Protein AF-A0A817PMD8-F1 (afdb_monomer_lite)

Radius of gyration: 29.11 Å; chains: 1; bounding box: 72×45×83 Å

Structure (mmCIF, N/CA/C/O backbone):
data_AF-A0A817PMD8-F1
#
_entry.id   AF-A0A817PMD8-F1
#
loop_
_atom_site.group_PDB
_atom_site.id
_atom_site.type_symbol
_atom_site.label_atom_id
_atom_site.label_alt_id
_atom_site.label_comp_id
_atom_site.label_asym_id
_atom_site.label_entity_id
_atom_site.label_seq_id
_atom_site.pdbx_PDB_ins_code
_atom_site.Cartn_x
_atom_site.Cartn_y
_atom_site.Cartn_z
_atom_site.occupancy
_atom_site.B_iso_or_equiv
_atom_site.auth_seq_id
_atom_site.auth_comp_id
_atom_site.auth_asym_id
_atom_site.auth_atom_id
_atom_site.pdbx_PDB_model_num
ATOM 1 N N . MET A 1 1 ? 30.542 0.086 17.393 1.00 29.47 1 MET A N 1
ATOM 2 C CA . MET A 1 1 ? 30.872 0.394 18.798 1.00 29.47 1 MET A CA 1
ATOM 3 C C . MET A 1 1 ? 30.046 1.612 19.183 1.00 29.47 1 MET A C 1
ATOM 5 O O . MET A 1 1 ? 30.492 2.726 18.974 1.00 29.47 1 MET A O 1
ATOM 9 N N . TRP A 1 2 ? 28.802 1.392 19.607 1.00 20.67 2 TRP A N 1
ATOM 10 C CA . TRP A 1 2 ? 27.901 2.445 20.078 1.00 20.67 2 TRP A CA 1
ATOM 11 C C . TRP A 1 2 ? 27.170 1.889 21.299 1.00 20.67 2 TRP A C 1
ATOM 13 O O . TRP A 1 2 ? 26.285 1.048 21.177 1.00 20.67 2 TRP A O 1
ATOM 23 N N . GLU A 1 3 ? 27.634 2.296 22.481 1.00 21.66 3 GLU A N 1
ATOM 24 C CA . GLU A 1 3 ? 26.881 2.185 23.727 1.00 21.66 3 GLU A CA 1
ATOM 25 C C . GLU A 1 3 ? 25.679 3.127 23.623 1.00 21.66 3 GLU A C 1
ATOM 27 O O . GLU A 1 3 ? 25.812 4.344 23.761 1.00 21.66 3 GLU A O 1
ATOM 32 N N . ALA A 1 4 ? 24.495 2.570 23.380 1.00 23.53 4 ALA A N 1
ATOM 33 C CA . ALA A 1 4 ? 23.259 3.263 23.694 1.00 23.53 4 ALA A CA 1
ATOM 34 C C . ALA A 1 4 ? 23.179 3.368 25.223 1.00 23.53 4 ALA A C 1
ATOM 36 O O . ALA A 1 4 ? 22.955 2.376 25.920 1.00 23.53 4 ALA A O 1
ATOM 37 N N . LYS A 1 5 ? 23.412 4.569 25.763 1.00 23.62 5 LYS A N 1
ATOM 38 C CA . LYS A 1 5 ? 23.116 4.891 27.162 1.00 23.62 5 LYS A CA 1
ATOM 39 C C . LYS A 1 5 ? 21.604 4.816 27.372 1.00 23.62 5 LYS A C 1
ATOM 41 O O . LYS A 1 5 ? 20.904 5.816 27.281 1.00 23.62 5 LYS A O 1
ATOM 46 N N . ILE A 1 6 ? 21.115 3.621 27.679 1.00 28.67 6 ILE A N 1
ATOM 47 C CA . ILE A 1 6 ? 19.789 3.401 28.249 1.00 28.67 6 ILE A CA 1
ATOM 48 C C . ILE A 1 6 ? 19.867 3.869 29.705 1.00 28.67 6 ILE A C 1
ATOM 50 O O . ILE A 1 6 ? 20.310 3.128 30.582 1.00 28.67 6 ILE A O 1
ATOM 54 N N . SER A 1 7 ? 19.474 5.111 29.994 1.00 27.59 7 SER A N 1
ATOM 55 C CA . SER A 1 7 ? 19.201 5.510 31.378 1.00 27.59 7 SER A CA 1
ATOM 56 C C . SER A 1 7 ? 17.808 5.011 31.772 1.00 27.59 7 SER A C 1
ATOM 58 O O . SER A 1 7 ? 16.858 5.784 31.854 1.00 27.59 7 SER A O 1
ATOM 60 N N . ALA A 1 8 ? 17.680 3.702 31.992 1.00 36.72 8 ALA A N 1
ATOM 61 C CA . ALA A 1 8 ? 16.491 3.106 32.588 1.00 36.72 8 ALA A CA 1
ATOM 62 C C . ALA A 1 8 ? 16.535 3.328 34.106 1.00 36.72 8 ALA A C 1
ATOM 64 O O . ALA A 1 8 ? 17.276 2.653 34.822 1.00 36.72 8 ALA A O 1
ATOM 65 N N . GLN A 1 9 ? 15.742 4.265 34.621 1.00 33.41 9 GLN A N 1
ATOM 66 C CA . GLN A 1 9 ? 15.397 4.259 36.042 1.00 33.41 9 GLN A CA 1
ATOM 67 C C . GLN A 1 9 ? 14.255 3.259 36.253 1.00 33.41 9 GLN A C 1
ATOM 69 O O . GLN A 1 9 ? 13.082 3.610 36.194 1.00 33.41 9 GLN A O 1
ATOM 74 N N . GLY A 1 10 ? 14.610 1.989 36.458 1.00 38.94 10 GLY A N 1
ATOM 75 C CA . GLY A 1 10 ? 13.656 0.942 36.814 1.00 38.94 10 GLY A CA 1
ATOM 76 C C . GLY A 1 10 ? 13.192 1.089 38.265 1.00 38.94 10 GLY A C 1
ATOM 77 O O . GLY A 1 10 ? 14.008 1.092 39.186 1.00 38.94 10 GLY A O 1
ATOM 78 N N . ILE A 1 11 ? 11.880 1.193 38.475 1.00 39.84 11 ILE A N 1
ATOM 79 C CA . ILE A 1 11 ? 11.250 1.084 39.797 1.00 39.84 11 ILE A CA 1
ATOM 80 C C . ILE A 1 11 ? 10.791 -0.370 39.975 1.00 39.84 11 ILE A C 1
ATOM 82 O O . ILE A 1 11 ? 10.127 -0.925 39.102 1.00 39.84 11 ILE A O 1
ATOM 86 N N . PHE A 1 12 ? 11.174 -1.000 41.089 1.00 39.53 12 PHE A N 1
ATOM 87 C CA . PHE A 1 12 ? 10.997 -2.437 41.326 1.00 39.53 12 PHE A CA 1
ATOM 88 C C . PHE A 1 12 ? 9.698 -2.757 42.083 1.00 39.53 12 PHE A C 1
ATOM 90 O O . PHE A 1 12 ? 9.446 -2.192 43.146 1.00 39.53 12 PHE A O 1
ATOM 97 N N . GLY A 1 13 ? 8.926 -3.734 41.588 1.00 43.44 13 GLY A N 1
ATOM 98 C CA . GLY A 1 13 ? 7.779 -4.328 42.288 1.00 43.44 13 GLY A CA 1
ATOM 99 C C . GLY A 1 13 ? 7.802 -5.864 42.243 1.00 43.44 13 GLY A C 1
ATOM 100 O O . GLY A 1 13 ? 7.805 -6.460 41.165 1.00 43.44 13 GLY A O 1
ATOM 101 N N . LEU A 1 14 ? 7.810 -6.515 43.412 1.00 36.69 14 LEU A N 1
ATOM 102 C CA . LEU A 1 14 ? 7.846 -7.979 43.584 1.00 36.69 14 LEU A CA 1
ATOM 103 C C . LEU A 1 14 ? 6.442 -8.592 43.482 1.00 36.69 14 LEU A C 1
ATOM 105 O O . LEU A 1 14 ? 5.558 -8.171 44.217 1.00 36.69 14 LEU A O 1
ATOM 109 N N . GLU A 1 15 ? 6.245 -9.617 42.643 1.00 42.81 15 GLU A N 1
ATOM 110 C CA . GLU A 1 15 ? 5.010 -10.421 42.667 1.00 42.81 15 GLU A CA 1
ATOM 111 C C . GLU A 1 15 ? 5.221 -11.837 42.097 1.00 42.81 15 GLU A C 1
ATOM 113 O O . GLU A 1 15 ? 6.079 -12.051 41.242 1.00 42.81 15 GLU A O 1
ATOM 118 N N . LEU A 1 16 ? 4.465 -12.817 42.612 1.00 40.19 16 LEU A N 1
ATOM 119 C CA . LEU A 1 16 ? 4.695 -14.262 42.430 1.00 40.19 16 LEU A CA 1
ATOM 120 C C . LEU A 1 16 ? 3.964 -14.897 41.230 1.00 40.19 16 LEU A C 1
ATOM 122 O O . LEU A 1 16 ? 4.161 -16.086 40.977 1.00 40.19 16 LEU A O 1
ATOM 126 N N . ARG A 1 17 ? 3.154 -14.146 40.471 1.00 52.25 17 ARG A N 1
ATOM 127 C CA . ARG A 1 17 ? 2.582 -14.590 39.187 1.00 52.25 17 ARG A CA 1
ATOM 128 C C . ARG A 1 17 ? 2.446 -13.415 38.213 1.00 52.25 17 ARG A C 1
ATOM 130 O O . ARG A 1 17 ? 2.142 -12.315 38.666 1.00 52.25 17 ARG A O 1
ATOM 137 N N . PRO A 1 18 ? 2.646 -13.634 36.901 1.00 60.31 18 PRO A N 1
ATOM 138 C CA . PRO A 1 18 ? 2.343 -12.635 35.890 1.00 60.31 18 PRO A CA 1
ATOM 139 C C . PRO A 1 18 ? 0.827 -12.493 35.744 1.00 60.31 18 PRO A C 1
ATOM 141 O O . PRO A 1 18 ? 0.194 -13.240 35.005 1.00 60.31 18 PRO A O 1
ATOM 144 N N . ASP A 1 19 ? 0.247 -11.555 36.484 1.00 71.06 19 ASP A N 1
ATOM 145 C CA . ASP A 1 19 ? -1.084 -11.019 36.212 1.00 71.06 19 ASP A CA 1
ATOM 146 C C . ASP A 1 19 ? -0.909 -9.630 35.565 1.00 71.06 19 ASP A C 1
ATOM 148 O O . ASP A 1 19 ? -0.010 -8.868 35.932 1.00 71.06 19 ASP A O 1
ATOM 152 N N . ALA A 1 20 ? -1.686 -9.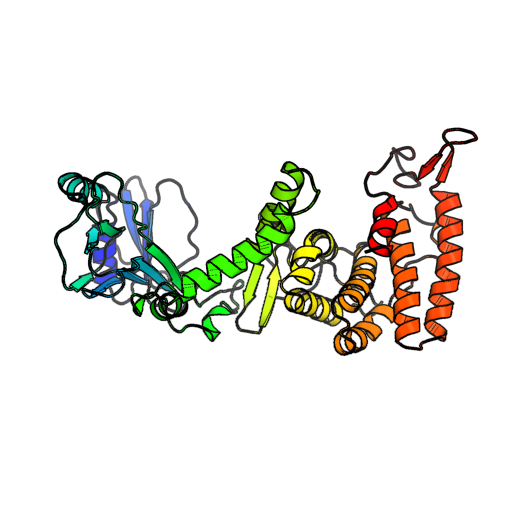340 34.518 1.00 71.94 20 ALA A N 1
ATOM 153 C CA . ALA A 1 20 ? -1.598 -8.072 33.792 1.00 71.94 20 ALA A CA 1
ATOM 154 C C . ALA A 1 20 ? -2.246 -6.907 34.566 1.00 71.94 20 ALA A C 1
ATOM 156 O O . ALA A 1 20 ? -1.794 -5.768 34.467 1.00 71.94 20 ALA A O 1
ATOM 157 N N . GLY A 1 21 ? -3.274 -7.189 35.367 1.00 80.19 21 GLY A N 1
ATOM 158 C CA . GLY A 1 21 ? -4.047 -6.202 36.112 1.00 80.19 21 GLY A CA 1
ATOM 159 C C . GLY A 1 21 ? -3.273 -5.520 37.234 1.00 80.19 21 GLY A C 1
ATOM 160 O O . GLY A 1 21 ? -3.348 -4.297 37.364 1.00 80.19 21 GLY A O 1
ATOM 161 N N . SER A 1 22 ? -2.472 -6.262 38.003 1.00 78.31 22 SER A N 1
ATOM 162 C CA . SER A 1 22 ? -1.605 -5.676 39.027 1.00 78.31 22 SER A CA 1
ATOM 163 C C . SER A 1 22 ? -0.620 -4.685 38.400 1.00 78.31 22 SER A C 1
ATOM 165 O O . SER A 1 22 ? -0.367 -3.618 38.958 1.00 78.31 22 SER A O 1
ATOM 167 N N . ARG A 1 23 ? -0.109 -4.975 37.195 1.00 80.44 23 ARG A N 1
ATOM 168 C CA . ARG A 1 23 ? 0.900 -4.147 36.508 1.00 80.44 23 ARG A CA 1
ATOM 169 C C . ARG A 1 23 ? 0.323 -2.925 35.835 1.00 80.44 23 ARG A C 1
ATOM 171 O O . ARG A 1 23 ? 0.919 -1.857 35.954 1.00 80.44 23 ARG A O 1
ATOM 178 N N . ILE A 1 24 ? -0.850 -3.058 35.232 1.00 86.94 24 ILE A N 1
ATOM 179 C CA . ILE A 1 24 ? -1.637 -1.908 34.793 1.00 86.94 24 ILE A CA 1
ATOM 180 C C . ILE A 1 24 ? -1.843 -0.960 35.980 1.00 86.94 24 ILE A C 1
ATOM 182 O O . ILE A 1 24 ? -1.467 0.205 35.892 1.00 86.94 24 ILE A O 1
ATOM 186 N N . SER A 1 25 ? -2.263 -1.480 37.141 1.00 86.75 25 SER A N 1
ATOM 187 C CA . SER A 1 25 ? -2.413 -0.667 38.354 1.00 86.75 25 SER A CA 1
ATOM 188 C C . SER A 1 25 ? -1.102 -0.008 38.811 1.00 86.75 25 SER A C 1
ATOM 190 O O . SER A 1 25 ? -1.118 1.157 39.202 1.00 86.75 25 SER A O 1
ATOM 192 N N . TYR A 1 26 ? 0.036 -0.714 38.797 1.00 87.50 26 TYR A N 1
ATOM 193 C CA . TYR A 1 26 ? 1.330 -0.117 39.166 1.00 87.50 26 TYR A CA 1
ATOM 194 C C . TYR A 1 26 ? 1.771 0.976 38.188 1.00 87.50 26 TYR A C 1
ATOM 196 O O . TYR A 1 26 ? 2.302 2.002 38.614 1.00 87.50 26 TYR A O 1
ATOM 204 N N . CYS A 1 27 ? 1.560 0.762 36.889 1.00 90.00 27 CYS A N 1
ATOM 205 C CA . CYS A 1 27 ? 1.871 1.750 35.867 1.00 90.00 27 CYS A CA 1
ATOM 206 C C . CYS A 1 27 ? 0.965 2.981 36.009 1.00 90.00 27 CYS A C 1
ATOM 208 O O . CYS A 1 27 ? 1.458 4.102 35.998 1.00 90.00 27 CYS A O 1
ATOM 210 N N . ASP A 1 28 ? -0.330 2.797 36.263 1.00 89.25 28 ASP A N 1
ATOM 211 C CA . ASP A 1 28 ? -1.281 3.898 36.447 1.00 89.25 28 ASP A CA 1
ATOM 212 C C . ASP A 1 28 ? -0.998 4.759 37.678 1.00 89.25 28 ASP A C 1
ATOM 214 O O . ASP A 1 28 ? -1.208 5.973 37.649 1.00 89.25 28 ASP A O 1
ATOM 218 N N . GLN A 1 29 ? -0.499 4.147 38.755 1.00 89.44 29 GLN A N 1
ATOM 219 C CA . GLN A 1 29 ? -0.082 4.853 39.970 1.00 89.44 29 GLN A CA 1
ATOM 220 C C . GLN A 1 29 ? 1.186 5.688 39.763 1.00 89.44 29 GLN A C 1
ATOM 222 O O . GLN A 1 29 ? 1.466 6.593 40.552 1.00 89.44 29 GLN A O 1
ATOM 227 N N . ASN A 1 30 ? 1.961 5.400 38.717 1.00 89.62 30 ASN A N 1
ATOM 228 C CA . ASN A 1 30 ? 3.173 6.125 38.391 1.00 89.62 30 ASN A CA 1
ATOM 229 C C . ASN A 1 30 ? 2.952 7.004 37.157 1.00 89.62 30 ASN A C 1
ATOM 231 O O . ASN A 1 30 ? 2.986 6.539 36.023 1.00 89.62 30 ASN A O 1
ATOM 235 N N . ASN A 1 31 ? 2.823 8.313 37.369 1.00 88.31 31 ASN A N 1
ATOM 236 C CA . ASN A 1 31 ? 2.600 9.263 36.278 1.00 88.31 31 ASN A CA 1
ATOM 237 C C . ASN A 1 31 ? 3.691 9.256 35.199 1.00 88.31 31 ASN A C 1
ATOM 239 O O . ASN A 1 31 ? 3.398 9.660 34.078 1.00 88.31 31 ASN A O 1
ATOM 243 N N . LEU A 1 32 ? 4.904 8.801 35.525 1.00 90.75 32 LEU A N 1
ATOM 244 C CA . LEU A 1 32 ? 6.000 8.674 34.568 1.00 90.75 32 LEU A CA 1
ATOM 245 C C . LEU A 1 32 ? 5.946 7.376 33.766 1.00 90.75 32 LEU A C 1
ATOM 247 O O . LEU A 1 32 ? 6.674 7.276 32.793 1.00 90.75 32 LEU A O 1
ATOM 251 N N . CYS A 1 33 ? 5.145 6.385 34.157 1.00 91.75 33 CYS A N 1
ATOM 252 C CA . CYS A 1 33 ? 5.067 5.121 33.436 1.00 91.75 33 CYS A CA 1
ATOM 253 C C . CYS A 1 33 ? 4.357 5.301 32.086 1.00 91.75 33 CYS A C 1
ATOM 255 O O . CYS A 1 33 ? 3.272 5.886 32.018 1.00 91.75 33 CYS A O 1
ATOM 257 N N . ALA A 1 34 ? 4.965 4.757 31.034 1.00 91.62 34 ALA A N 1
ATOM 258 C CA . ALA A 1 34 ? 4.430 4.692 29.678 1.00 91.62 34 ALA A CA 1
ATOM 259 C C . ALA A 1 34 ? 4.289 3.244 29.180 1.00 91.62 34 ALA A C 1
ATOM 261 O O . ALA A 1 34 ? 3.382 2.950 28.405 1.00 91.62 34 ALA A O 1
ATOM 262 N N . SER A 1 35 ? 5.135 2.319 29.644 1.00 91.69 35 SER A N 1
ATOM 263 C CA . SER A 1 35 ? 5.016 0.889 29.339 1.00 91.69 35 SER A CA 1
ATOM 264 C C . SER A 1 35 ? 5.567 0.007 30.460 1.00 91.69 35 SER A C 1
ATOM 266 O O . SER A 1 35 ? 6.196 0.484 31.409 1.00 91.69 35 SER A O 1
ATOM 268 N N . TRP A 1 36 ? 5.302 -1.294 30.379 1.00 88.94 36 TRP A N 1
ATOM 269 C CA . TRP A 1 36 ? 5.746 -2.282 31.358 1.00 88.94 36 TRP A CA 1
ATOM 270 C C . TRP A 1 36 ? 6.075 -3.629 30.701 1.00 88.94 36 TRP A C 1
ATOM 272 O O . TRP A 1 36 ? 5.529 -3.970 29.653 1.00 88.94 36 TRP A O 1
ATOM 282 N N . ASN A 1 37 ? 6.971 -4.409 31.313 1.00 86.56 37 ASN A N 1
ATOM 283 C CA . ASN A 1 37 ? 7.356 -5.750 30.851 1.00 86.56 37 ASN A CA 1
ATOM 284 C C . ASN A 1 37 ? 7.635 -6.697 32.031 1.00 86.56 37 ASN A C 1
ATOM 286 O O . ASN A 1 37 ? 8.202 -6.293 33.050 1.00 86.56 37 ASN A O 1
ATOM 290 N N . TRP A 1 38 ? 7.274 -7.970 31.879 1.00 80.69 38 TRP A N 1
ATOM 291 C CA . TRP A 1 38 ? 7.667 -9.064 32.760 1.00 80.69 38 TRP A CA 1
ATOM 292 C C . TRP A 1 38 ? 8.955 -9.739 32.311 1.00 80.69 38 TRP A C 1
ATOM 294 O O . TRP A 1 38 ? 8.991 -10.395 31.279 1.00 80.69 38 TRP A O 1
ATOM 304 N N . HIS A 1 39 ? 9.985 -9.677 33.150 1.00 76.38 39 HIS A N 1
ATOM 305 C CA . HIS A 1 39 ? 11.238 -10.399 32.954 1.00 76.38 39 HIS A CA 1
ATOM 306 C C . HIS A 1 39 ? 11.353 -11.557 33.940 1.00 76.38 39 HIS A C 1
ATOM 308 O O . HIS A 1 39 ? 11.082 -11.395 35.128 1.00 76.38 39 HIS A O 1
ATOM 314 N N . ILE A 1 40 ? 11.822 -12.716 33.481 1.00 73.81 40 ILE A N 1
ATOM 315 C CA . ILE A 1 40 ? 12.229 -13.797 34.382 1.00 73.81 40 ILE A CA 1
ATOM 316 C C . ILE A 1 40 ? 13.706 -13.591 34.722 1.00 73.81 40 ILE A C 1
ATOM 318 O O . ILE A 1 40 ? 14.586 -13.822 33.899 1.00 73.81 40 ILE A O 1
ATOM 322 N N . VAL A 1 41 ? 13.986 -13.158 35.950 1.00 69.62 41 VAL A N 1
ATOM 323 C CA . VAL A 1 41 ? 15.345 -12.975 36.477 1.00 69.62 41 VAL A CA 1
ATOM 324 C C . VAL A 1 41 ? 15.539 -13.953 37.631 1.00 69.62 41 VAL A C 1
ATOM 326 O O . VAL A 1 41 ? 14.828 -13.888 38.630 1.00 69.62 41 VAL A O 1
ATOM 329 N N . ASN A 1 42 ? 16.494 -14.881 37.511 1.00 76.19 42 ASN A N 1
ATOM 330 C CA . ASN A 1 42 ? 16.799 -15.888 38.541 1.00 76.19 42 ASN A CA 1
ATOM 331 C C . ASN A 1 42 ? 15.574 -16.721 38.986 1.00 76.19 42 ASN A C 1
ATOM 333 O O . ASN A 1 42 ? 15.321 -16.862 40.183 1.00 76.19 42 ASN A O 1
ATOM 337 N N . ASN A 1 43 ? 14.785 -17.242 38.034 1.00 75.44 43 ASN A N 1
ATOM 338 C CA . ASN A 1 43 ? 13.510 -17.942 38.286 1.00 75.44 43 ASN A CA 1
ATOM 339 C C . ASN A 1 43 ? 12.461 -17.112 39.052 1.00 75.44 43 ASN A C 1
ATOM 341 O O . ASN A 1 43 ? 11.523 -17.668 39.623 1.00 75.44 43 ASN A O 1
ATOM 345 N N . ARG A 1 44 ? 12.595 -15.782 39.070 1.00 73.06 44 ARG A N 1
ATOM 346 C CA . ARG A 1 44 ? 11.601 -14.867 39.632 1.00 73.06 44 ARG A CA 1
ATOM 347 C C . ARG A 1 44 ? 11.102 -13.931 38.552 1.00 73.06 44 ARG A C 1
ATOM 349 O O . ARG A 1 44 ? 11.887 -13.301 37.847 1.00 73.06 44 ARG A O 1
ATOM 356 N N . SER A 1 45 ? 9.790 -13.819 38.451 1.00 73.44 45 SER A N 1
ATOM 357 C CA . SER A 1 45 ? 9.162 -12.830 37.593 1.00 73.44 45 SER A CA 1
ATOM 358 C C . SER A 1 45 ? 9.364 -11.446 38.228 1.00 73.44 45 SER A C 1
ATOM 360 O O . SER A 1 45 ? 9.026 -11.225 39.389 1.00 73.44 45 SER A O 1
ATOM 362 N N . THR A 1 46 ? 9.947 -10.517 37.478 1.00 78.12 46 THR A N 1
ATOM 363 C CA . THR A 1 46 ? 10.156 -9.115 37.855 1.00 78.12 46 THR A CA 1
ATOM 364 C C . THR A 1 46 ? 9.417 -8.237 36.861 1.00 78.12 46 THR A C 1
ATOM 366 O O . THR A 1 46 ? 9.575 -8.418 35.657 1.00 78.12 46 THR A O 1
ATOM 369 N N . CYS A 1 47 ? 8.628 -7.285 37.352 1.00 79.25 47 CYS A N 1
ATOM 370 C CA . CYS A 1 47 ? 8.034 -6.268 36.495 1.00 79.25 47 CYS A CA 1
ATOM 371 C C . CYS A 1 47 ? 8.960 -5.065 36.402 1.00 79.25 47 CYS A C 1
ATOM 373 O O . CYS A 1 47 ? 9.415 -4.543 37.421 1.00 79.25 47 CYS A O 1
ATOM 375 N N . LEU A 1 48 ? 9.196 -4.628 35.175 1.00 85.31 48 LEU A N 1
ATOM 376 C CA . LEU A 1 48 ? 9.930 -3.420 34.856 1.00 85.31 48 LEU A CA 1
ATOM 377 C C . LEU A 1 48 ? 8.939 -2.402 34.301 1.00 85.31 48 LEU A C 1
ATOM 379 O O . LEU A 1 48 ? 8.175 -2.722 33.393 1.00 85.31 48 LEU A O 1
ATOM 383 N N . LEU A 1 49 ? 8.930 -1.208 34.890 1.00 89.06 49 LEU A N 1
ATOM 384 C CA . LEU A 1 49 ? 8.190 -0.053 34.394 1.00 89.06 49 LEU A CA 1
ATOM 385 C C . LEU A 1 49 ? 9.150 0.839 33.611 1.00 89.06 49 LEU A C 1
ATOM 387 O O . LEU A 1 49 ? 10.277 1.071 34.055 1.00 89.06 49 LEU A O 1
ATOM 391 N N . TYR A 1 50 ? 8.681 1.360 32.488 1.00 89.12 50 TYR A N 1
ATOM 392 C CA . TYR A 1 50 ? 9.445 2.216 31.594 1.00 89.12 50 TYR A CA 1
ATOM 393 C C . TYR A 1 50 ? 8.743 3.557 31.446 1.00 89.12 50 TYR A C 1
ATOM 395 O O . TYR A 1 50 ? 7.511 3.621 31.417 1.00 89.12 50 TYR A O 1
ATOM 403 N N . SER A 1 51 ? 9.530 4.627 31.356 1.00 89.94 51 SER A N 1
ATOM 404 C CA . SER A 1 51 ? 9.014 5.975 31.103 1.00 89.94 51 SER A CA 1
ATOM 405 C C . SER A 1 51 ? 8.766 6.278 29.629 1.00 89.94 51 SER A C 1
ATOM 407 O O . SER A 1 51 ? 8.238 7.331 29.290 1.00 89.94 51 SER A O 1
ATOM 409 N N . ASP A 1 52 ? 9.158 5.358 28.759 1.00 87.50 52 ASP A N 1
ATOM 410 C CA . ASP A 1 52 ? 8.964 5.378 27.321 1.00 87.50 52 ASP A CA 1
ATOM 411 C C . ASP A 1 52 ? 8.253 4.097 26.857 1.00 87.50 52 ASP A C 1
ATOM 413 O O . ASP A 1 52 ? 7.913 3.210 27.649 1.00 87.50 52 ASP A O 1
ATOM 417 N N . ILE A 1 53 ? 7.982 4.020 25.555 1.00 85.00 53 ILE A N 1
ATOM 418 C CA . ILE A 1 53 ? 7.508 2.799 24.908 1.00 85.00 53 ILE A CA 1
ATOM 419 C C . ILE A 1 53 ? 8.630 2.325 23.996 1.00 85.00 53 ILE A C 1
ATOM 421 O O . ILE A 1 53 ? 8.822 2.861 22.906 1.00 85.00 53 ILE A O 1
ATOM 425 N N . GLY A 1 54 ? 9.407 1.356 24.477 1.00 72.06 54 GLY A N 1
ATOM 426 C CA . GLY A 1 54 ? 10.473 0.748 23.690 1.00 72.06 54 GLY A CA 1
ATOM 427 C C . GLY A 1 54 ? 9.936 -0.110 22.541 1.00 72.06 54 GLY A C 1
ATOM 428 O O . GLY A 1 54 ? 8.753 -0.456 22.485 1.00 72.06 54 GLY A O 1
ATOM 429 N N . ASN A 1 55 ? 10.835 -0.515 21.643 1.00 66.12 55 ASN A N 1
ATOM 430 C CA . ASN A 1 55 ? 10.521 -1.515 20.626 1.00 66.12 55 ASN A CA 1
ATOM 431 C C . ASN A 1 55 ? 10.116 -2.824 21.316 1.00 66.12 55 ASN A C 1
ATOM 433 O O . ASN A 1 55 ? 10.920 -3.444 22.016 1.00 66.12 55 ASN A O 1
ATOM 437 N N . ASN A 1 56 ? 8.864 -3.247 21.129 1.00 64.06 56 ASN A N 1
ATOM 438 C CA . ASN A 1 56 ? 8.393 -4.524 21.648 1.00 64.06 56 ASN A CA 1
ATOM 439 C C . ASN A 1 56 ? 9.076 -5.658 20.877 1.00 64.06 56 ASN A C 1
ATOM 441 O O . ASN A 1 56 ? 8.734 -5.939 19.731 1.00 64.06 56 ASN A O 1
ATOM 445 N N . VAL A 1 57 ? 10.036 -6.321 21.516 1.00 66.88 57 VAL A N 1
ATOM 446 C CA . VAL A 1 57 ? 10.616 -7.566 21.012 1.00 66.88 57 VAL A CA 1
ATOM 447 C C . VAL A 1 57 ? 9.846 -8.716 21.639 1.00 66.88 57 VAL A C 1
ATOM 449 O O . VAL A 1 57 ? 9.796 -8.837 22.865 1.00 66.88 57 VAL A O 1
ATOM 452 N N . TYR A 1 58 ? 9.238 -9.563 20.807 1.00 73.12 58 TYR A N 1
ATOM 453 C CA . TYR A 1 58 ? 8.628 -10.789 21.307 1.00 73.12 58 TYR A CA 1
ATOM 454 C C . TYR A 1 58 ? 9.703 -11.657 21.962 1.00 73.12 58 TYR A C 1
ATOM 456 O O . TYR A 1 58 ? 10.705 -12.012 21.340 1.00 73.12 58 TYR A O 1
ATOM 464 N N . LEU A 1 59 ? 9.466 -12.028 23.215 1.00 73.56 59 LEU A N 1
ATOM 465 C CA . LEU A 1 59 ? 10.303 -12.957 23.951 1.00 73.56 59 LEU A CA 1
ATOM 466 C C . LEU A 1 59 ? 9.394 -13.980 24.624 1.00 73.56 59 LEU A C 1
ATOM 468 O O . LEU A 1 59 ? 8.475 -13.629 25.361 1.00 73.56 59 LEU A O 1
ATOM 472 N N . SER A 1 60 ? 9.621 -15.260 24.333 1.00 75.56 60 SER A N 1
ATOM 473 C CA . SER A 1 60 ? 8.770 -16.339 24.838 1.00 75.56 60 SER A CA 1
ATOM 474 C C . SER A 1 60 ? 8.678 -16.300 26.365 1.00 75.56 60 SER A C 1
ATOM 476 O O . SER A 1 60 ? 9.697 -16.300 27.051 1.00 75.56 60 SER A O 1
ATOM 478 N N . GLY A 1 61 ? 7.454 -16.300 26.897 1.00 72.00 61 GLY A N 1
ATOM 479 C CA . GLY A 1 61 ? 7.195 -16.231 28.340 1.00 72.00 61 GLY A CA 1
ATOM 480 C C . GLY A 1 61 ? 7.247 -14.822 28.941 1.00 72.00 61 GLY A C 1
ATOM 481 O O . GLY A 1 61 ? 7.075 -14.686 30.150 1.00 72.00 61 GLY A O 1
ATOM 482 N N . HIS A 1 62 ? 7.457 -13.788 28.124 1.00 75.00 62 HIS A N 1
ATOM 483 C CA . HIS A 1 62 ? 7.354 -12.393 28.537 1.00 75.00 62 HIS A CA 1
ATOM 484 C C . HIS A 1 62 ? 5.978 -11.835 28.177 1.00 75.00 62 HIS A C 1
ATOM 486 O O . HIS A 1 62 ? 5.397 -12.169 27.146 1.00 75.00 62 HIS A O 1
ATOM 492 N N . VAL A 1 63 ? 5.471 -10.963 29.043 1.00 78.44 63 VAL A N 1
ATOM 493 C CA . VAL A 1 63 ? 4.242 -10.199 28.817 1.00 78.44 63 VAL A CA 1
ATOM 494 C C . VAL A 1 63 ? 4.597 -8.732 28.980 1.00 78.44 63 VAL A C 1
ATOM 496 O O . VAL A 1 63 ? 5.195 -8.355 29.990 1.00 78.44 63 VAL A O 1
ATOM 499 N N . SER A 1 64 ? 4.240 -7.917 27.998 1.00 85.56 64 SER A N 1
ATOM 500 C CA . SER A 1 64 ? 4.416 -6.470 28.033 1.00 85.56 64 SER A CA 1
ATOM 501 C C . SER A 1 64 ? 3.102 -5.756 27.758 1.00 85.56 64 SER A C 1
ATOM 503 O O . SER A 1 64 ? 2.154 -6.340 27.230 1.00 85.56 64 SER A O 1
ATOM 505 N N . GLY A 1 65 ? 3.052 -4.481 28.125 1.00 87.75 65 GLY A N 1
ATOM 506 C CA . GLY A 1 65 ? 1.915 -3.621 27.853 1.00 87.75 65 GLY A CA 1
ATOM 507 C C . GLY A 1 65 ? 2.311 -2.155 27.814 1.00 87.75 65 GLY A C 1
ATOM 508 O O . GLY A 1 65 ? 3.381 -1.755 28.273 1.00 87.75 65 GLY A O 1
ATOM 509 N N . VAL A 1 66 ? 1.423 -1.357 27.238 1.00 90.88 66 VAL A N 1
ATOM 510 C CA . VAL A 1 66 ? 1.521 0.102 27.185 1.00 90.88 66 VAL A CA 1
ATOM 511 C C . VAL A 1 66 ? 0.508 0.659 28.176 1.00 90.88 66 VAL A C 1
ATOM 513 O O . VAL A 1 66 ? -0.539 0.050 28.392 1.00 90.88 66 VAL A O 1
ATOM 516 N N . ARG A 1 67 ? 0.818 1.793 28.806 1.00 92.56 67 ARG A N 1
ATOM 517 C CA . ARG A 1 67 ? -0.148 2.500 29.645 1.00 92.56 67 ARG A CA 1
ATOM 518 C C . ARG A 1 67 ? -1.374 2.852 28.818 1.00 92.56 67 ARG A C 1
ATOM 520 O O . ARG A 1 67 ? -1.250 3.393 27.720 1.00 92.56 67 ARG A O 1
ATOM 527 N N . GLU A 1 68 ? -2.546 2.560 29.355 1.00 93.12 68 GLU A N 1
ATOM 528 C CA . GLU A 1 68 ? -3.773 2.665 28.588 1.00 93.12 68 GLU A CA 1
ATOM 529 C C . GLU A 1 68 ? -4.976 2.991 29.468 1.00 93.12 68 GLU A C 1
ATOM 531 O O . GLU A 1 68 ? -5.001 2.661 30.650 1.00 93.12 68 GLU A O 1
ATOM 536 N N . GLN A 1 69 ? -5.970 3.659 28.890 1.00 95.31 69 GLN A N 1
ATOM 537 C CA . GLN A 1 69 ? -7.201 4.040 29.565 1.00 95.31 69 GLN A CA 1
ATOM 538 C C . GLN A 1 69 ? -8.399 3.758 28.664 1.00 95.31 69 GLN A C 1
ATOM 540 O O . GLN A 1 69 ? -8.518 4.287 27.561 1.00 95.31 69 GLN A O 1
ATOM 545 N N . TRP A 1 70 ? -9.326 2.959 29.171 1.00 97.06 70 TRP A N 1
ATOM 546 C CA . TRP A 1 70 ? -10.620 2.740 28.555 1.00 97.06 70 TRP A CA 1
ATOM 547 C C . TRP A 1 70 ? -11.593 3.843 28.938 1.00 97.06 70 TRP A C 1
ATOM 549 O O . TRP A 1 70 ? -11.676 4.246 30.104 1.00 97.06 70 TRP A O 1
ATOM 559 N N . THR A 1 71 ? -12.370 4.294 27.959 1.00 96.88 71 THR A N 1
ATOM 560 C CA . THR A 1 71 ? -13.494 5.204 28.163 1.00 96.88 71 THR A CA 1
ATOM 561 C C . THR A 1 71 ? -14.709 4.750 27.366 1.00 96.88 71 THR A C 1
ATOM 563 O O . THR A 1 71 ? -14.591 4.267 26.242 1.00 96.88 71 THR A O 1
ATOM 566 N N . TYR A 1 72 ? -15.889 4.903 27.952 1.00 94.81 72 TYR A N 1
ATOM 567 C CA . TYR A 1 72 ? -17.165 4.759 27.266 1.00 94.81 72 TYR A CA 1
ATOM 568 C C . TYR A 1 72 ? -18.200 5.665 27.928 1.00 94.81 72 TYR A C 1
ATOM 570 O O . TYR A 1 72 ? -18.219 5.823 29.147 1.00 94.81 72 TYR A O 1
ATOM 578 N N . ASN A 1 73 ? -19.074 6.244 27.113 1.00 87.31 73 ASN A N 1
ATOM 579 C CA . ASN A 1 73 ? -20.215 7.040 27.546 1.00 87.31 73 ASN A CA 1
ATOM 580 C C . ASN A 1 73 ? -21.444 6.492 26.821 1.00 87.31 73 ASN A C 1
ATOM 582 O O . ASN A 1 73 ? -21.376 6.364 25.611 1.00 87.31 73 ASN A O 1
ATOM 586 N N . LYS A 1 74 ? -22.523 6.179 27.546 1.00 77.50 74 LYS A N 1
ATOM 587 C CA . LYS A 1 74 ? -23.789 5.492 27.196 1.00 77.50 74 LYS A CA 1
ATOM 588 C C . LYS A 1 74 ? -24.181 5.278 25.721 1.00 77.50 74 LYS A C 1
ATOM 590 O O . LYS A 1 74 ? -24.823 4.280 25.418 1.00 77.50 74 LYS A O 1
ATOM 595 N N . THR A 1 75 ? -23.931 6.229 24.828 1.00 74.44 75 THR A N 1
ATOM 596 C CA . THR A 1 75 ? -24.312 6.165 23.401 1.00 74.44 75 THR A CA 1
ATOM 597 C C . THR A 1 75 ? -23.129 6.252 22.436 1.00 74.44 75 THR A C 1
ATOM 599 O O . THR A 1 75 ? -23.314 6.194 21.225 1.00 74.44 75 THR A O 1
ATOM 602 N N . GLY A 1 76 ? -21.926 6.457 22.958 1.00 86.94 76 GLY A N 1
ATOM 603 C CA . GLY A 1 76 ? -20.681 6.579 22.224 1.00 86.94 76 GLY A CA 1
ATOM 604 C C . GLY A 1 76 ? -19.887 5.271 22.169 1.00 86.94 76 GLY A C 1
ATOM 605 O O . GLY A 1 76 ? -20.337 4.224 22.635 1.00 86.94 76 GLY A O 1
ATOM 606 N N . PRO A 1 77 ? -18.688 5.328 21.584 1.00 94.12 77 PRO A N 1
ATOM 607 C CA . PRO A 1 77 ? -17.823 4.167 21.452 1.00 94.12 77 PRO A CA 1
ATOM 608 C C . PRO A 1 77 ? -17.196 3.704 22.772 1.00 94.12 77 PRO A C 1
ATOM 610 O O . PRO A 1 77 ? -17.034 4.494 23.704 1.00 94.12 77 PRO A O 1
ATOM 613 N N . LEU A 1 78 ? -16.739 2.446 22.803 1.00 96.75 78 LEU A N 1
ATOM 614 C CA . LEU A 1 78 ? -15.693 2.018 23.732 1.00 96.75 78 LEU A CA 1
ATOM 615 C C . LEU A 1 78 ? -14.331 2.363 23.119 1.00 96.75 78 LEU A C 1
ATOM 617 O O . LEU A 1 78 ? -13.966 1.812 22.080 1.00 96.75 78 LEU A O 1
ATOM 621 N N . VAL A 1 79 ? -13.596 3.271 23.757 1.00 97.75 79 VAL A N 1
ATOM 622 C CA . VAL A 1 79 ? -12.293 3.767 23.298 1.00 97.75 79 VAL A CA 1
ATOM 623 C C . VAL A 1 79 ? -11.205 3.280 24.241 1.00 97.75 79 VAL A C 1
ATOM 625 O O . VAL A 1 79 ? -11.331 3.450 25.452 1.00 97.75 79 VAL A O 1
ATOM 628 N N . LEU A 1 80 ? -10.129 2.734 23.682 1.00 97.69 80 LEU A N 1
ATOM 629 C CA . LEU A 1 80 ? -8.860 2.530 24.374 1.00 97.69 80 LEU A CA 1
ATOM 630 C C . LEU A 1 80 ? -7.904 3.649 23.974 1.00 97.69 80 LEU A C 1
ATOM 632 O O . LEU A 1 80 ? -7.579 3.762 22.796 1.00 97.69 80 LEU A O 1
ATOM 636 N N . ASP A 1 81 ? -7.447 4.442 24.936 1.00 97.00 81 ASP A N 1
ATOM 637 C CA . ASP A 1 81 ? -6.473 5.515 24.742 1.00 97.00 81 ASP A CA 1
ATOM 638 C C . ASP A 1 81 ? -5.105 5.123 25.303 1.00 97.00 81 ASP A C 1
ATOM 640 O O . ASP A 1 81 ? -5.008 4.694 26.451 1.00 97.00 81 ASP A O 1
ATOM 644 N N . ARG A 1 82 ? -4.048 5.263 24.499 1.00 94.62 82 ARG A N 1
ATOM 645 C CA . ARG A 1 82 ? -2.649 5.047 24.893 1.00 94.62 82 ARG A CA 1
ATOM 646 C C . ARG A 1 82 ? -1.894 6.371 24.804 1.00 94.62 82 ARG A C 1
ATOM 648 O O . ARG A 1 82 ? -1.353 6.674 23.735 1.00 94.62 82 ARG A O 1
ATOM 655 N N . PRO A 1 83 ? -1.833 7.159 25.890 1.00 91.31 83 PRO A N 1
ATOM 656 C CA . PRO A 1 83 ? -1.378 8.544 25.847 1.00 91.31 83 PRO A CA 1
ATOM 657 C C . PRO A 1 83 ? 0.119 8.662 25.550 1.00 91.31 83 PRO A C 1
ATOM 659 O O . PRO A 1 83 ? 0.934 7.956 26.142 1.00 91.31 83 PRO A O 1
ATOM 662 N N . GLY A 1 84 ? 0.479 9.596 24.672 1.00 89.88 84 GLY A N 1
ATOM 663 C CA . GLY A 1 84 ? 1.857 9.896 24.280 1.00 89.88 84 GLY A CA 1
ATOM 664 C C . GLY A 1 84 ? 1.979 10.139 22.776 1.00 89.88 84 GLY A C 1
ATOM 665 O O . GLY A 1 84 ? 0.974 10.150 22.071 1.00 89.88 84 GLY A O 1
ATOM 666 N N . ASN A 1 85 ? 3.215 10.311 22.301 1.00 89.50 85 ASN A N 1
ATOM 667 C CA . ASN A 1 85 ? 3.508 10.702 20.916 1.00 89.50 85 ASN A CA 1
ATOM 668 C C . ASN A 1 85 ? 4.448 9.716 20.189 1.00 89.50 85 ASN A C 1
ATOM 670 O O . ASN A 1 85 ? 5.058 10.064 19.187 1.00 89.50 85 ASN A O 1
ATOM 674 N N . MET A 1 86 ? 4.618 8.500 20.709 1.00 90.00 86 MET A N 1
ATOM 675 C CA . MET A 1 86 ? 5.419 7.452 20.065 1.00 90.00 86 MET A CA 1
ATOM 676 C C . MET A 1 86 ? 4.550 6.614 19.113 1.00 90.00 86 MET A C 1
ATOM 678 O O . MET A 1 86 ? 3.330 6.616 19.256 1.00 90.00 86 MET A O 1
ATOM 682 N N . PRO A 1 87 ? 5.124 5.815 18.193 1.00 90.62 87 PRO A N 1
ATOM 683 C CA . PRO A 1 87 ? 4.330 5.013 17.251 1.00 90.62 87 PRO A CA 1
ATOM 684 C C . PRO A 1 87 ? 3.347 4.016 17.886 1.00 90.62 87 PRO A C 1
ATOM 686 O O . PRO A 1 87 ? 2.335 3.660 17.293 1.00 90.62 87 PRO A O 1
ATOM 689 N N . ALA A 1 88 ? 3.627 3.567 19.112 1.00 90.88 88 ALA A N 1
ATOM 690 C CA . ALA A 1 88 ? 2.741 2.694 19.884 1.00 90.88 88 ALA A CA 1
ATOM 691 C C . ALA A 1 88 ? 1.675 3.457 20.701 1.00 90.88 88 ALA A C 1
ATOM 693 O O . ALA A 1 88 ? 0.832 2.825 21.347 1.00 90.88 88 ALA A O 1
ATOM 694 N N . ASN A 1 89 ? 1.714 4.792 20.689 1.00 92.62 89 ASN A N 1
ATOM 695 C CA . ASN A 1 89 ? 0.681 5.657 21.238 1.00 92.62 89 ASN A CA 1
ATOM 696 C C . ASN A 1 89 ? -0.396 5.944 20.202 1.00 92.62 89 ASN A C 1
ATOM 698 O O . ASN A 1 89 ? -0.129 6.124 19.015 1.00 92.62 89 ASN A O 1
ATOM 702 N N . GLY A 1 90 ? -1.629 6.012 20.675 1.00 95.62 90 GLY A N 1
ATOM 703 C CA . GLY A 1 90 ? -2.781 6.137 19.809 1.00 95.62 90 GLY A CA 1
ATOM 704 C C . GLY A 1 90 ? -4.015 5.561 20.463 1.00 95.62 90 GLY A C 1
ATOM 705 O O . GLY A 1 90 ? -4.074 5.368 21.678 1.00 95.62 90 GLY A O 1
ATOM 706 N N . GLN A 1 91 ? -5.016 5.300 19.642 1.00 97.81 91 GLN A N 1
ATOM 707 C CA . GLN A 1 91 ? -6.330 4.918 20.114 1.00 97.81 91 GLN A CA 1
ATOM 708 C C . GLN A 1 91 ? -6.892 3.755 19.311 1.00 97.81 91 GLN A C 1
ATOM 710 O O . GLN A 1 91 ? -6.711 3.684 18.096 1.00 97.81 91 GLN A O 1
ATOM 715 N N . TYR A 1 92 ? -7.628 2.881 19.988 1.00 97.62 92 TYR A N 1
ATOM 716 C CA . TYR A 1 92 ? -8.514 1.905 19.360 1.00 97.62 92 TYR A CA 1
ATOM 717 C C . TYR A 1 92 ? -9.957 2.212 19.719 1.00 97.62 92 TYR A C 1
ATOM 719 O O . TYR A 1 92 ? -10.240 2.774 20.779 1.00 97.62 92 TYR A O 1
ATOM 727 N N . VAL A 1 93 ? -10.878 1.791 18.858 1.00 96.69 93 VAL A N 1
ATOM 728 C CA . VAL A 1 93 ? -12.304 1.929 19.116 1.00 96.69 93 VAL A CA 1
ATOM 729 C C . VAL A 1 93 ? -13.085 0.692 18.709 1.00 96.69 93 VAL A C 1
ATOM 731 O O . VAL A 1 93 ? -12.837 0.107 17.655 1.00 96.69 93 VAL A O 1
ATOM 734 N N . LEU A 1 94 ? -14.070 0.343 19.533 1.00 96.19 94 LEU A N 1
ATOM 735 C CA . LEU A 1 94 ? -15.176 -0.536 19.179 1.00 96.19 94 LEU A CA 1
ATOM 736 C C . LEU A 1 94 ? -16.469 0.273 19.246 1.00 96.19 94 LEU A C 1
ATOM 738 O O . LEU A 1 94 ? -16.866 0.749 20.313 1.00 96.19 94 LEU A O 1
ATOM 742 N N . TRP A 1 95 ? -17.124 0.437 18.100 1.00 93.00 95 TRP A N 1
ATOM 743 C CA . TRP A 1 95 ? -18.310 1.279 17.982 1.00 93.00 95 TRP A CA 1
ATOM 744 C C . TRP A 1 95 ? -19.402 0.548 17.194 1.00 93.00 95 TRP A C 1
ATOM 746 O O . TRP A 1 95 ? -19.238 0.286 16.006 1.00 93.00 95 TRP A O 1
ATOM 756 N N . PRO A 1 96 ? -20.510 0.148 17.832 1.00 90.19 96 PRO A N 1
ATOM 757 C CA . PRO A 1 96 ? -21.649 -0.436 17.134 1.00 90.19 96 PRO A CA 1
ATOM 758 C C . PRO A 1 96 ? -22.468 0.608 16.372 1.00 90.19 96 PRO A C 1
ATOM 760 O O . PRO A 1 96 ? -22.696 1.708 16.872 1.00 90.19 96 PRO A O 1
ATOM 763 N N . PHE A 1 97 ? -22.985 0.229 15.203 1.00 87.81 97 PHE A N 1
ATOM 764 C CA . PHE A 1 97 ? -24.037 0.987 14.523 1.00 87.81 97 PHE A CA 1
ATOM 765 C C . PHE A 1 97 ? -25.370 0.681 15.203 1.00 87.81 97 PHE A C 1
ATOM 767 O O . PHE A 1 97 ? -25.904 -0.417 15.041 1.00 87.81 97 PHE A O 1
ATOM 774 N N . LEU A 1 98 ? -25.882 1.631 15.987 1.00 84.81 98 LEU A N 1
ATOM 775 C CA . LEU A 1 98 ? -27.109 1.453 16.756 1.00 84.81 98 LEU A CA 1
ATOM 776 C C . LEU A 1 98 ? -28.343 1.948 15.999 1.00 84.81 98 LEU A C 1
ATOM 778 O O . LEU A 1 98 ? -28.384 3.043 15.447 1.00 84.81 98 LEU A O 1
ATOM 782 N N . SER A 1 99 ? -29.391 1.135 16.036 1.00 79.00 99 SER A N 1
ATOM 783 C CA . SER A 1 99 ? -30.756 1.483 15.648 1.00 79.00 99 SER A CA 1
ATOM 784 C C . SER A 1 99 ? -31.691 1.345 16.853 1.00 79.00 99 SER A C 1
ATOM 786 O O . SER A 1 99 ? -31.325 0.781 17.884 1.00 79.00 99 SER A O 1
ATOM 788 N N . SER A 1 100 ? -32.924 1.847 16.743 1.00 75.38 100 SER A N 1
ATOM 789 C CA . SER A 1 100 ? -33.869 1.953 17.869 1.00 75.38 100 SER A CA 1
ATOM 790 C C . SER A 1 100 ? -34.247 0.628 18.555 1.00 75.38 100 SER A C 1
ATOM 792 O O . SER A 1 100 ? -34.852 0.654 19.623 1.00 75.38 100 SER A O 1
ATOM 794 N N . ASN A 1 101 ? -33.914 -0.526 17.969 1.00 80.38 101 ASN A N 1
ATOM 795 C CA . ASN A 1 101 ? -34.231 -1.863 18.485 1.00 80.38 101 ASN A CA 1
ATOM 796 C C . ASN A 1 101 ? -32.987 -2.700 18.853 1.00 80.38 101 ASN A C 1
ATOM 798 O O . ASN A 1 101 ? -33.084 -3.929 18.983 1.00 80.38 101 ASN A O 1
ATOM 802 N N . GLN A 1 102 ? -31.827 -2.053 18.964 1.00 85.50 102 GLN A N 1
ATOM 803 C CA . GLN A 1 102 ? -30.553 -2.668 19.318 1.00 85.50 102 GLN A CA 1
ATOM 804 C C . GLN A 1 102 ? -30.050 -2.115 20.648 1.00 85.50 102 GLN A C 1
ATOM 806 O O . GLN A 1 102 ? -30.196 -0.930 20.941 1.00 85.50 102 GLN A O 1
ATOM 811 N N . THR A 1 103 ? -29.423 -2.984 21.434 1.00 86.12 103 THR A N 1
ATOM 812 C CA . THR A 1 103 ? -28.822 -2.617 22.717 1.00 86.12 103 THR A CA 1
ATOM 813 C C . THR A 1 103 ? -27.337 -2.932 22.680 1.00 86.12 103 THR A C 1
ATOM 815 O O . THR A 1 103 ? -26.949 -4.061 22.369 1.00 86.12 103 THR A O 1
ATOM 818 N N . MET A 1 104 ? -26.520 -1.933 23.009 1.00 89.88 104 MET A N 1
ATOM 819 C CA . MET A 1 104 ? -25.085 -2.082 23.228 1.00 89.88 104 MET A CA 1
ATOM 820 C C . MET A 1 104 ? -24.808 -2.312 24.708 1.00 89.88 104 MET A C 1
ATOM 822 O O . MET A 1 104 ? -25.367 -1.631 25.564 1.00 89.88 104 MET A O 1
ATOM 826 N N . THR A 1 105 ? -23.905 -3.240 25.002 1.00 92.38 105 THR A N 1
ATOM 827 C CA . THR A 1 105 ? -23.313 -3.392 26.334 1.00 92.38 105 THR A CA 1
ATOM 828 C C . THR A 1 105 ? -21.800 -3.458 26.211 1.00 92.38 105 THR A C 1
ATOM 830 O O . THR A 1 105 ? -21.273 -3.936 25.203 1.00 92.38 105 THR A O 1
ATOM 833 N N . VAL A 1 106 ? -21.103 -2.948 27.224 1.00 94.62 106 VAL A N 1
ATOM 834 C CA . VAL A 1 106 ? -19.640 -2.871 27.255 1.00 94.62 106 VAL A CA 1
ATOM 835 C C . VAL A 1 106 ? -19.106 -3.408 28.571 1.00 94.62 106 VAL A C 1
ATOM 837 O O . VAL A 1 106 ? -19.794 -3.359 29.592 1.00 94.62 106 VAL A O 1
ATOM 840 N N . THR A 1 107 ? -17.866 -3.883 28.558 1.00 94.88 107 THR A N 1
ATOM 841 C CA . THR A 1 107 ? -17.128 -4.222 29.774 1.00 94.88 107 THR A CA 1
ATOM 842 C C . THR A 1 107 ? -15.630 -4.071 29.548 1.00 94.88 107 THR A C 1
ATOM 844 O O . THR A 1 107 ? -15.152 -4.177 28.417 1.00 94.88 107 THR A O 1
ATOM 847 N N . ILE A 1 108 ? -14.893 -3.876 30.637 1.00 95.06 108 ILE A N 1
ATOM 848 C CA . ILE A 1 108 ? -13.437 -4.014 30.678 1.00 95.06 108 ILE A CA 1
ATOM 849 C C . ILE A 1 108 ? -13.069 -4.978 31.803 1.00 95.06 108 ILE A C 1
ATOM 851 O O . ILE A 1 108 ? -13.762 -5.012 32.820 1.00 95.06 108 ILE A O 1
ATOM 855 N N . ASP A 1 109 ? -12.025 -5.781 31.620 1.00 93.69 109 ASP A N 1
ATOM 856 C CA . ASP A 1 109 ? -11.528 -6.690 32.659 1.00 93.69 109 ASP A CA 1
ATOM 857 C C . ASP A 1 109 ? -10.061 -7.064 32.408 1.00 93.69 109 ASP A C 1
ATOM 859 O O . ASP A 1 109 ? -9.581 -7.090 31.272 1.00 93.69 109 ASP A O 1
ATOM 863 N N . ASN A 1 110 ? -9.339 -7.376 33.479 1.00 90.69 110 ASN A N 1
ATOM 864 C CA . ASN A 1 110 ? -7.969 -7.871 33.392 1.00 90.69 110 ASN A CA 1
ATOM 865 C C . ASN A 1 110 ? -7.911 -9.365 33.047 1.00 90.69 110 ASN A C 1
ATOM 867 O O . ASN A 1 110 ? -6.908 -9.816 32.499 1.00 90.69 110 ASN A O 1
ATOM 871 N N . ASP A 1 111 ? -8.982 -10.116 33.318 1.00 89.25 111 ASP A N 1
ATOM 872 C CA . ASP A 1 111 ? -9.116 -11.532 32.983 1.00 89.25 111 ASP A CA 1
ATOM 873 C C . ASP A 1 111 ? -10.208 -11.742 31.925 1.00 89.25 111 ASP A C 1
ATOM 875 O O . ASP A 1 111 ? -11.400 -11.511 32.150 1.00 89.25 111 ASP A O 1
ATOM 879 N N . ILE A 1 112 ? -9.803 -12.245 30.758 1.00 90.94 112 ILE A N 1
ATOM 880 C CA . ILE A 1 112 ? -10.712 -12.566 29.653 1.00 90.94 112 ILE A CA 1
ATOM 881 C C . ILE A 1 112 ? -11.790 -13.585 30.061 1.00 90.94 112 ILE A C 1
ATOM 883 O O . ILE A 1 112 ? -12.904 -13.547 29.540 1.00 90.94 112 ILE A O 1
ATOM 887 N N . ASN A 1 113 ? -11.511 -14.463 31.031 1.00 93.12 113 ASN A N 1
ATOM 888 C CA . ASN A 1 113 ? -12.484 -15.444 31.504 1.00 93.12 113 ASN A CA 1
ATOM 889 C C . ASN A 1 113 ? -13.662 -14.779 32.220 1.00 93.12 113 ASN A C 1
ATOM 891 O O . ASN A 1 113 ? -14.789 -15.249 32.081 1.00 93.12 113 ASN A O 1
ATOM 895 N N . ASN A 1 114 ? -13.447 -13.669 32.933 1.00 93.06 114 ASN A N 1
ATOM 896 C CA . ASN A 1 114 ? -14.540 -12.921 33.561 1.00 93.06 114 ASN A CA 1
ATOM 897 C C . ASN A 1 114 ? -15.487 -12.350 32.500 1.00 93.06 114 ASN A C 1
ATOM 899 O O . ASN A 1 114 ? -16.708 -12.465 32.623 1.00 93.06 114 ASN A O 1
ATOM 903 N N . ILE A 1 115 ? -14.928 -11.801 31.417 1.00 93.88 115 ILE A N 1
ATOM 904 C CA . ILE A 1 115 ? -15.696 -11.285 30.277 1.00 93.88 115 ILE A CA 1
ATOM 905 C C . ILE A 1 115 ? -16.552 -12.401 29.664 1.00 93.88 115 ILE A C 1
ATOM 907 O O . ILE A 1 115 ? -17.764 -12.222 29.497 1.00 93.88 115 ILE A O 1
ATOM 911 N N . LEU A 1 116 ? -15.935 -13.553 29.373 1.00 94.44 116 LEU A N 1
ATOM 912 C CA . LEU A 1 116 ? -16.581 -14.707 28.741 1.00 94.44 116 LEU A CA 1
ATOM 913 C C . LEU A 1 116 ? -17.647 -15.357 29.635 1.00 94.44 116 LEU A C 1
ATOM 915 O O . LEU A 1 116 ? -18.748 -15.656 29.172 1.00 94.44 116 LEU A O 1
ATOM 919 N N . ASN A 1 117 ? -17.358 -15.535 30.924 1.00 94.31 117 ASN A N 1
ATOM 920 C CA . ASN A 1 117 ? -18.311 -16.104 31.872 1.00 94.31 117 ASN A CA 1
ATOM 921 C C . ASN A 1 117 ? -19.547 -15.209 32.006 1.00 94.31 117 ASN A C 1
ATOM 923 O O . ASN A 1 117 ? -20.669 -15.709 31.952 1.00 94.31 117 ASN A O 1
ATOM 927 N N . ASN A 1 118 ? -19.363 -13.888 32.091 1.00 90.12 118 ASN A N 1
ATOM 928 C CA . ASN A 1 118 ? -20.475 -12.953 32.242 1.00 90.12 118 ASN A CA 1
ATOM 929 C C . ASN A 1 118 ? -21.352 -12.869 30.984 1.00 90.12 118 ASN A C 1
ATOM 931 O O . ASN A 1 118 ? -22.578 -12.908 31.096 1.00 90.12 118 ASN A O 1
ATOM 935 N N . ILE A 1 119 ? -20.754 -12.805 29.785 1.00 93.81 119 ILE A N 1
ATOM 936 C CA . ILE A 1 119 ? -21.538 -12.721 28.541 1.00 93.81 119 ILE A CA 1
ATOM 937 C C . ILE A 1 119 ? -22.308 -14.020 28.264 1.00 93.81 119 ILE A C 1
ATOM 939 O O . ILE A 1 119 ? -23.388 -13.973 27.682 1.00 93.81 119 ILE A O 1
ATOM 943 N N . SER A 1 120 ? -21.805 -15.175 28.716 1.00 92.69 120 SER A N 1
ATOM 944 C CA . SER A 1 120 ? -22.433 -16.483 28.469 1.00 92.69 120 SER A CA 1
ATOM 945 C C . SER A 1 120 ? -23.829 -16.644 29.084 1.00 92.69 120 SER A C 1
ATOM 947 O O . SER A 1 120 ? -24.610 -17.471 28.617 1.00 92.69 120 SER A O 1
ATOM 949 N N . ILE A 1 121 ? -24.163 -15.844 30.103 1.00 89.56 121 ILE A N 1
ATOM 950 C CA . ILE A 1 121 ? -25.426 -15.960 30.841 1.00 89.56 121 ILE A CA 1
ATOM 951 C C . ILE A 1 121 ? -26.588 -15.399 30.013 1.00 89.56 121 ILE A C 1
ATOM 953 O O . ILE A 1 121 ? -27.608 -16.063 29.852 1.00 89.56 121 ILE A O 1
ATOM 957 N N . ASN A 1 122 ? -26.431 -14.182 29.481 1.00 86.44 122 ASN A N 1
ATOM 958 C CA . ASN A 1 122 ? -27.514 -13.430 28.830 1.00 86.44 122 ASN A CA 1
ATOM 959 C C . ASN A 1 122 ? -27.147 -12.867 27.443 1.00 86.44 122 ASN A C 1
ATOM 961 O O . ASN A 1 122 ? -27.957 -12.177 26.830 1.00 86.44 122 ASN A O 1
ATOM 965 N N . GLY A 1 123 ? -25.932 -13.115 26.944 1.00 87.62 123 GLY A N 1
ATOM 966 C CA . GLY A 1 123 ? -25.408 -12.515 25.710 1.00 87.62 123 GLY A CA 1
ATOM 967 C C . GLY A 1 123 ? -24.992 -11.043 25.849 1.00 87.62 123 GLY A C 1
ATOM 968 O O . GLY A 1 123 ? -24.581 -10.418 24.868 1.00 87.62 123 GLY A O 1
ATOM 969 N N . THR A 1 124 ? -25.093 -10.477 27.053 1.00 90.56 124 THR A N 1
ATOM 970 C CA . THR A 1 124 ? -24.836 -9.063 27.353 1.00 90.56 124 THR A CA 1
ATOM 971 C C . THR A 1 124 ? -24.191 -8.903 28.729 1.00 90.56 124 THR A C 1
ATOM 973 O O . THR A 1 124 ? -24.329 -9.774 29.590 1.00 90.56 124 THR A O 1
ATOM 976 N N . TRP A 1 125 ? -23.542 -7.762 28.964 1.00 91.31 125 TRP A N 1
ATOM 977 C CA . TRP A 1 125 ? -23.123 -7.331 30.306 1.00 91.31 125 TRP A CA 1
ATOM 978 C C . TRP A 1 125 ? -24.144 -6.362 30.915 1.00 91.31 125 TRP A C 1
ATOM 980 O O . TRP A 1 125 ? -25.128 -6.003 30.269 1.00 91.31 125 TRP A O 1
ATOM 990 N N . PHE A 1 126 ? -23.943 -5.952 32.170 1.00 81.94 126 PHE A N 1
ATOM 991 C CA . PHE A 1 126 ? -24.777 -4.917 32.783 1.00 81.94 126 PHE A CA 1
ATOM 992 C C . PHE A 1 126 ? -24.680 -3.614 31.983 1.00 81.94 126 PHE A C 1
ATOM 994 O O . PHE A 1 126 ? -23.589 -3.229 31.560 1.00 81.94 126 PHE A O 1
ATOM 1001 N N . GLU A 1 127 ? -25.813 -2.935 31.786 1.00 76.44 127 GLU A N 1
ATOM 1002 C CA . GLU A 1 127 ? -25.817 -1.618 31.153 1.00 76.44 127 GLU A CA 1
ATOM 1003 C C . GLU A 1 127 ? -24.977 -0.652 31.989 1.00 76.44 127 GLU A C 1
ATOM 1005 O O . GLU A 1 127 ? -25.346 -0.273 33.102 1.00 76.44 127 GLU A O 1
ATOM 1010 N N . GLN A 1 128 ? -23.834 -0.254 31.441 1.00 79.00 128 GLN A N 1
ATOM 1011 C CA . GLN A 1 128 ? -23.035 0.827 31.990 1.00 79.00 128 GLN A CA 1
ATOM 1012 C C . GLN A 1 128 ? -23.473 2.135 31.332 1.00 79.00 128 GLN A C 1
ATOM 1014 O O . GLN A 1 128 ? -23.709 2.188 30.126 1.00 79.00 128 GLN A O 1
ATOM 1019 N N . THR A 1 129 ? -23.612 3.202 32.116 1.00 81.94 129 THR A N 1
ATOM 1020 C CA . THR A 1 129 ? -23.855 4.550 31.575 1.00 81.94 129 THR A CA 1
ATOM 1021 C C . THR A 1 129 ? -22.554 5.269 31.256 1.00 81.94 129 THR A C 1
ATOM 1023 O O . THR A 1 129 ? -22.515 6.101 30.358 1.00 81.94 129 THR A O 1
ATOM 1026 N N . GLU A 1 130 ? -21.495 4.947 31.987 1.00 89.50 130 GLU A N 1
ATOM 1027 C CA . GLU A 1 130 ? -20.158 5.482 31.798 1.00 89.50 130 GLU A CA 1
ATOM 1028 C C . GLU A 1 130 ? -19.157 4.446 32.305 1.00 89.50 130 GLU A C 1
ATOM 1030 O O . GLU A 1 130 ? -19.429 3.734 33.274 1.00 89.50 130 GLU A O 1
ATOM 1035 N N . LEU A 1 131 ? -18.011 4.366 31.641 1.00 92.25 131 LEU A N 1
ATOM 1036 C CA . LEU A 1 131 ? -16.889 3.527 32.024 1.00 92.25 131 LEU A CA 1
ATOM 1037 C C . LEU A 1 131 ? -15.626 4.362 31.859 1.00 92.25 131 LEU A C 1
ATOM 1039 O O . LEU A 1 131 ? -15.408 4.959 30.805 1.00 92.25 131 LEU A O 1
ATOM 1043 N N . LYS A 1 132 ? -14.794 4.399 32.899 1.00 94.31 132 LYS A N 1
ATOM 1044 C CA . LYS A 1 132 ? -13.457 4.985 32.845 1.00 94.31 132 LYS A CA 1
ATOM 1045 C C . LYS A 1 132 ? -12.520 4.184 33.733 1.00 94.31 132 LYS A C 1
ATOM 1047 O O . LYS A 1 132 ? -12.761 4.072 34.932 1.00 94.31 132 LYS A O 1
ATOM 1052 N N . GLY A 1 133 ? -11.454 3.644 33.162 1.00 93.31 133 GLY A N 1
ATOM 1053 C CA . GLY A 1 133 ? -10.490 2.855 33.921 1.00 93.31 133 GLY A CA 1
ATOM 1054 C C . GLY A 1 133 ? -9.504 2.131 33.026 1.00 93.31 133 GLY A C 1
ATOM 1055 O O . GLY A 1 133 ? -9.577 2.234 31.807 1.00 93.31 133 GLY A O 1
ATOM 1056 N N . SER A 1 134 ? -8.595 1.391 33.636 1.00 92.75 134 SER A N 1
ATOM 1057 C CA . SER A 1 134 ? -7.557 0.656 32.925 1.00 92.75 134 SER A CA 1
ATOM 1058 C C . SER A 1 134 ? -7.776 -0.836 33.117 1.00 92.75 134 SER A C 1
ATOM 1060 O O . SER A 1 134 ? -8.108 -1.286 34.216 1.00 92.75 134 SER A O 1
ATOM 1062 N N . ALA A 1 135 ? -7.616 -1.598 32.044 1.00 92.75 135 ALA A N 1
ATOM 1063 C CA . ALA A 1 135 ? -7.724 -3.046 32.067 1.00 92.75 135 ALA A CA 1
ATOM 1064 C C . ALA A 1 135 ? -7.069 -3.640 30.824 1.00 92.75 135 ALA A C 1
ATOM 1066 O O . ALA A 1 135 ? -7.075 -3.001 29.776 1.00 92.75 135 ALA A O 1
ATOM 1067 N N . ALA A 1 136 ? -6.589 -4.878 30.919 1.00 89.69 136 ALA A N 1
ATOM 1068 C CA . ALA A 1 136 ? -5.920 -5.544 29.801 1.00 89.69 136 ALA A CA 1
ATOM 1069 C C . ALA A 1 136 ? -6.855 -5.844 28.614 1.00 89.69 136 ALA A C 1
ATOM 1071 O O . ALA A 1 136 ? -6.393 -6.021 27.489 1.00 89.69 136 ALA A O 1
ATOM 1072 N N . ASN A 1 137 ? -8.167 -5.937 28.857 1.00 93.00 137 ASN A N 1
ATOM 1073 C CA . ASN A 1 137 ? -9.153 -6.297 27.846 1.00 93.00 137 ASN A CA 1
ATOM 1074 C C . ASN A 1 137 ? -10.357 -5.355 27.900 1.00 93.00 137 ASN A C 1
ATOM 1076 O O . ASN A 1 137 ? -10.819 -4.973 28.977 1.00 93.00 137 ASN A O 1
ATOM 1080 N N . GLY A 1 138 ? -10.921 -5.072 26.728 1.00 94.31 138 GLY A N 1
ATOM 1081 C CA . GLY A 1 138 ? -12.202 -4.396 26.566 1.00 94.31 138 GLY A CA 1
ATOM 1082 C C . GLY A 1 138 ? -13.070 -5.145 25.564 1.00 94.31 138 GLY A C 1
ATOM 1083 O O . GLY A 1 138 ? -12.564 -5.734 24.608 1.00 94.31 138 GLY A O 1
ATOM 1084 N N . ALA A 1 139 ? -14.379 -5.150 25.798 1.00 95.31 139 ALA A N 1
ATOM 1085 C CA . ALA A 1 139 ? -15.329 -5.867 24.961 1.00 95.31 139 ALA A CA 1
ATOM 1086 C C . ALA A 1 139 ? -16.628 -5.079 24.766 1.00 95.31 139 ALA A C 1
ATOM 1088 O O . ALA A 1 139 ? -17.098 -4.370 25.659 1.00 95.31 139 ALA A O 1
ATOM 1089 N N . VAL A 1 140 ? -17.215 -5.243 23.580 1.00 94.00 140 VAL A N 1
ATOM 1090 C CA . VAL A 1 140 ? -18.495 -4.657 23.175 1.00 94.00 140 VAL A CA 1
ATOM 1091 C C . VAL A 1 140 ? -19.397 -5.759 22.635 1.00 94.00 140 VAL A C 1
ATOM 1093 O O . VAL A 1 140 ? -18.954 -6.612 21.870 1.00 94.00 140 VAL A O 1
ATOM 1096 N N . SER A 1 141 ? -20.670 -5.725 23.021 1.00 92.38 141 SER A N 1
ATOM 1097 C CA . SER A 1 141 ? -21.716 -6.612 22.519 1.00 92.38 141 SER A CA 1
ATOM 1098 C C . SER A 1 141 ? -22.876 -5.768 22.013 1.00 92.38 141 SER A C 1
ATOM 1100 O O . SER A 1 141 ? -23.289 -4.812 22.672 1.00 92.38 141 SER A O 1
ATOM 1102 N N . ILE A 1 142 ? -23.401 -6.135 20.847 1.00 90.69 142 ILE A N 1
ATOM 1103 C CA . ILE A 1 142 ? -24.650 -5.615 20.298 1.00 90.69 142 ILE A CA 1
ATOM 1104 C C . ILE A 1 142 ? -25.663 -6.753 20.270 1.00 90.69 142 ILE A C 1
ATOM 1106 O O . ILE A 1 142 ? -25.383 -7.848 19.785 1.00 90.69 142 ILE A O 1
ATOM 1110 N N . SER A 1 143 ? -26.856 -6.489 20.786 1.00 90.19 143 SER A N 1
ATOM 1111 C CA . SER A 1 143 ? -27.921 -7.480 20.878 1.00 90.19 143 SER A CA 1
ATOM 1112 C C . SER A 1 143 ? -29.219 -6.955 20.277 1.00 90.19 143 SER A C 1
ATOM 1114 O O . SER A 1 143 ? -29.515 -5.759 20.290 1.00 90.19 143 SER A O 1
ATOM 1116 N N . THR A 1 144 ? -30.005 -7.871 19.720 1.00 91.38 144 THR A N 1
ATOM 1117 C CA . THR A 1 144 ? -31.371 -7.616 19.265 1.00 91.38 144 THR A CA 1
ATOM 1118 C C . THR A 1 144 ? -32.181 -8.904 19.376 1.00 91.38 144 THR A C 1
ATOM 1120 O O . THR A 1 144 ? -31.624 -9.997 19.468 1.00 91.38 144 THR A O 1
ATOM 1123 N N . LYS A 1 145 ? -33.508 -8.786 19.353 1.00 90.81 145 LYS A N 1
ATOM 1124 C CA . LYS A 1 145 ? -34.415 -9.937 19.269 1.00 90.81 145 LYS A CA 1
ATOM 1125 C C . LYS A 1 145 ? -34.870 -10.116 17.824 1.00 90.81 145 LYS A C 1
ATOM 1127 O O . LYS A 1 145 ? -35.170 -9.122 17.157 1.00 90.81 145 LYS A O 1
ATOM 1132 N N . LEU A 1 146 ? -34.919 -11.369 17.375 1.00 93.31 146 LEU A N 1
ATOM 1133 C CA . LEU A 1 146 ? -35.406 -11.761 16.054 1.00 93.31 146 LEU A CA 1
ATOM 1134 C C . LEU A 1 146 ? -36.748 -12.477 16.180 1.00 93.31 146 LEU A C 1
ATOM 1136 O O . LEU A 1 146 ? -36.893 -13.391 16.993 1.00 93.31 146 LEU A O 1
ATOM 1140 N N . GLN A 1 147 ? -37.714 -12.081 15.360 1.00 95.56 147 GLN A N 1
ATOM 1141 C CA . GLN A 1 147 ? -38.933 -12.856 15.139 1.00 95.56 147 GLN A CA 1
ATOM 1142 C C . GLN A 1 147 ? -38.672 -14.024 14.170 1.00 95.56 147 GLN A C 1
ATOM 1144 O O . GLN A 1 147 ? -37.716 -13.972 13.389 1.00 95.56 147 GLN A O 1
ATOM 1149 N N . PRO A 1 148 ? -39.508 -15.082 14.165 1.00 97.00 148 PRO A N 1
ATOM 1150 C CA . PRO A 1 148 ? -39.386 -16.161 13.187 1.00 97.00 148 PRO A CA 1
ATOM 1151 C C . PRO A 1 148 ? -39.375 -15.629 11.746 1.00 97.00 148 PRO A C 1
ATOM 1153 O O . PRO A 1 148 ? -40.309 -14.957 11.315 1.00 97.00 148 PRO A O 1
ATOM 1156 N N . GLY A 1 149 ? -38.305 -15.922 11.003 1.00 95.94 149 GLY A N 1
ATOM 1157 C CA . GLY A 1 149 ? -38.113 -15.471 9.618 1.00 95.94 149 GLY A CA 1
ATOM 1158 C C . GLY A 1 149 ? -37.561 -14.047 9.453 1.00 95.94 149 GLY A C 1
ATOM 1159 O O . GLY A 1 149 ? -37.251 -13.655 8.328 1.00 95.94 149 GLY A O 1
ATOM 1160 N N . GLU A 1 150 ? -37.395 -13.281 10.535 1.00 95.88 150 GLU A N 1
ATOM 1161 C CA . GLU A 1 150 ? -36.799 -11.943 10.492 1.00 95.88 150 GLU A CA 1
ATOM 1162 C C . GLU A 1 150 ? -35.286 -12.013 10.227 1.00 95.88 150 GLU A C 1
ATOM 1164 O O . GLU A 1 150 ? -34.580 -12.877 10.749 1.00 95.88 150 GLU A O 1
ATOM 1169 N N . LYS A 1 151 ? -34.774 -11.066 9.433 1.00 92.31 151 LYS A N 1
ATOM 1170 C CA . LYS A 1 151 ? -33.339 -10.864 9.204 1.00 92.31 151 LYS A CA 1
ATOM 1171 C C . LYS A 1 151 ? -32.948 -9.474 9.691 1.00 92.31 151 LYS A C 1
ATOM 1173 O O . LYS A 1 151 ? -33.572 -8.493 9.295 1.00 92.31 151 LYS A O 1
ATOM 1178 N N . LYS A 1 152 ? -31.897 -9.390 10.505 1.00 89.88 152 LYS A N 1
ATOM 1179 C CA . LYS A 1 152 ? -31.268 -8.127 10.909 1.00 89.88 152 LYS A CA 1
ATOM 1180 C C . LYS A 1 152 ? -29.766 -8.203 10.693 1.00 89.88 152 LYS A C 1
ATOM 1182 O O . LYS A 1 152 ? -29.174 -9.266 10.854 1.00 89.88 152 LYS A O 1
ATOM 1187 N N . THR A 1 153 ? -29.175 -7.057 10.385 1.00 88.38 153 THR A N 1
ATOM 1188 C CA . THR A 1 153 ? -27.725 -6.878 10.318 1.00 88.38 153 THR A CA 1
ATOM 1189 C C . THR A 1 153 ? -27.271 -6.147 11.573 1.00 88.38 153 THR A C 1
ATOM 1191 O O . THR A 1 153 ? -27.858 -5.129 11.940 1.00 88.38 153 THR A O 1
ATOM 1194 N N . LEU A 1 154 ? -26.247 -6.680 12.236 1.00 89.38 154 LEU A N 1
ATOM 1195 C CA . LEU A 1 154 ? -25.571 -6.047 13.363 1.00 89.38 154 LEU A CA 1
ATOM 1196 C C . LEU A 1 154 ? -24.147 -5.724 12.920 1.00 89.38 154 LEU A C 1
ATOM 1198 O O . LEU A 1 154 ? -23.433 -6.624 12.480 1.00 89.38 154 LEU A O 1
ATOM 1202 N N . SER A 1 155 ? -23.750 -4.461 13.033 1.00 88.94 155 SER A N 1
ATOM 1203 C CA . SER A 1 155 ? -22.444 -3.988 12.574 1.00 88.94 155 SER A CA 1
ATOM 1204 C C . SER A 1 155 ? -21.674 -3.362 13.728 1.00 88.94 155 SER A C 1
ATOM 1206 O O . SER A 1 155 ? -22.218 -2.540 14.467 1.00 88.94 155 SER A O 1
ATOM 1208 N N . ILE A 1 156 ? -20.399 -3.728 13.855 1.00 91.62 156 ILE A N 1
ATOM 1209 C CA . ILE A 1 156 ? -19.446 -3.112 14.780 1.00 91.62 156 ILE A CA 1
ATOM 1210 C C . ILE A 1 156 ? -18.278 -2.585 13.952 1.00 91.62 156 ILE A C 1
ATOM 1212 O O . ILE A 1 156 ? -17.674 -3.329 13.182 1.00 91.62 156 ILE A O 1
ATOM 1216 N N . LEU A 1 157 ? -17.964 -1.306 14.120 1.00 92.62 157 LEU A N 1
ATOM 1217 C CA . LEU A 1 157 ? -16.730 -0.704 13.650 1.00 92.62 157 LEU A CA 1
ATOM 1218 C C . LEU A 1 157 ? -15.603 -1.042 14.625 1.00 92.62 157 LEU A C 1
ATOM 1220 O O . LEU A 1 157 ? -15.689 -0.717 15.811 1.00 92.62 157 LEU A O 1
ATOM 1224 N N . PHE A 1 158 ? -14.532 -1.618 14.091 1.00 96.12 158 PHE A N 1
ATOM 1225 C CA . PHE A 1 158 ? -13.215 -1.587 14.707 1.00 96.12 158 PHE A CA 1
ATOM 1226 C C . PHE A 1 158 ? -12.349 -0.598 13.930 1.00 96.12 158 PHE A C 1
ATOM 1228 O O . PHE A 1 158 ? -12.179 -0.751 12.721 1.00 96.12 158 PHE A O 1
ATOM 1235 N N . ALA A 1 159 ? -11.833 0.422 14.608 1.00 96.56 159 ALA A N 1
ATOM 1236 C CA . ALA A 1 159 ? -10.925 1.390 14.003 1.00 96.56 159 ALA A CA 1
ATOM 1237 C C . ALA A 1 159 ? -9.782 1.734 14.956 1.00 96.56 159 ALA A C 1
ATOM 1239 O O . ALA A 1 159 ? -9.843 1.479 16.163 1.00 96.56 159 ALA A O 1
ATOM 1240 N N . TRP A 1 160 ? -8.734 2.319 14.390 1.00 97.38 160 TRP A N 1
ATOM 1241 C CA . TRP A 1 160 ? -7.548 2.741 15.112 1.00 97.38 160 TRP A CA 1
ATOM 1242 C C . TRP A 1 160 ? -7.102 4.128 14.657 1.00 97.38 160 TRP A C 1
ATOM 1244 O O . TRP A 1 160 ? -7.434 4.583 13.563 1.00 97.38 160 TRP A O 1
ATOM 1254 N N . TYR A 1 161 ? -6.340 4.793 15.514 1.00 97.94 161 TYR A N 1
ATOM 1255 C CA . TYR A 1 161 ? -5.704 6.068 15.228 1.00 97.94 161 TYR A CA 1
ATOM 1256 C C . TYR A 1 161 ? -4.348 6.113 15.935 1.00 97.94 161 TYR A C 1
ATOM 1258 O O . TYR A 1 161 ? -4.266 6.422 17.121 1.00 97.94 161 TYR A O 1
ATOM 1266 N N . PHE A 1 162 ? -3.296 5.758 15.198 1.00 96.56 162 PHE A N 1
ATOM 1267 C CA . PHE A 1 162 ? -1.898 5.780 15.645 1.00 96.56 162 PHE A CA 1
ATOM 1268 C C . PHE A 1 162 ? -1.148 6.794 14.783 1.00 96.56 162 PHE A C 1
ATOM 1270 O O . PHE A 1 162 ? -0.569 6.418 13.766 1.00 96.56 162 PHE A O 1
ATOM 1277 N N . PRO A 1 163 ? -1.269 8.099 15.057 1.00 96.50 163 PRO A N 1
ATOM 1278 C CA . PRO A 1 163 ? -0.833 9.120 14.109 1.00 96.50 163 PRO A CA 1
ATOM 1279 C C . PRO A 1 163 ? 0.682 9.135 13.919 1.00 96.50 163 PRO A C 1
ATOM 1281 O O . PRO A 1 163 ? 1.146 9.526 12.857 1.00 96.50 163 PRO A O 1
ATOM 1284 N N . HIS A 1 164 ? 1.441 8.662 14.904 1.00 95.00 164 HIS A N 1
ATOM 1285 C CA . HIS A 1 164 ? 2.891 8.722 14.868 1.00 95.00 164 HIS A CA 1
ATOM 1286 C C . HIS A 1 164 ? 3.502 7.501 14.188 1.00 95.00 164 HIS A C 1
ATOM 1288 O O . HIS A 1 164 ? 3.129 6.361 14.456 1.00 95.00 164 HIS A O 1
ATOM 1294 N N . HIS A 1 165 ? 4.460 7.752 13.304 1.00 92.69 165 HIS A N 1
ATOM 1295 C CA . HIS A 1 165 ? 5.231 6.726 12.610 1.00 92.69 165 HIS A CA 1
ATOM 1296 C C . HIS A 1 165 ? 6.672 7.190 12.541 1.00 92.69 165 HIS A C 1
ATOM 1298 O O . HIS A 1 165 ? 6.941 8.282 12.036 1.00 92.69 165 HIS A O 1
ATOM 1304 N N . TYR A 1 166 ? 7.589 6.370 13.048 1.00 90.31 166 TYR A N 1
ATOM 1305 C CA . TYR A 1 166 ? 9.012 6.679 13.027 1.00 90.31 166 TYR A CA 1
ATOM 1306 C C . TYR A 1 166 ? 9.743 5.770 12.048 1.00 90.31 166 TYR A C 1
ATOM 1308 O O . TYR A 1 166 ? 9.584 4.551 12.075 1.00 90.31 166 TYR A O 1
ATOM 1316 N N . TRP A 1 167 ? 10.573 6.382 11.215 1.00 88.19 167 TRP A N 1
ATOM 1317 C CA . TRP A 1 167 ? 11.595 5.710 10.439 1.00 88.19 167 TRP A CA 1
ATOM 1318 C C . TRP A 1 167 ? 12.924 5.792 11.181 1.00 88.19 167 TRP A C 1
ATOM 1320 O O . TRP A 1 167 ? 13.605 6.817 11.120 1.00 88.19 167 TRP A O 1
ATOM 1330 N N . LEU A 1 168 ? 13.310 4.723 11.881 1.00 86.94 168 LEU A N 1
ATOM 1331 C CA . LEU A 1 168 ? 14.412 4.781 12.849 1.00 86.94 168 LEU A CA 1
ATOM 1332 C C . LEU A 1 168 ? 14.149 5.919 13.858 1.00 86.94 168 LEU A C 1
ATOM 1334 O O . LEU A 1 168 ? 13.171 5.851 14.598 1.00 86.94 168 LEU A O 1
ATOM 1338 N N . AS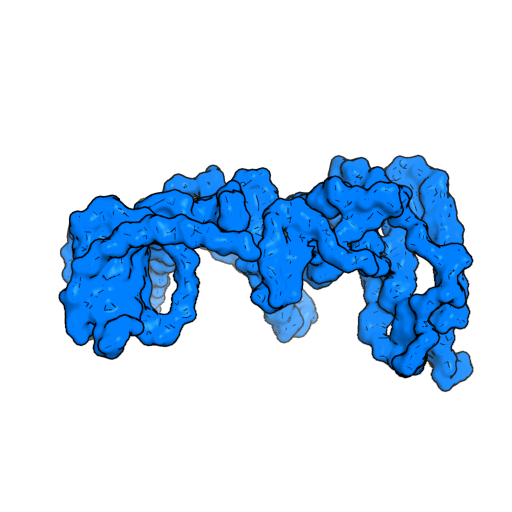P A 1 169 ? 14.964 6.975 13.841 1.00 85.31 169 ASP A N 1
ATOM 1339 C CA . ASP A 1 169 ? 14.823 8.153 14.705 1.00 85.31 169 ASP A CA 1
ATOM 1340 C C . ASP A 1 169 ? 14.073 9.325 14.033 1.00 85.31 169 ASP A C 1
ATOM 1342 O O . ASP A 1 169 ? 13.890 10.380 14.642 1.00 85.31 169 ASP A O 1
ATOM 1346 N N . LEU A 1 170 ? 13.652 9.179 12.771 1.00 90.81 170 LEU A N 1
ATOM 1347 C CA . LEU A 1 170 ? 12.954 10.223 12.021 1.00 90.81 170 LEU A CA 1
ATOM 1348 C C . LEU A 1 170 ? 11.437 10.077 12.160 1.00 90.81 170 LEU A C 1
ATOM 1350 O O . LEU A 1 170 ? 10.856 9.106 11.683 1.00 90.81 170 LEU A O 1
ATOM 1354 N N . SER A 1 171 ? 10.778 11.079 12.738 1.00 92.75 171 SER A N 1
ATOM 1355 C CA . SER A 1 171 ? 9.314 11.151 12.747 1.00 92.75 171 SER A CA 1
ATOM 1356 C C . SER A 1 171 ? 8.788 11.524 11.363 1.00 92.75 171 SER A C 1
ATOM 1358 O O . SER A 1 171 ? 9.103 12.602 10.859 1.00 92.75 171 SER A O 1
ATOM 1360 N N . LEU A 1 172 ? 7.984 10.647 10.763 1.00 94.88 172 LEU A N 1
ATOM 1361 C CA . LEU A 1 172 ? 7.306 10.891 9.485 1.00 94.88 172 LEU A CA 1
ATOM 1362 C C . LEU A 1 172 ? 5.793 11.056 9.645 1.00 94.88 172 LEU A C 1
ATOM 1364 O O . LEU A 1 172 ? 5.176 11.749 8.837 1.00 94.88 172 LEU A O 1
ATOM 1368 N N . ASP A 1 173 ? 5.226 10.466 10.703 1.00 96.62 173 ASP A N 1
ATOM 1369 C CA . ASP A 1 173 ? 3.791 10.405 11.000 1.00 96.62 173 ASP A CA 1
ATOM 1370 C C . ASP A 1 173 ? 2.948 9.793 9.858 1.00 96.62 173 ASP A C 1
ATOM 1372 O O . ASP A 1 173 ? 3.267 9.876 8.676 1.00 96.62 173 ASP A O 1
ATOM 1376 N N . ASN A 1 174 ? 1.843 9.132 10.188 1.00 97.12 174 ASN A N 1
ATOM 1377 C CA . ASN A 1 174 ? 0.947 8.561 9.183 1.00 97.12 174 ASN A CA 1
ATOM 1378 C C . ASN A 1 174 ? 0.097 9.663 8.532 1.00 97.12 174 ASN A C 1
ATOM 1380 O O . ASN A 1 174 ? -0.405 10.551 9.218 1.00 97.12 174 ASN A O 1
ATOM 1384 N N . TYR A 1 175 ? -0.150 9.572 7.223 1.00 96.81 175 TYR A N 1
ATOM 1385 C CA . TYR A 1 175 ? -0.907 10.569 6.453 1.00 96.81 175 TYR A CA 1
ATOM 1386 C C . TYR A 1 175 ? -2.294 10.871 7.034 1.00 96.81 175 TYR A C 1
ATOM 1388 O O . TYR A 1 175 ? -2.743 12.016 7.034 1.00 96.81 175 TYR A O 1
ATOM 1396 N N . TYR A 1 176 ? -2.969 9.865 7.599 1.00 96.19 176 TYR A N 1
ATOM 1397 C CA . TYR A 1 176 ? -4.294 10.045 8.195 1.00 96.19 176 TYR A CA 1
ATOM 1398 C C . TYR A 1 176 ? -4.312 10.981 9.419 1.00 96.19 176 TYR A C 1
ATOM 1400 O O . TYR A 1 176 ? -5.397 11.400 9.820 1.00 96.19 176 TYR A O 1
ATOM 1408 N N . LEU A 1 177 ? -3.152 11.353 9.982 1.00 96.88 177 LEU A N 1
ATOM 1409 C CA . LEU A 1 177 ? -3.017 12.445 10.959 1.00 96.88 177 LEU A CA 1
ATOM 1410 C C . LEU A 1 177 ? -3.546 13.779 10.406 1.00 96.88 177 LEU A C 1
ATOM 1412 O O . LEU A 1 177 ? -4.054 14.603 11.157 1.00 96.88 177 LEU A O 1
ATOM 1416 N N . LEU A 1 178 ? -3.449 13.995 9.091 1.00 97.25 178 LEU A N 1
ATOM 1417 C CA . LEU A 1 178 ? -3.954 15.203 8.431 1.00 97.25 178 LEU A CA 1
ATOM 1418 C C . LEU A 1 178 ? -5.479 15.191 8.251 1.00 97.25 178 LEU A C 1
ATOM 1420 O O . LEU A 1 178 ? -6.080 16.233 7.995 1.00 97.25 178 LEU A O 1
ATOM 1424 N N . LEU A 1 179 ? -6.101 14.013 8.343 1.00 97.00 179 LEU A N 1
ATOM 1425 C CA . LEU A 1 179 ? -7.524 13.804 8.064 1.00 97.00 179 LEU A CA 1
ATOM 1426 C C . LEU A 1 179 ? -8.360 13.711 9.342 1.00 97.00 179 LEU A C 1
ATOM 1428 O O . LEU A 1 179 ? -9.533 14.086 9.349 1.00 97.00 179 LEU A O 1
ATOM 1432 N N . PHE A 1 180 ? -7.769 13.193 10.416 1.00 97.69 180 PHE A N 1
ATOM 1433 C CA . PHE A 1 180 ? -8.463 12.861 11.653 1.00 97.69 180 PHE A CA 1
ATOM 1434 C C . PHE A 1 180 ? -7.671 13.360 12.853 1.00 97.69 180 PHE A C 1
ATOM 1436 O O . PHE A 1 180 ? -6.450 13.361 12.835 1.00 97.69 180 PHE A O 1
ATOM 1443 N N . ASN A 1 181 ? -8.377 13.734 13.919 1.00 96.31 181 ASN A N 1
ATOM 1444 C CA . ASN A 1 181 ? -7.750 14.198 15.161 1.00 96.31 181 ASN A CA 1
ATOM 1445 C C . ASN A 1 181 ? -7.641 13.085 16.211 1.00 96.31 181 ASN A C 1
ATOM 1447 O O . ASN A 1 181 ? -6.863 13.187 17.156 1.00 96.31 181 ASN A O 1
ATOM 1451 N N . ASN A 1 182 ? -8.502 12.072 16.103 1.00 96.62 182 ASN A N 1
ATOM 1452 C CA . ASN A 1 182 ? -8.636 10.966 17.046 1.00 96.62 182 ASN A CA 1
ATOM 1453 C C . ASN A 1 182 ? -9.464 9.828 16.426 1.00 96.62 182 ASN A C 1
ATOM 1455 O O . ASN A 1 182 ? -10.108 9.999 15.384 1.00 96.62 182 ASN A O 1
ATOM 1459 N N . VAL A 1 183 ? -9.515 8.678 17.101 1.00 97.00 183 VAL A N 1
ATOM 1460 C CA . VAL A 1 183 ? -10.251 7.502 16.606 1.00 97.00 183 VAL A CA 1
ATOM 1461 C C . VAL A 1 183 ? -11.765 7.734 16.496 1.00 97.00 183 VAL A C 1
ATOM 1463 O O . VAL A 1 183 ? -12.427 7.153 15.637 1.00 97.00 183 VAL A O 1
ATOM 1466 N N . THR A 1 184 ? -12.332 8.634 17.305 1.00 95.56 184 THR A N 1
ATOM 1467 C CA . THR A 1 184 ? -13.754 8.997 17.216 1.00 95.56 184 THR A CA 1
ATOM 1468 C C . THR A 1 184 ? -14.047 9.711 15.898 1.00 95.56 184 THR A C 1
ATOM 1470 O O . THR A 1 184 ? -15.016 9.363 15.229 1.00 95.56 184 THR A O 1
ATOM 1473 N N . THR A 1 185 ? -13.187 10.639 15.463 1.00 95.81 185 THR A N 1
ATOM 1474 C CA . THR A 1 185 ? -13.338 11.300 14.154 1.00 95.81 185 THR A CA 1
ATOM 1475 C C . THR A 1 185 ? -13.190 10.328 12.980 1.00 95.81 185 THR A C 1
ATOM 1477 O O . THR A 1 185 ? -13.886 10.488 11.978 1.00 95.81 185 THR A O 1
ATOM 1480 N N . VAL A 1 186 ? -12.385 9.264 13.127 1.00 95.44 186 VAL A N 1
ATOM 1481 C CA . VAL A 1 186 ? -12.328 8.162 12.146 1.00 95.44 186 VAL A CA 1
ATOM 1482 C C . VAL A 1 186 ? -13.690 7.472 12.045 1.00 95.44 186 VAL A C 1
ATOM 1484 O O . VAL A 1 186 ? -14.223 7.323 10.949 1.00 95.44 186 VAL A O 1
ATOM 1487 N N . GLY A 1 187 ? -14.308 7.111 13.174 1.00 92.88 187 GLY A N 1
ATOM 1488 C CA . GLY A 1 187 ? -15.644 6.504 13.173 1.00 92.88 187 GLY A CA 1
ATOM 1489 C C . GLY A 1 187 ? -16.729 7.421 12.605 1.00 92.88 187 GLY A C 1
ATOM 1490 O O . GLY A 1 187 ? -17.539 6.998 11.781 1.00 92.88 187 GLY A O 1
ATOM 1491 N N . GLN A 1 188 ? -16.716 8.701 12.972 1.00 91.88 188 GLN A N 1
ATOM 1492 C CA . GLN A 1 188 ? -17.662 9.696 12.454 1.00 91.88 188 GLN A CA 1
ATOM 1493 C C . GLN A 1 188 ? -17.559 9.865 10.932 1.00 91.88 188 GLN A C 1
ATOM 1495 O O . GLN A 1 188 ? -18.569 10.099 10.266 1.00 91.88 188 GLN A O 1
ATOM 1500 N N . SER A 1 189 ? -16.365 9.683 10.358 1.00 92.19 189 SER A N 1
ATOM 1501 C CA . SER A 1 189 ? -16.159 9.770 8.907 1.00 92.19 189 SER A CA 1
ATOM 1502 C C . SER A 1 189 ? -16.944 8.726 8.106 1.00 92.19 189 SER A C 1
ATOM 1504 O O . SER A 1 189 ? -17.257 8.967 6.943 1.00 92.19 189 SER A O 1
ATOM 1506 N N . ILE A 1 190 ? -17.338 7.611 8.735 1.00 90.31 190 ILE A N 1
ATOM 1507 C CA . ILE A 1 190 ? -18.188 6.578 8.126 1.00 90.31 190 ILE A CA 1
ATOM 1508 C C . ILE A 1 190 ? -19.662 6.655 8.568 1.00 90.31 190 ILE A C 1
ATOM 1510 O O . ILE A 1 190 ? -20.439 5.745 8.280 1.00 90.31 190 ILE A O 1
ATOM 1514 N N . GLY A 1 191 ? -20.060 7.745 9.238 1.00 85.75 191 GLY A N 1
ATOM 1515 C CA . GLY A 1 191 ? -21.453 8.071 9.585 1.00 85.75 191 GLY A CA 1
ATOM 1516 C C . GLY A 1 191 ? -22.002 7.418 10.857 1.00 85.75 191 GLY A C 1
ATOM 1517 O O . GLY A 1 191 ? -23.191 7.541 11.145 1.00 85.75 191 GLY A O 1
ATOM 1518 N N . ILE A 1 192 ? -21.163 6.740 11.638 1.00 85.81 192 ILE A N 1
ATOM 1519 C CA . ILE A 1 192 ? -21.619 5.887 12.743 1.00 85.81 192 ILE A CA 1
ATOM 1520 C C . ILE A 1 192 ? -22.365 6.624 13.868 1.00 85.81 192 ILE A C 1
ATOM 1522 O O . ILE A 1 192 ? -23.271 6.069 14.482 1.00 85.81 192 ILE A O 1
ATOM 1526 N N . ASP A 1 193 ? -22.025 7.886 14.120 1.00 81.62 193 ASP A N 1
ATOM 1527 C CA . ASP A 1 193 ? -22.603 8.723 15.174 1.00 81.62 193 ASP A CA 1
ATOM 1528 C C . ASP A 1 193 ? -24.014 9.230 14.847 1.00 81.62 193 ASP A C 1
ATOM 1530 O O . ASP A 1 193 ? -24.734 9.696 15.730 1.00 81.62 193 ASP A O 1
ATOM 1534 N N . LYS A 1 194 ? -24.428 9.125 13.581 1.00 79.50 194 LYS A N 1
ATOM 1535 C CA . LYS A 1 194 ? -25.716 9.636 13.094 1.00 79.50 194 LYS A CA 1
ATOM 1536 C C . LYS A 1 194 ? -26.843 8.609 13.180 1.00 79.50 194 LYS A C 1
ATOM 1538 O O . LYS A 1 194 ? -27.963 8.922 12.782 1.00 79.50 194 LYS A O 1
ATOM 1543 N N . ASN A 1 195 ? -26.562 7.396 13.672 1.00 71.00 195 ASN A N 1
ATOM 1544 C CA . ASN A 1 195 ? -27.443 6.227 13.530 1.00 71.00 195 ASN A CA 1
ATOM 1545 C C . ASN A 1 195 ? -27.900 6.032 12.068 1.00 71.00 195 ASN A C 1
ATOM 1547 O O . ASN A 1 195 ? -29.014 5.578 11.801 1.00 71.00 195 ASN A O 1
ATOM 1551 N N . ASP A 1 196 ? -27.039 6.427 11.129 1.00 74.12 196 ASP A N 1
ATOM 1552 C CA . ASP A 1 196 ? -27.267 6.404 9.692 1.00 74.12 196 ASP A CA 1
ATOM 1553 C C . ASP A 1 196 ? -26.084 5.692 9.037 1.00 74.12 196 ASP A C 1
ATOM 1555 O O . ASP A 1 196 ? -24.941 6.137 9.100 1.00 74.12 196 ASP A O 1
ATOM 1559 N N . ASP A 1 197 ? -26.365 4.559 8.408 1.00 77.94 197 ASP A N 1
ATOM 1560 C CA . ASP A 1 197 ? -25.382 3.755 7.694 1.00 77.94 197 ASP A CA 1
ATOM 1561 C C . ASP A 1 197 ? -25.228 4.188 6.225 1.00 77.94 197 ASP A C 1
ATOM 1563 O O . ASP A 1 197 ? -24.596 3.475 5.447 1.00 77.94 197 ASP A O 1
ATOM 1567 N N . SER A 1 198 ? -25.786 5.335 5.815 1.00 85.31 198 SER A N 1
ATOM 1568 C CA . SER A 1 198 ? -25.718 5.846 4.440 1.00 85.31 198 SER A CA 1
ATOM 1569 C C . SER A 1 198 ? -24.287 5.948 3.912 1.00 85.31 198 SER A C 1
ATOM 1571 O O . SER A 1 198 ? -24.009 5.462 2.815 1.00 85.31 198 SER A O 1
ATOM 1573 N N . GLN A 1 199 ? -23.361 6.498 4.700 1.00 89.38 199 GLN A N 1
ATOM 1574 C CA . GLN A 1 199 ? -21.959 6.624 4.303 1.00 89.38 199 GLN A CA 1
ATOM 1575 C C . GLN A 1 199 ? -21.274 5.256 4.186 1.00 89.38 199 GLN A C 1
ATOM 1577 O O . GLN A 1 199 ? -20.609 4.987 3.186 1.00 89.38 199 GLN A O 1
ATOM 1582 N N . LEU A 1 200 ? -21.490 4.351 5.146 1.00 87.56 200 LEU A N 1
ATOM 1583 C CA . LEU A 1 200 ? -21.001 2.972 5.059 1.00 87.56 200 LEU A CA 1
ATOM 1584 C C . LEU A 1 200 ? -21.566 2.250 3.823 1.00 87.56 200 LEU A C 1
ATOM 1586 O O . LEU A 1 200 ? -20.836 1.558 3.118 1.00 87.56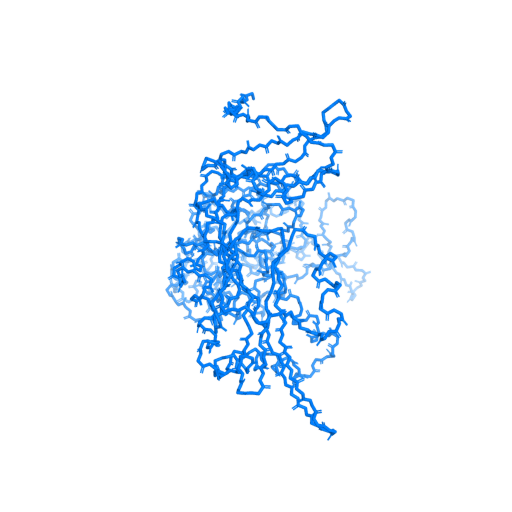 200 LEU A O 1
ATOM 1590 N N . LYS A 1 201 ? -22.853 2.442 3.515 1.00 88.81 201 LYS A N 1
ATOM 1591 C CA . LYS A 1 201 ? -23.500 1.899 2.313 1.00 88.81 201 LYS A CA 1
ATOM 1592 C C . LYS A 1 201 ? -22.884 2.449 1.031 1.00 88.81 201 LYS A C 1
ATOM 1594 O O . LYS A 1 201 ? -22.739 1.686 0.080 1.00 88.81 201 LYS A O 1
ATOM 1599 N N . ILE A 1 202 ? -22.527 3.734 0.994 1.00 93.50 202 ILE A N 1
ATOM 1600 C CA . ILE A 1 202 ? -21.813 4.342 -0.139 1.00 93.50 202 ILE A CA 1
ATOM 1601 C C . ILE A 1 202 ? -20.443 3.678 -0.302 1.00 93.50 202 ILE A C 1
ATOM 1603 O O . ILE A 1 202 ? -20.154 3.174 -1.382 1.00 93.50 202 ILE A O 1
ATOM 1607 N N . ILE A 1 203 ? -19.664 3.563 0.777 1.00 92.69 203 ILE A N 1
ATOM 1608 C CA . ILE A 1 203 ? -18.340 2.919 0.758 1.00 92.69 203 ILE A CA 1
ATOM 1609 C C . ILE A 1 203 ? -18.434 1.475 0.245 1.00 92.69 203 ILE A C 1
ATOM 1611 O O . ILE A 1 203 ? -17.719 1.089 -0.678 1.00 92.69 203 ILE A O 1
ATOM 1615 N N . ILE A 1 204 ? -19.357 0.675 0.790 1.00 92.88 204 ILE A N 1
ATOM 1616 C CA . ILE A 1 204 ? -19.575 -0.710 0.347 1.00 92.88 204 ILE A CA 1
ATOM 1617 C C . ILE A 1 204 ? -19.992 -0.749 -1.127 1.00 92.88 204 ILE A C 1
ATOM 1619 O O . ILE A 1 204 ? -19.521 -1.599 -1.880 1.00 92.88 204 ILE A O 1
ATOM 1623 N N . LYS A 1 205 ? -20.867 0.165 -1.560 1.00 95.75 205 LYS A N 1
ATOM 1624 C CA . LYS A 1 205 ? -21.311 0.249 -2.954 1.00 95.75 205 LYS A CA 1
ATOM 1625 C C . LYS A 1 205 ? -20.154 0.571 -3.899 1.00 95.75 205 LYS A C 1
ATOM 1627 O O . LYS A 1 205 ? -20.101 -0.019 -4.976 1.00 95.75 205 LYS A O 1
ATOM 1632 N N . ASP A 1 206 ? -19.244 1.457 -3.513 1.00 94.81 206 ASP A N 1
ATOM 1633 C CA . ASP A 1 206 ? -18.085 1.823 -4.329 1.00 94.81 206 ASP A CA 1
ATOM 1634 C C . ASP A 1 206 ? -17.075 0.669 -4.425 1.00 94.81 206 ASP A C 1
ATOM 1636 O O . ASP A 1 206 ? -16.633 0.339 -5.528 1.00 94.81 206 ASP A O 1
ATOM 1640 N N . ILE A 1 207 ? -16.816 -0.044 -3.321 1.00 93.44 207 ILE A N 1
ATOM 1641 C CA . ILE A 1 207 ? -16.010 -1.281 -3.323 1.00 93.44 207 ILE A CA 1
ATOM 1642 C C . ILE A 1 207 ? -16.640 -2.334 -4.248 1.00 93.44 207 ILE A C 1
ATOM 1644 O O . ILE A 1 207 ? -15.970 -2.906 -5.108 1.00 93.44 207 ILE A O 1
ATOM 1648 N N . LEU A 1 208 ? -17.952 -2.566 -4.126 1.00 95.19 208 LEU A N 1
ATOM 1649 C CA . LEU A 1 208 ? -18.667 -3.512 -4.985 1.00 95.19 208 LEU A CA 1
ATOM 1650 C C . LEU A 1 208 ? -18.651 -3.083 -6.451 1.00 95.19 208 LEU A C 1
ATOM 1652 O O . LEU A 1 208 ? -18.592 -3.938 -7.330 1.00 95.19 208 LEU A O 1
ATOM 1656 N N . ARG A 1 209 ? -18.698 -1.779 -6.738 1.00 94.69 209 ARG A N 1
ATOM 1657 C CA . ARG A 1 209 ? -18.596 -1.267 -8.106 1.00 94.69 209 ARG A CA 1
ATOM 1658 C C . ARG A 1 209 ? -17.255 -1.640 -8.728 1.00 94.69 209 ARG A C 1
ATOM 1660 O O . ARG A 1 209 ? -17.264 -2.101 -9.865 1.00 94.69 209 ARG A O 1
ATOM 1667 N N . LEU A 1 210 ? -16.153 -1.489 -7.992 1.00 90.75 210 LEU A N 1
ATOM 1668 C CA . LEU A 1 210 ? -14.831 -1.931 -8.436 1.00 90.75 210 LEU A CA 1
ATOM 1669 C C . LEU A 1 210 ? -14.799 -3.452 -8.645 1.00 90.75 210 LEU A C 1
ATOM 1671 O O . LEU A 1 210 ? -14.456 -3.915 -9.729 1.00 90.75 210 LEU A O 1
ATOM 1675 N N . HIS A 1 211 ? -15.221 -4.239 -7.651 1.00 92.88 211 HIS A N 1
ATOM 1676 C CA . HIS A 1 211 ? -15.199 -5.704 -7.747 1.00 92.88 211 HIS A CA 1
ATOM 1677 C C . HIS A 1 211 ? -16.055 -6.238 -8.907 1.00 92.88 211 HIS A C 1
ATOM 1679 O O . HIS A 1 211 ? -15.661 -7.174 -9.601 1.00 92.88 211 HIS A O 1
ATOM 1685 N N . ASN A 1 212 ? -17.205 -5.615 -9.172 1.00 94.69 212 ASN A N 1
ATOM 1686 C CA . ASN A 1 212 ? -18.099 -6.008 -10.259 1.00 94.69 212 ASN A CA 1
ATOM 1687 C C . ASN A 1 212 ? -17.494 -5.799 -11.655 1.00 94.69 212 ASN A C 1
ATOM 1689 O O . ASN A 1 212 ? -17.955 -6.454 -12.588 1.00 94.69 212 ASN A O 1
ATOM 1693 N N . LEU A 1 213 ? -16.476 -4.943 -11.824 1.00 92.25 213 LEU A N 1
ATOM 1694 C CA . LEU A 1 213 ? -15.735 -4.859 -13.092 1.00 92.25 213 LEU A CA 1
ATOM 1695 C C . LEU A 1 213 ? -15.038 -6.188 -13.408 1.00 92.25 213 LEU A C 1
ATOM 1697 O O . LEU A 1 213 ? -15.036 -6.630 -14.554 1.00 92.25 213 LEU A O 1
ATOM 1701 N N . TYR A 1 214 ? -14.515 -6.854 -12.379 1.00 92.69 214 TYR A N 1
ATOM 1702 C CA . TYR A 1 214 ? -13.844 -8.142 -12.503 1.00 92.69 214 TYR A CA 1
ATOM 1703 C C . TYR A 1 214 ? -14.833 -9.311 -12.532 1.00 92.69 214 TYR A C 1
ATOM 1705 O O . TYR A 1 214 ? -14.730 -10.175 -13.402 1.00 92.69 214 TYR A O 1
ATOM 1713 N N . PHE A 1 215 ? -15.828 -9.332 -11.635 1.00 94.81 215 PHE A N 1
ATOM 1714 C CA . PHE A 1 215 ? -16.808 -10.427 -11.568 1.00 94.81 215 PHE A CA 1
ATOM 1715 C C . PHE A 1 215 ? -17.696 -10.540 -12.810 1.00 94.81 215 PHE A C 1
ATOM 1717 O O . PHE A 1 215 ? -18.130 -11.640 -13.141 1.00 94.81 215 PHE A O 1
ATOM 1724 N N . ASN A 1 216 ? -17.947 -9.431 -13.508 1.00 95.81 216 ASN A N 1
ATOM 1725 C CA . ASN A 1 216 ? -18.720 -9.431 -14.752 1.00 95.81 216 ASN A CA 1
ATOM 1726 C C . ASN A 1 216 ? -17.847 -9.605 -16.006 1.00 95.81 216 ASN A C 1
ATOM 1728 O O . ASN A 1 216 ? -18.354 -9.486 -17.123 1.00 95.81 216 ASN A O 1
ATOM 1732 N N . SER A 1 217 ? -16.542 -9.846 -15.845 1.00 95.81 217 SER A N 1
ATOM 1733 C CA . SER A 1 217 ? -15.649 -10.123 -16.969 1.00 95.81 217 SER A CA 1
ATOM 1734 C C . SER A 1 217 ? -15.874 -11.531 -17.536 1.00 95.81 217 SER A C 1
ATOM 1736 O O . SER A 1 217 ? -16.538 -12.378 -16.942 1.00 95.81 217 SER A O 1
ATOM 1738 N N . SER A 1 218 ? -15.293 -11.796 -18.704 1.00 97.31 218 SER A N 1
ATOM 1739 C CA . SER A 1 218 ? -15.258 -13.128 -19.321 1.00 97.31 218 SER A CA 1
ATOM 1740 C C . SER A 1 218 ? -14.105 -14.001 -18.808 1.00 97.31 218 SER A C 1
ATOM 1742 O O . SER A 1 218 ? -13.905 -15.108 -19.313 1.00 97.31 218 SER A O 1
ATOM 1744 N N . LEU A 1 219 ? -13.330 -13.515 -17.830 1.00 96.94 219 LEU A N 1
ATOM 1745 C CA . LEU A 1 219 ? -12.190 -14.239 -17.281 1.00 96.94 219 LEU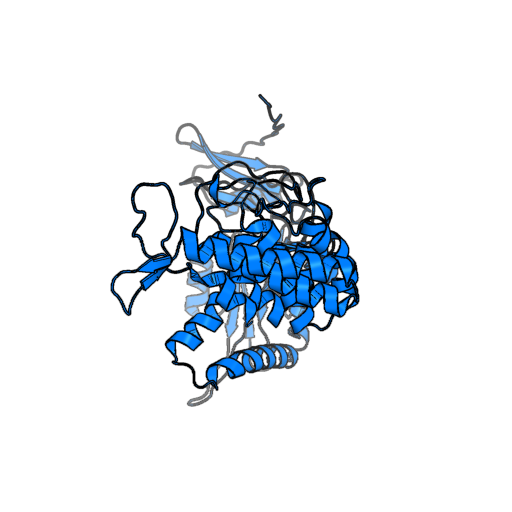 A CA 1
ATOM 1746 C C . LEU A 1 219 ? -12.651 -15.433 -16.427 1.00 96.94 219 LEU A C 1
ATOM 1748 O O . LEU A 1 219 ? -13.698 -15.374 -15.778 1.00 96.94 219 LEU A O 1
ATOM 1752 N N . PRO A 1 220 ? -11.861 -16.519 -16.370 1.00 97.62 220 PRO A N 1
ATOM 1753 C CA . PRO A 1 220 ? -12.134 -17.625 -15.463 1.00 97.62 220 PRO A CA 1
ATOM 1754 C C . PRO A 1 220 ? -12.175 -17.173 -13.999 1.00 97.62 220 PRO A C 1
ATOM 1756 O O . PRO A 1 220 ? -11.375 -16.339 -13.576 1.00 97.62 220 PRO A O 1
ATOM 1759 N N . VAL A 1 221 ? -13.044 -17.798 -13.199 1.00 96.31 221 VAL A N 1
ATOM 1760 C CA . VAL A 1 221 ? -13.252 -17.449 -11.779 1.00 96.31 221 VAL A CA 1
ATOM 1761 C C . VAL A 1 221 ? -11.944 -17.429 -10.980 1.00 96.31 221 VAL A C 1
ATOM 1763 O O . VAL A 1 221 ? -11.729 -16.508 -10.202 1.00 96.31 221 VAL A O 1
ATOM 1766 N N . TYR A 1 222 ? -11.044 -18.395 -11.200 1.00 96.75 222 TYR A N 1
ATOM 1767 C CA . TYR A 1 222 ? -9.758 -18.445 -10.491 1.00 96.75 222 TYR A CA 1
ATOM 1768 C C . TYR A 1 222 ? -8.849 -17.250 -10.820 1.00 96.75 222 TYR A C 1
ATOM 1770 O O . TYR A 1 222 ? -8.065 -16.817 -9.978 1.00 96.75 222 TYR A O 1
ATOM 1778 N N . LEU A 1 223 ? -8.938 -16.715 -12.043 1.00 96.06 223 LEU A N 1
ATOM 1779 C CA . LEU A 1 223 ? -8.144 -15.567 -12.463 1.00 96.06 223 LEU A CA 1
ATOM 1780 C C . LEU A 1 223 ? -8.730 -14.279 -11.885 1.00 96.06 223 LEU A C 1
ATOM 1782 O O . LEU A 1 223 ? -7.978 -13.442 -11.403 1.00 96.06 223 LEU A O 1
ATOM 1786 N N . VAL A 1 224 ? -10.059 -14.152 -11.861 1.00 95.50 224 VAL A N 1
ATOM 1787 C CA . VAL A 1 224 ? -10.743 -13.044 -11.175 1.00 95.50 224 VAL A CA 1
ATOM 1788 C C . VAL A 1 224 ? -10.392 -13.017 -9.686 1.00 95.50 224 VAL A C 1
ATOM 1790 O O . VAL A 1 224 ? -10.047 -11.962 -9.158 1.00 95.50 224 VAL A O 1
ATOM 1793 N N . ASP A 1 225 ? -10.421 -14.179 -9.029 1.00 94.50 225 ASP A N 1
ATOM 1794 C CA . ASP A 1 225 ? -10.019 -14.320 -7.629 1.00 94.50 225 ASP A CA 1
ATOM 1795 C C . ASP A 1 225 ? -8.552 -13.911 -7.419 1.00 94.50 225 ASP A C 1
ATOM 1797 O O . ASP A 1 225 ? -8.248 -13.125 -6.522 1.00 94.50 225 ASP A O 1
ATOM 1801 N N . SER A 1 226 ? -7.652 -14.356 -8.302 1.00 93.50 226 SER A N 1
ATOM 1802 C CA . SER A 1 226 ? -6.233 -13.987 -8.240 1.00 93.50 226 SER A CA 1
ATOM 1803 C C . SER A 1 226 ? -6.016 -12.480 -8.415 1.00 93.50 226 SER A C 1
ATOM 1805 O O . SER A 1 226 ? -5.263 -11.898 -7.644 1.00 93.50 226 SER A O 1
ATOM 1807 N N . LEU A 1 227 ? -6.688 -11.837 -9.378 1.00 90.56 227 LEU A N 1
ATOM 1808 C CA . LEU A 1 227 ? -6.525 -10.408 -9.689 1.00 90.56 227 LEU A CA 1
ATOM 1809 C C . LEU A 1 227 ? -7.002 -9.486 -8.560 1.00 90.56 227 LEU A C 1
ATOM 1811 O O . LEU A 1 227 ? -6.349 -8.492 -8.251 1.00 90.56 227 LEU A O 1
ATOM 1815 N N . ILE A 1 228 ? -8.141 -9.801 -7.937 1.00 90.25 228 ILE A N 1
ATOM 1816 C CA . ILE A 1 228 ? -8.656 -8.995 -6.822 1.00 90.25 228 ILE A CA 1
ATOM 1817 C C . ILE A 1 228 ? -7.754 -9.170 -5.596 1.00 90.25 228 ILE A C 1
ATOM 1819 O O . ILE A 1 228 ? -7.376 -8.189 -4.954 1.00 90.25 228 ILE A O 1
ATOM 1823 N N . ASN A 1 229 ? -7.376 -10.410 -5.273 1.00 90.44 229 ASN A N 1
ATOM 1824 C CA . ASN A 1 229 ? -6.595 -10.688 -4.070 1.00 90.44 229 ASN A CA 1
ATOM 1825 C C . ASN A 1 229 ? -5.107 -10.331 -4.216 1.00 90.44 229 ASN A C 1
ATOM 1827 O O . ASN A 1 229 ? -4.445 -10.069 -3.207 1.00 90.44 229 ASN A O 1
ATOM 1831 N N . SER A 1 230 ? -4.562 -10.259 -5.436 1.00 88.62 230 SER A N 1
ATOM 1832 C CA . SER A 1 230 ? -3.167 -9.860 -5.659 1.00 88.62 230 SER A CA 1
ATOM 1833 C C . SER A 1 230 ? -2.906 -8.407 -5.274 1.00 88.62 230 SER A C 1
ATOM 1835 O O . SER A 1 230 ? -1.779 -8.087 -4.907 1.00 88.62 230 SER A O 1
ATOM 1837 N N . ALA A 1 231 ? -3.925 -7.539 -5.255 1.00 87.19 231 ALA A N 1
ATOM 1838 C CA . ALA A 1 231 ? -3.806 -6.166 -4.751 1.00 87.19 231 ALA A CA 1
ATOM 1839 C C . ALA A 1 231 ? -3.485 -6.093 -3.241 1.00 87.19 231 ALA A C 1
ATOM 1841 O O . ALA A 1 231 ? -3.121 -5.038 -2.728 1.00 87.19 231 ALA A O 1
ATOM 1842 N N . SER A 1 232 ? -3.557 -7.212 -2.509 1.00 87.62 232 SER A N 1
ATOM 1843 C CA . SER A 1 232 ? -3.221 -7.259 -1.081 1.00 87.62 232 SER A CA 1
ATOM 1844 C C . SER A 1 232 ? -1.773 -6.869 -0.760 1.00 87.62 232 SER A C 1
ATOM 1846 O O . SER A 1 232 ? -1.507 -6.471 0.373 1.00 87.62 232 SER A O 1
ATOM 1848 N N . HIS A 1 233 ? -0.843 -6.918 -1.722 1.00 85.62 233 HIS A N 1
ATOM 1849 C CA . HIS A 1 233 ? 0.541 -6.465 -1.520 1.00 85.62 233 HIS A CA 1
ATOM 1850 C C . HIS A 1 233 ? 0.637 -4.969 -1.159 1.00 85.62 233 HIS A C 1
ATOM 1852 O O . HIS A 1 233 ? 1.583 -4.561 -0.487 1.00 85.62 233 HIS A O 1
ATOM 1858 N N . MET A 1 234 ? -0.364 -4.155 -1.522 1.00 87.44 234 MET A N 1
ATOM 1859 C CA . MET A 1 234 ? -0.429 -2.732 -1.167 1.00 87.44 234 MET A CA 1
ATOM 1860 C C . MET A 1 234 ? -0.537 -2.501 0.352 1.00 87.44 234 MET A C 1
ATOM 1862 O O . MET A 1 234 ? -0.342 -1.388 0.827 1.00 87.44 234 MET A O 1
ATOM 1866 N N . ARG A 1 235 ? -0.832 -3.542 1.148 1.00 86.31 235 ARG A N 1
ATOM 1867 C CA . ARG A 1 235 ? -0.970 -3.447 2.614 1.00 86.31 235 ARG A CA 1
ATOM 1868 C C . ARG A 1 235 ? 0.317 -3.072 3.352 1.00 86.31 235 ARG A C 1
ATOM 1870 O O . ARG A 1 235 ? 0.242 -2.681 4.511 1.00 86.31 235 ARG A O 1
ATOM 1877 N N . SER A 1 236 ? 1.479 -3.265 2.729 1.00 87.50 236 SER A N 1
ATOM 1878 C CA . SER A 1 236 ? 2.778 -2.856 3.282 1.00 87.50 236 SER A CA 1
ATOM 1879 C C . SER A 1 236 ? 3.211 -1.466 2.813 1.00 87.50 236 SER A C 1
ATOM 1881 O O . SER A 1 236 ? 4.340 -1.064 3.092 1.00 87.50 236 SER A O 1
ATOM 1883 N N . ALA A 1 237 ? 2.327 -0.732 2.130 1.00 90.81 237 ALA A N 1
ATOM 1884 C CA . ALA A 1 237 ? 2.547 0.664 1.808 1.00 90.81 237 ALA A CA 1
ATOM 1885 C C . ALA A 1 237 ? 2.553 1.526 3.069 1.00 90.81 237 ALA A C 1
ATOM 1887 O O . ALA A 1 237 ? 1.854 1.266 4.052 1.00 90.81 237 ALA A O 1
ATOM 1888 N N . MET A 1 238 ? 3.313 2.604 2.997 1.00 92.94 238 MET A N 1
ATOM 1889 C CA . MET A 1 238 ? 3.427 3.628 4.012 1.00 92.94 238 MET A CA 1
ATOM 1890 C C . MET A 1 238 ? 3.104 4.957 3.349 1.00 92.94 238 MET A C 1
ATOM 1892 O O . MET A 1 238 ? 3.793 5.370 2.417 1.00 92.94 238 MET A O 1
ATOM 1896 N N . TYR A 1 239 ? 2.048 5.614 3.827 1.00 94.94 239 TYR A N 1
ATOM 1897 C CA . TYR A 1 239 ? 1.720 6.970 3.414 1.00 94.94 239 TYR A CA 1
ATOM 1898 C C . TYR A 1 239 ? 1.996 7.911 4.577 1.00 94.94 239 TYR A C 1
ATOM 1900 O O . TYR A 1 239 ? 1.347 7.815 5.624 1.00 94.94 239 TYR A O 1
ATOM 1908 N N . PHE A 1 240 ? 2.968 8.795 4.400 1.00 96.44 240 PHE A N 1
ATOM 1909 C CA . PHE A 1 240 ? 3.443 9.685 5.444 1.00 96.44 240 PHE A CA 1
ATOM 1910 C C . PHE A 1 240 ? 2.794 11.069 5.380 1.00 96.44 240 PHE A C 1
ATOM 1912 O O . PHE A 1 240 ? 2.314 11.520 4.339 1.00 96.44 240 PHE A O 1
ATOM 1919 N N . SER A 1 241 ? 2.786 11.769 6.515 1.00 96.56 241 SER A N 1
ATOM 1920 C CA . SER A 1 241 ? 2.187 13.107 6.642 1.00 96.56 241 SER A CA 1
ATOM 1921 C C . SER A 1 241 ? 2.874 14.177 5.783 1.00 96.56 241 SER A C 1
ATOM 1923 O O . SER A 1 241 ? 2.268 15.194 5.455 1.00 96.56 241 SER A O 1
ATOM 1925 N N . ASN A 1 242 ? 4.118 13.939 5.366 1.00 94.75 242 ASN A N 1
ATOM 1926 C CA . ASN A 1 242 ? 4.847 14.805 4.443 1.00 94.75 242 ASN A CA 1
ATOM 1927 C C . ASN A 1 242 ? 4.425 14.626 2.968 1.00 94.75 242 ASN A C 1
ATOM 1929 O O . ASN A 1 242 ? 4.945 15.333 2.108 1.00 94.75 242 ASN A O 1
ATOM 1933 N N . GLY A 1 243 ? 3.495 13.710 2.679 1.00 94.19 243 GLY A N 1
ATOM 1934 C CA . GLY A 1 243 ? 3.017 13.415 1.330 1.00 94.19 243 GLY A CA 1
ATOM 1935 C C . GLY A 1 243 ? 3.771 12.289 0.623 1.00 94.19 243 GLY A C 1
ATOM 1936 O O . GLY A 1 243 ? 3.376 11.928 -0.482 1.00 94.19 243 GLY A O 1
ATOM 1937 N N . ASP A 1 244 ? 4.796 11.698 1.241 1.00 94.06 244 ASP A N 1
ATOM 1938 C CA . ASP A 1 244 ? 5.530 10.583 0.646 1.00 94.06 244 ASP A CA 1
ATOM 1939 C C . ASP A 1 244 ? 4.728 9.279 0.733 1.00 94.06 244 ASP A C 1
ATOM 1941 O O . ASP A 1 244 ? 4.260 8.885 1.804 1.00 94.06 244 ASP A O 1
ATOM 1945 N N . TRP A 1 245 ? 4.638 8.572 -0.393 1.00 93.56 245 TRP A N 1
ATOM 1946 C CA . TRP A 1 245 ? 4.187 7.186 -0.471 1.00 93.56 245 TRP A CA 1
ATOM 1947 C C . TRP A 1 245 ? 5.394 6.279 -0.695 1.00 93.56 245 TRP A C 1
ATOM 1949 O O . TRP A 1 245 ? 6.184 6.527 -1.607 1.00 93.56 245 TRP A O 1
ATOM 1959 N N . ARG A 1 246 ? 5.543 5.252 0.142 1.00 92.50 246 ARG A N 1
ATOM 1960 C CA . ARG A 1 246 ? 6.647 4.285 0.112 1.00 92.50 246 ARG A CA 1
ATOM 1961 C C . ARG A 1 246 ? 6.116 2.873 0.248 1.00 92.50 246 ARG A C 1
ATOM 1963 O O . ARG A 1 246 ? 5.118 2.650 0.927 1.00 92.50 246 ARG A O 1
ATOM 1970 N N . GLN A 1 247 ? 6.806 1.904 -0.325 1.00 91.50 247 GLN A N 1
ATOM 1971 C CA . GLN A 1 247 ? 6.399 0.511 -0.279 1.00 91.50 247 GLN A CA 1
ATOM 1972 C C . GLN A 1 247 ? 7.622 -0.385 -0.077 1.00 91.50 247 GLN A C 1
ATOM 1974 O O . GLN A 1 247 ? 8.550 -0.404 -0.885 1.00 91.50 247 GLN A O 1
ATOM 1979 N N . TRP A 1 248 ? 7.582 -1.199 0.980 1.00 89.69 248 TRP A N 1
ATOM 1980 C CA . TRP A 1 248 ? 8.553 -2.276 1.159 1.00 89.69 248 TRP A CA 1
ATOM 1981 C C . TRP A 1 248 ? 8.490 -3.264 -0.002 1.00 89.69 248 TRP A C 1
ATOM 1983 O O . TRP A 1 248 ? 7.405 -3.597 -0.491 1.00 89.69 248 TRP A O 1
ATOM 1993 N N . GLU A 1 249 ? 9.639 -3.777 -0.418 1.00 88.56 249 GLU A N 1
ATOM 1994 C CA . GLU A 1 249 ? 9.730 -4.902 -1.342 1.00 88.56 249 GLU A CA 1
ATOM 1995 C C . GLU A 1 249 ? 8.971 -6.112 -0.785 1.00 88.56 249 GLU A C 1
ATOM 1997 O O . GLU A 1 249 ? 7.995 -6.560 -1.392 1.00 88.56 249 GLU A O 1
ATOM 2002 N N . ALA A 1 250 ? 9.359 -6.569 0.411 1.00 87.06 250 ALA A N 1
ATOM 2003 C CA . ALA A 1 250 ? 8.742 -7.684 1.118 1.00 87.06 250 ALA A CA 1
ATOM 2004 C C . ALA A 1 250 ? 8.994 -7.597 2.639 1.00 87.06 250 ALA A C 1
ATOM 2006 O O . ALA A 1 250 ? 9.594 -6.653 3.140 1.00 87.06 250 ALA A O 1
ATOM 2007 N N . TYR A 1 251 ? 8.518 -8.577 3.416 1.00 81.88 251 TYR A N 1
ATOM 2008 C CA . TYR A 1 251 ? 8.818 -8.630 4.858 1.00 81.88 251 TYR A CA 1
ATOM 2009 C C . TYR A 1 251 ? 10.202 -9.221 5.167 1.00 81.88 251 TYR A C 1
ATOM 2011 O O . TYR A 1 251 ? 10.748 -8.975 6.239 1.00 81.88 251 TYR A O 1
ATOM 2019 N N . ASP A 1 252 ? 10.754 -10.014 4.252 1.00 83.94 252 ASP A N 1
ATOM 2020 C CA . ASP A 1 252 ? 12.085 -10.624 4.317 1.00 83.94 252 ASP A CA 1
ATOM 2021 C C . ASP A 1 252 ? 13.159 -9.818 3.565 1.00 83.94 252 ASP A C 1
ATOM 2023 O O . ASP A 1 252 ? 14.350 -10.006 3.821 1.00 83.94 252 ASP A O 1
ATOM 2027 N N . CYS A 1 253 ? 12.752 -8.866 2.719 1.00 86.50 253 CYS A N 1
ATOM 2028 C CA . CYS A 1 253 ? 13.622 -7.831 2.172 1.00 86.50 253 CYS A CA 1
ATOM 2029 C C . CYS A 1 253 ? 13.081 -6.426 2.478 1.00 86.50 253 CYS A C 1
ATOM 2031 O O . CYS A 1 253 ? 12.044 -6.009 1.968 1.00 86.50 253 CYS A O 1
ATOM 2033 N N . ASN A 1 254 ? 13.829 -5.681 3.289 1.00 85.38 254 ASN A N 1
ATOM 2034 C CA . ASN A 1 254 ? 13.557 -4.301 3.689 1.00 85.38 254 ASN A CA 1
ATOM 2035 C C . ASN A 1 254 ? 14.096 -3.271 2.678 1.00 85.38 254 ASN A C 1
ATOM 2037 O O . ASN A 1 254 ? 14.505 -2.179 3.073 1.00 85.38 254 ASN A O 1
ATOM 2041 N N . ASP A 1 255 ? 14.102 -3.597 1.391 1.00 89.25 255 ASP A N 1
ATOM 2042 C CA . ASP A 1 255 ? 14.302 -2.588 0.357 1.00 89.25 255 ASP A CA 1
ATOM 2043 C C . ASP A 1 255 ? 12.997 -1.794 0.175 1.00 89.25 255 ASP A C 1
ATOM 2045 O O . ASP A 1 255 ? 11.900 -2.313 0.413 1.00 89.25 255 ASP A O 1
ATOM 2049 N N . VAL A 1 256 ? 13.095 -0.515 -0.192 1.00 91.19 256 VAL A N 1
ATOM 2050 C CA . VAL A 1 256 ? 11.930 0.366 -0.376 1.00 91.19 256 VAL A CA 1
ATOM 2051 C C . VAL A 1 256 ? 11.945 0.976 -1.755 1.00 91.19 256 VAL A C 1
ATOM 2053 O O . VAL A 1 256 ? 12.927 1.602 -2.152 1.00 91.19 256 VAL A O 1
ATOM 2056 N N . ASP A 1 257 ? 10.805 0.834 -2.428 1.00 92.19 257 ASP A N 1
ATOM 2057 C CA . ASP A 1 257 ? 10.587 1.285 -3.799 1.00 92.19 257 ASP A CA 1
ATOM 2058 C C . ASP A 1 257 ? 11.705 0.790 -4.728 1.00 92.19 257 ASP A C 1
ATOM 2060 O O . ASP A 1 257 ? 12.285 1.565 -5.492 1.00 92.19 257 ASP A O 1
ATOM 2064 N N . SER A 1 258 ? 12.042 -0.504 -4.631 1.00 91.88 258 SER A N 1
ATOM 2065 C CA . SER A 1 258 ? 12.969 -1.128 -5.569 1.00 91.88 258 SER A CA 1
ATOM 2066 C C . SER A 1 258 ? 12.350 -1.123 -6.970 1.00 91.88 258 SER A C 1
ATOM 2068 O O . SER A 1 258 ? 11.336 -1.781 -7.202 1.00 91.88 258 SER A O 1
ATOM 2070 N N . VAL A 1 259 ? 12.945 -0.365 -7.898 1.00 93.12 259 VAL A N 1
ATOM 2071 C CA . VAL A 1 259 ? 12.359 0.003 -9.205 1.00 93.12 259 VAL A CA 1
ATOM 2072 C C . VAL A 1 259 ? 11.824 -1.213 -9.963 1.00 93.12 259 VAL A C 1
ATOM 2074 O O . VAL A 1 259 ? 10.694 -1.218 -10.444 1.00 93.12 259 VAL A O 1
ATOM 2077 N N . HIS A 1 260 ? 12.609 -2.291 -10.038 1.00 89.19 260 HIS A N 1
ATOM 2078 C CA . HIS A 1 260 ? 12.220 -3.466 -10.816 1.00 89.19 260 HIS A CA 1
ATOM 2079 C C . HIS A 1 260 ? 11.080 -4.272 -10.182 1.00 89.19 260 HIS A C 1
ATOM 2081 O O . HIS A 1 260 ? 10.231 -4.799 -10.902 1.00 89.19 260 HIS A O 1
ATOM 2087 N N . ASN A 1 261 ? 11.035 -4.369 -8.851 1.00 90.31 261 ASN A N 1
ATOM 2088 C CA . ASN A 1 261 ? 9.944 -5.053 -8.158 1.00 90.31 261 ASN A CA 1
ATOM 2089 C C . ASN A 1 261 ? 8.684 -4.206 -8.183 1.00 90.31 261 ASN A C 1
ATOM 2091 O O . ASN A 1 261 ? 7.579 -4.736 -8.292 1.00 90.31 261 ASN A O 1
ATOM 2095 N N . ASP A 1 262 ? 8.857 -2.892 -8.092 1.00 91.12 262 ASP A N 1
ATOM 2096 C CA . ASP A 1 262 ? 7.765 -1.953 -8.141 1.00 91.12 262 ASP A CA 1
ATOM 2097 C C . ASP A 1 262 ? 7.034 -2.015 -9.487 1.00 91.12 262 ASP A C 1
ATOM 2099 O O . ASP A 1 262 ? 5.847 -2.335 -9.506 1.00 91.12 262 ASP A O 1
ATOM 2103 N N . HIS A 1 263 ? 7.757 -1.965 -10.606 1.00 90.31 263 HIS A N 1
ATOM 2104 C CA . HIS A 1 263 ? 7.176 -2.176 -11.934 1.00 90.31 263 HIS A CA 1
ATOM 2105 C C . HIS A 1 263 ? 6.471 -3.540 -12.095 1.00 90.31 263 HIS A C 1
ATOM 2107 O O . HIS A 1 263 ? 5.504 -3.683 -12.839 1.00 90.31 263 HIS A O 1
ATOM 2113 N N . GLN A 1 264 ? 6.864 -4.596 -11.379 1.00 88.12 264 GLN A N 1
ATOM 2114 C CA . GLN A 1 264 ? 6.117 -5.865 -11.446 1.00 88.12 264 GLN A CA 1
ATOM 2115 C C . GLN A 1 264 ? 4.751 -5.809 -10.745 1.00 88.12 264 GLN A C 1
ATOM 2117 O O . GLN A 1 264 ? 3.863 -6.608 -11.055 1.00 88.12 264 GLN A O 1
ATOM 2122 N N . ARG A 1 265 ? 4.561 -4.863 -9.821 1.00 88.38 265 ARG A N 1
ATOM 2123 C CA . ARG A 1 265 ? 3.349 -4.701 -9.006 1.00 88.38 265 ARG A CA 1
ATOM 2124 C C . ARG A 1 265 ? 2.649 -3.352 -9.202 1.00 88.38 265 ARG A C 1
ATOM 2126 O O . ARG A 1 265 ? 1.672 -3.099 -8.506 1.00 88.38 265 ARG A O 1
ATOM 2133 N N . HIS A 1 266 ? 3.108 -2.518 -10.134 1.00 89.38 266 HIS A N 1
ATOM 2134 C CA . HIS A 1 266 ? 2.658 -1.131 -10.247 1.00 89.38 266 HIS A CA 1
ATOM 2135 C C . HIS A 1 266 ? 1.283 -0.930 -10.895 1.00 89.38 266 HIS A C 1
ATOM 2137 O O . HIS A 1 266 ? 0.630 0.083 -10.653 1.00 89.38 266 HIS A O 1
ATOM 2143 N N . LEU A 1 267 ? 0.772 -1.913 -11.648 1.00 89.12 267 LEU A N 1
ATOM 2144 C CA . LEU A 1 267 ? -0.516 -1.782 -12.344 1.00 89.12 267 LEU A CA 1
ATOM 2145 C C . LEU A 1 267 ? -1.681 -1.386 -11.409 1.00 89.12 267 LEU A C 1
ATOM 2147 O O . LEU A 1 267 ? -2.415 -0.457 -11.747 1.00 89.12 267 LEU A O 1
ATOM 2151 N N . PRO A 1 268 ? -1.875 -1.998 -10.219 1.00 88.50 268 PRO A N 1
ATOM 2152 C CA . PRO A 1 268 ? -2.839 -1.500 -9.238 1.00 88.50 268 PRO A CA 1
ATOM 2153 C C . PRO A 1 268 ? -2.596 -0.059 -8.767 1.00 88.50 268 PRO A C 1
ATOM 2155 O O . PRO A 1 268 ? -3.570 0.652 -8.517 1.00 88.50 268 PRO A O 1
ATOM 2158 N N . TYR A 1 269 ? -1.343 0.392 -8.653 1.00 89.38 269 TYR A N 1
ATOM 2159 C CA . TYR A 1 269 ? -1.032 1.779 -8.295 1.00 89.38 269 TYR A CA 1
ATOM 2160 C C . TYR A 1 269 ? -1.481 2.730 -9.404 1.00 89.38 269 TYR A C 1
ATOM 2162 O O . TYR A 1 269 ? -2.261 3.635 -9.128 1.00 89.38 269 TYR A O 1
ATOM 2170 N N . ILE A 1 270 ? -1.111 2.475 -10.663 1.00 90.12 270 ILE A N 1
ATOM 2171 C CA . ILE A 1 270 ? -1.544 3.299 -11.803 1.00 90.12 270 ILE A CA 1
ATOM 2172 C C . ILE A 1 270 ? -3.076 3.302 -11.942 1.00 90.12 270 ILE A C 1
ATOM 2174 O O . ILE A 1 270 ? -3.680 4.356 -12.145 1.00 90.12 270 ILE A O 1
ATOM 2178 N N . LEU A 1 271 ? -3.723 2.138 -11.804 1.00 88.12 271 LEU A N 1
ATOM 2179 C CA . LEU A 1 271 ? -5.173 1.985 -11.974 1.00 88.12 271 LEU A CA 1
ATOM 2180 C C . LEU A 1 271 ? -5.996 2.722 -10.918 1.00 88.12 271 LEU A C 1
ATOM 2182 O O . LEU A 1 271 ? -7.053 3.272 -11.235 1.00 88.12 271 LEU A O 1
ATOM 2186 N N . TYR A 1 272 ? -5.575 2.654 -9.656 1.00 88.00 272 TYR A N 1
ATOM 2187 C CA . TYR A 1 272 ? -6.404 3.092 -8.533 1.00 88.00 272 TYR A CA 1
ATOM 2188 C C . TYR A 1 272 ? -5.908 4.387 -7.899 1.00 88.00 272 TYR A C 1
ATOM 2190 O O . TYR A 1 272 ? -6.721 5.196 -7.453 1.00 88.00 272 TYR A O 1
ATOM 2198 N N . PHE A 1 273 ? -4.592 4.589 -7.862 1.00 91.12 273 PHE A N 1
ATOM 2199 C CA . PHE A 1 273 ? -3.942 5.677 -7.137 1.00 91.12 273 PHE A CA 1
ATOM 2200 C C . PHE A 1 273 ? -2.725 6.212 -7.915 1.00 91.12 273 PHE A C 1
ATOM 2202 O O . PHE A 1 273 ? -1.619 6.206 -7.387 1.00 91.12 273 PHE A O 1
ATOM 2209 N N . PRO A 1 274 ? -2.878 6.705 -9.159 1.00 93.81 274 PRO A N 1
ATOM 2210 C CA . PRO A 1 274 ? -1.738 7.048 -10.019 1.00 93.81 274 PRO A CA 1
ATOM 2211 C C . PRO A 1 274 ? -0.773 8.069 -9.396 1.00 93.81 274 PRO A C 1
ATOM 2213 O O . PRO A 1 274 ? 0.422 8.047 -9.673 1.00 93.81 274 PRO A O 1
ATOM 2216 N N . GLU A 1 275 ? -1.261 8.933 -8.503 1.00 93.62 275 GLU A N 1
ATOM 2217 C CA . GLU A 1 275 ? -0.421 9.872 -7.753 1.00 93.62 275 GLU A CA 1
ATOM 2218 C C . GLU A 1 275 ? 0.627 9.174 -6.869 1.00 93.62 275 GLU A C 1
ATOM 2220 O O . GLU A 1 275 ? 1.723 9.703 -6.702 1.00 93.62 275 GLU A O 1
ATOM 2225 N N . THR A 1 276 ? 0.349 7.973 -6.346 1.00 92.44 276 THR A N 1
ATOM 2226 C CA . THR A 1 276 ? 1.336 7.223 -5.553 1.00 92.44 276 THR A CA 1
ATOM 2227 C C . THR A 1 276 ? 2.505 6.746 -6.404 1.00 92.44 276 THR A C 1
ATOM 2229 O O . THR A 1 276 ? 3.635 6.728 -5.923 1.00 92.44 276 THR A O 1
ATOM 2232 N N . GLU A 1 277 ? 2.247 6.402 -7.669 1.00 93.69 277 GLU A N 1
ATOM 2233 C CA . GLU A 1 277 ? 3.300 6.007 -8.608 1.00 93.69 277 GLU A CA 1
ATOM 2234 C C . GLU A 1 277 ? 4.151 7.210 -9.018 1.00 93.69 277 GLU A C 1
ATOM 2236 O O . GLU A 1 277 ? 5.377 7.183 -8.938 1.00 93.69 277 GLU A O 1
ATOM 2241 N N . LYS A 1 278 ? 3.502 8.341 -9.326 1.00 95.44 278 LYS A N 1
ATOM 2242 C CA . LYS A 1 278 ? 4.206 9.595 -9.626 1.00 95.44 278 LYS A CA 1
ATOM 2243 C C . LYS A 1 278 ? 5.150 10.004 -8.496 1.00 95.44 278 LYS A C 1
ATOM 2245 O O . LYS A 1 278 ? 6.280 10.399 -8.767 1.00 95.44 278 LYS A O 1
ATOM 2250 N N . ILE A 1 279 ? 4.722 9.896 -7.235 1.00 94.50 279 ILE A N 1
ATOM 2251 C CA . ILE A 1 279 ? 5.566 10.227 -6.074 1.00 94.50 279 ILE A CA 1
ATOM 2252 C C . ILE A 1 279 ? 6.850 9.379 -6.050 1.00 94.50 279 ILE A C 1
ATOM 2254 O O . ILE A 1 279 ? 7.929 9.915 -5.769 1.00 94.50 279 ILE A O 1
ATOM 2258 N N . LYS A 1 280 ? 6.762 8.081 -6.368 1.00 93.50 280 LYS A N 1
ATOM 2259 C CA . LYS A 1 280 ? 7.936 7.199 -6.467 1.00 93.50 280 LYS A CA 1
ATOM 2260 C C . LYS A 1 280 ? 8.832 7.597 -7.637 1.00 93.50 280 LYS A C 1
ATOM 2262 O O . LYS A 1 280 ? 10.015 7.853 -7.418 1.00 93.50 280 LYS A O 1
ATOM 2267 N N . MET A 1 281 ? 8.255 7.814 -8.819 1.00 95.81 281 MET A N 1
ATOM 2268 C CA . MET A 1 281 ? 8.965 8.284 -10.017 1.00 95.81 281 MET A CA 1
ATOM 2269 C C . MET A 1 281 ? 9.738 9.592 -9.792 1.00 95.81 281 MET A C 1
ATOM 2271 O O . MET A 1 281 ? 10.928 9.663 -10.101 1.00 95.81 281 MET A O 1
ATOM 2275 N N . TYR A 1 282 ? 9.119 10.608 -9.179 1.00 96.25 282 TYR A N 1
ATOM 2276 C CA . TYR A 1 282 ? 9.808 11.854 -8.811 1.00 96.25 282 TYR A CA 1
ATOM 2277 C C . TYR A 1 282 ? 10.945 11.616 -7.817 1.00 96.25 282 TYR A C 1
ATOM 2279 O O . TYR A 1 282 ? 11.978 12.289 -7.874 1.00 96.25 282 TYR A O 1
ATOM 2287 N N . THR A 1 283 ? 10.769 10.665 -6.899 1.00 93.81 283 THR A N 1
ATOM 2288 C CA . THR A 1 283 ? 11.834 10.290 -5.973 1.00 93.81 283 THR A CA 1
ATOM 2289 C C . THR A 1 283 ? 12.984 9.627 -6.746 1.00 93.81 283 THR A C 1
ATOM 2291 O O . THR A 1 283 ? 14.129 10.005 -6.522 1.00 93.81 283 THR A O 1
ATOM 2294 N N . TRP A 1 284 ? 12.727 8.726 -7.706 1.00 94.69 284 TRP A N 1
ATOM 2295 C CA . TRP A 1 284 ? 13.784 8.050 -8.494 1.00 94.69 284 TRP A CA 1
ATOM 2296 C C . TRP A 1 284 ? 14.552 9.037 -9.357 1.00 94.69 284 TRP A C 1
ATOM 2298 O O . TRP A 1 284 ? 15.781 9.078 -9.291 1.00 94.69 284 TRP A O 1
ATOM 2308 N N . ALA A 1 285 ? 13.831 9.918 -10.045 1.00 95.12 285 ALA A N 1
ATOM 2309 C CA . ALA A 1 285 ? 14.399 11.009 -10.822 1.00 95.12 285 ALA A CA 1
ATOM 2310 C C . ALA A 1 285 ? 15.321 11.918 -9.986 1.00 95.12 285 ALA A C 1
ATOM 2312 O O . ALA A 1 285 ? 16.423 12.262 -10.410 1.00 95.12 285 ALA A O 1
ATOM 2313 N N . LYS A 1 286 ? 14.912 12.268 -8.757 1.00 94.12 286 LYS A N 1
ATOM 2314 C CA . LYS A 1 286 ? 15.694 13.134 -7.857 1.00 94.12 286 LYS A CA 1
ATOM 2315 C C . LYS A 1 286 ? 17.082 12.571 -7.524 1.00 94.12 286 LYS A C 1
ATOM 2317 O O . LYS A 1 286 ? 17.995 13.356 -7.269 1.00 94.12 286 LYS A O 1
ATOM 2322 N N . TYR A 1 287 ? 17.228 11.249 -7.470 1.00 91.94 287 TYR A N 1
ATOM 2323 C CA . TYR A 1 287 ? 18.482 10.578 -7.113 1.00 91.94 287 TYR A CA 1
ATOM 2324 C C . TYR A 1 287 ? 19.173 9.920 -8.315 1.00 91.94 287 TYR A C 1
ATOM 2326 O O . TYR A 1 287 ? 20.037 9.062 -8.121 1.00 91.94 287 TYR A O 1
ATOM 2334 N N . GLN A 1 288 ? 18.821 10.324 -9.539 1.00 92.69 288 GLN A N 1
ATOM 2335 C CA . GLN A 1 288 ? 19.568 9.948 -10.735 1.00 92.69 288 GLN A CA 1
ATOM 2336 C C . GLN A 1 288 ? 21.048 10.332 -10.580 1.00 92.69 288 GLN A C 1
ATOM 2338 O O . GLN A 1 288 ? 21.388 11.413 -10.090 1.00 92.69 288 GLN A O 1
ATOM 2343 N N . GLN A 1 289 ? 21.937 9.414 -10.950 1.00 89.75 289 GLN A N 1
ATOM 2344 C CA . GLN A 1 289 ? 23.380 9.610 -10.890 1.00 89.75 289 GLN A CA 1
ATOM 2345 C C . GLN A 1 289 ? 23.873 10.512 -12.031 1.00 89.75 289 GLN A C 1
ATOM 2347 O O . GLN A 1 289 ? 23.185 10.727 -13.021 1.00 89.75 289 GLN A O 1
ATOM 2352 N N . ASN A 1 290 ? 25.102 11.026 -11.914 1.00 88.81 290 ASN A N 1
ATOM 2353 C CA . ASN A 1 290 ? 25.703 11.919 -12.920 1.00 88.81 290 ASN A CA 1
ATOM 2354 C C . ASN A 1 290 ? 25.969 11.248 -14.281 1.00 88.81 290 ASN A C 1
ATOM 2356 O O . ASN A 1 290 ? 26.244 11.939 -15.257 1.00 88.81 290 ASN A O 1
ATOM 2360 N N . ASP A 1 291 ? 26.003 9.917 -14.324 1.00 85.50 291 ASP A N 1
ATOM 2361 C CA . ASP A 1 291 ? 26.065 9.131 -15.561 1.00 85.50 291 ASP A CA 1
ATOM 2362 C C . ASP A 1 291 ? 24.666 8.805 -16.113 1.00 85.50 291 ASP A C 1
ATOM 2364 O O . ASP A 1 291 ? 24.549 8.113 -17.122 1.00 85.50 291 ASP A O 1
ATOM 2368 N N . GLY A 1 292 ? 23.624 9.330 -15.464 1.00 87.56 292 GLY A N 1
ATOM 2369 C CA . GLY A 1 292 ? 22.222 9.156 -15.799 1.00 87.56 292 GLY A CA 1
ATOM 2370 C C . GLY A 1 292 ? 21.588 7.877 -15.236 1.00 87.56 292 GLY A C 1
ATOM 2371 O O . GLY A 1 292 ? 20.384 7.689 -15.420 1.00 87.56 292 GLY A O 1
ATOM 2372 N N . MET A 1 293 ? 22.323 7.050 -14.479 1.00 88.31 293 MET A N 1
ATOM 2373 C CA . MET A 1 293 ? 21.750 5.848 -13.866 1.00 88.31 293 MET A CA 1
ATOM 2374 C C . MET A 1 293 ? 20.722 6.156 -12.784 1.00 88.31 293 MET A C 1
ATOM 2376 O O . MET A 1 293 ? 20.979 6.895 -11.830 1.00 88.31 293 MET A O 1
ATOM 2380 N N . ILE A 1 294 ? 19.564 5.504 -12.884 1.00 92.56 294 ILE A N 1
ATOM 2381 C CA . ILE A 1 294 ? 18.568 5.481 -11.813 1.00 92.56 294 ILE A CA 1
ATOM 2382 C C . ILE A 1 294 ? 19.029 4.513 -10.720 1.00 92.56 294 ILE A C 1
ATOM 2384 O O . ILE A 1 294 ? 19.541 3.427 -10.992 1.00 92.56 294 ILE A O 1
ATOM 2388 N N . GLN A 1 295 ? 18.877 4.920 -9.461 1.00 90.88 295 GLN A N 1
ATOM 2389 C CA . GLN A 1 295 ? 19.190 4.067 -8.315 1.00 90.88 295 GLN A CA 1
ATOM 2390 C C . GLN A 1 295 ? 18.124 2.993 -8.117 1.00 90.88 295 GLN A C 1
ATOM 2392 O O . GLN A 1 295 ? 16.936 3.273 -8.238 1.00 90.88 295 GLN A O 1
ATOM 2397 N N . GLU A 1 296 ? 18.564 1.774 -7.794 1.00 90.00 296 GLU A N 1
ATOM 2398 C CA . GLU A 1 296 ? 17.687 0.607 -7.652 1.00 90.00 296 GLU A CA 1
ATOM 2399 C C . GLU A 1 296 ? 16.611 0.828 -6.591 1.00 90.00 296 GLU A C 1
ATOM 2401 O O . GLU A 1 296 ? 15.470 0.454 -6.820 1.00 90.00 296 GLU A O 1
ATOM 2406 N N . THR A 1 297 ? 16.968 1.401 -5.440 1.00 90.44 297 THR A N 1
ATOM 2407 C CA . THR A 1 297 ? 16.110 1.475 -4.249 1.00 90.44 297 THR A CA 1
ATOM 2408 C C . THR A 1 297 ? 16.459 2.700 -3.399 1.00 90.44 297 THR A C 1
ATOM 2410 O O . THR A 1 297 ? 17.564 3.247 -3.491 1.00 90.44 297 THR A O 1
ATOM 2413 N N . PHE A 1 298 ? 15.546 3.130 -2.525 1.00 82.19 298 PHE A N 1
ATOM 2414 C CA . PHE A 1 298 ? 15.807 4.204 -1.554 1.00 82.19 298 PHE A CA 1
ATOM 2415 C C . PHE A 1 298 ? 16.257 3.735 -0.190 1.00 82.19 298 PHE A C 1
ATOM 2417 O O . PHE A 1 298 ? 16.462 4.572 0.694 1.00 82.19 298 PHE A O 1
ATOM 2424 N N . ILE A 1 299 ? 16.334 2.420 0.003 1.00 76.94 299 ILE A N 1
ATOM 2425 C CA . ILE A 1 299 ? 16.731 1.776 1.248 1.00 76.94 299 ILE A CA 1
ATOM 2426 C C . ILE A 1 299 ? 17.370 0.460 0.844 1.00 76.94 299 ILE A C 1
ATOM 2428 O O . ILE A 1 299 ? 16.727 -0.375 0.220 1.00 76.94 299 ILE A O 1
ATOM 2432 N N . VAL A 1 300 ? 18.653 0.307 1.153 1.00 68.50 300 VAL A N 1
ATOM 2433 C CA . VAL A 1 300 ? 19.398 -0.913 0.845 1.00 68.50 300 VAL A CA 1
ATOM 2434 C C . VAL A 1 300 ? 19.421 -1.754 2.090 1.00 68.50 300 VAL A C 1
ATOM 2436 O O . VAL A 1 300 ? 19.909 -1.292 3.128 1.00 68.50 300 VAL A O 1
ATOM 2439 N N . GLY A 1 301 ? 18.952 -2.988 1.994 1.00 62.34 301 GLY A N 1
ATOM 2440 C CA . GLY A 1 301 ? 19.054 -3.814 3.162 1.00 62.34 301 GLY A CA 1
ATOM 2441 C C . GLY A 1 301 ? 18.646 -5.253 3.075 1.00 62.34 301 GLY A C 1
ATOM 2442 O O . GLY A 1 301 ? 18.815 -5.813 4.136 1.00 62.34 301 GLY A O 1
ATOM 2443 N N . CYS A 1 302 ? 18.168 -5.863 1.977 1.00 69.12 302 CYS A N 1
ATOM 2444 C CA . CYS A 1 302 ? 17.649 -7.249 2.024 1.00 69.12 302 CYS A CA 1
ATOM 2445 C C . CYS A 1 302 ? 18.367 -8.152 3.066 1.00 69.12 302 CYS A C 1
ATOM 2447 O O . CYS A 1 302 ? 19.538 -8.506 2.905 1.00 69.12 302 CYS A O 1
ATOM 2449 N N . MET A 1 303 ? 17.660 -8.507 4.152 1.00 67.69 303 MET A N 1
ATOM 2450 C CA . MET A 1 303 ? 18.146 -9.283 5.318 1.00 67.69 303 MET A CA 1
ATOM 2451 C C . MET A 1 303 ? 19.196 -8.618 6.249 1.00 67.69 303 MET A C 1
ATOM 2453 O O . MET A 1 303 ? 19.852 -9.291 7.046 1.00 67.69 303 MET A O 1
ATOM 2457 N N . GLY A 1 304 ? 19.355 -7.305 6.187 1.00 72.19 304 GLY A N 1
ATOM 2458 C CA . GLY A 1 304 ? 20.335 -6.469 6.878 1.00 72.19 304 GLY A CA 1
ATOM 2459 C C . GLY A 1 304 ? 19.690 -5.267 7.577 1.00 72.19 304 GLY A C 1
ATOM 2460 O O . GLY A 1 304 ? 18.469 -5.142 7.664 1.00 72.19 304 GLY A O 1
ATOM 2461 N N . ASN A 1 305 ? 20.516 -4.379 8.136 1.00 78.56 305 ASN A N 1
ATOM 2462 C CA . ASN A 1 305 ? 20.011 -3.228 8.888 1.00 78.56 305 ASN A CA 1
ATOM 2463 C C . ASN A 1 305 ? 19.267 -2.253 7.969 1.00 78.56 305 ASN A C 1
ATOM 2465 O O . ASN A 1 305 ? 19.786 -1.883 6.920 1.00 78.56 305 ASN A O 1
ATOM 2469 N N . THR A 1 306 ? 18.103 -1.777 8.407 1.00 80.19 306 THR A N 1
ATOM 2470 C CA . THR A 1 306 ? 17.352 -0.729 7.707 1.00 80.19 306 THR A CA 1
ATOM 2471 C C . THR A 1 306 ? 18.173 0.559 7.619 1.00 80.19 306 THR A C 1
ATOM 2473 O O . THR A 1 306 ? 18.644 1.069 8.639 1.00 80.19 306 THR A O 1
ATOM 2476 N N . ALA A 1 307 ? 18.342 1.085 6.404 1.00 84.19 307 ALA A N 1
ATOM 2477 C CA . ALA A 1 307 ? 19.037 2.345 6.159 1.00 84.19 307 ALA A CA 1
ATOM 2478 C C . ALA A 1 307 ? 18.191 3.570 6.584 1.00 84.19 307 ALA A C 1
ATOM 2480 O O . ALA A 1 307 ? 16.967 3.467 6.740 1.00 84.19 307 ALA A O 1
ATOM 2481 N N . PRO A 1 308 ? 18.821 4.743 6.785 1.00 88.69 308 PRO A N 1
ATOM 2482 C CA . PRO A 1 308 ? 18.121 6.019 6.898 1.00 88.69 308 PRO A CA 1
ATOM 2483 C C . PRO A 1 308 ? 17.090 6.252 5.788 1.00 88.69 308 PRO A C 1
ATOM 2485 O O . PRO A 1 308 ? 17.244 5.793 4.659 1.00 88.69 308 PRO A O 1
ATOM 2488 N N . TYR A 1 309 ? 16.043 7.001 6.126 1.00 89.94 309 TYR A N 1
ATOM 2489 C CA . TYR A 1 309 ? 14.942 7.309 5.218 1.00 89.94 309 TYR A CA 1
ATOM 2490 C C . TYR A 1 309 ? 15.411 8.023 3.940 1.00 89.94 309 TYR A C 1
ATOM 2492 O O . TYR A 1 309 ? 16.218 8.952 4.017 1.00 89.94 309 TYR A O 1
ATOM 2500 N N . ASN A 1 310 ? 14.847 7.645 2.785 1.00 87.25 310 ASN A N 1
ATOM 2501 C CA . ASN A 1 310 ? 15.133 8.240 1.471 1.00 87.25 310 ASN A CA 1
ATOM 2502 C C . ASN A 1 310 ? 16.641 8.297 1.128 1.00 87.25 310 ASN A C 1
ATOM 2504 O O . ASN A 1 310 ? 17.119 9.274 0.539 1.00 87.25 310 ASN A O 1
ATOM 2508 N N . GLN A 1 311 ? 17.398 7.260 1.499 1.00 87.88 311 GLN A N 1
ATOM 2509 C CA . GLN A 1 311 ? 18.804 7.119 1.136 1.00 87.88 311 GLN A CA 1
ATOM 2510 C C . GLN A 1 311 ? 18.956 6.212 -0.091 1.00 87.88 311 GLN A C 1
ATOM 2512 O O . GLN A 1 311 ? 19.050 4.993 0.026 1.00 87.88 311 GLN A O 1
ATOM 2517 N N . SER A 1 312 ? 19.051 6.822 -1.272 1.00 87.56 312 SER A N 1
ATOM 2518 C CA . SER A 1 312 ? 19.252 6.095 -2.528 1.00 87.56 312 SER A CA 1
ATOM 2519 C C . SER A 1 312 ? 20.467 5.165 -2.499 1.00 87.56 312 SER A C 1
ATOM 2521 O O . SER A 1 312 ? 21.533 5.534 -1.993 1.00 87.56 312 SER A O 1
ATOM 2523 N N . GLY A 1 313 ? 20.326 3.994 -3.107 1.00 86.81 313 GLY A N 1
ATOM 2524 C CA . GLY A 1 313 ? 21.418 3.057 -3.301 1.00 86.81 313 GLY A CA 1
ATOM 2525 C C . GLY A 1 313 ? 20.966 1.796 -4.024 1.00 86.81 313 GLY A C 1
ATOM 2526 O O . GLY A 1 313 ? 20.042 1.809 -4.835 1.00 86.81 313 GLY A O 1
ATOM 2527 N N . GLY A 1 314 ? 21.646 0.705 -3.697 1.00 85.12 314 GLY A N 1
ATOM 2528 C CA . GLY A 1 314 ? 21.421 -0.620 -4.247 1.00 85.12 314 GLY A CA 1
ATOM 2529 C C . GLY A 1 314 ? 22.557 -1.004 -5.179 1.00 85.12 314 GLY A C 1
ATOM 2530 O O . GLY A 1 314 ? 23.697 -0.554 -5.040 1.00 85.12 314 GLY A O 1
ATOM 2531 N N . ARG A 1 315 ? 22.248 -1.894 -6.101 1.00 84.69 315 ARG A N 1
ATOM 2532 C CA . ARG A 1 315 ? 23.129 -2.454 -7.109 1.00 84.69 315 ARG A CA 1
ATOM 2533 C C . ARG A 1 315 ? 22.928 -1.689 -8.410 1.00 84.69 315 ARG A C 1
ATOM 2535 O O . ARG A 1 315 ? 21.828 -1.260 -8.741 1.00 84.69 315 ARG A O 1
ATOM 2542 N N . ASN A 1 316 ? 23.987 -1.625 -9.207 1.00 82.94 316 ASN A N 1
ATOM 2543 C CA . ASN A 1 316 ? 23.865 -1.198 -10.595 1.00 82.94 316 ASN A CA 1
ATOM 2544 C C . ASN A 1 316 ? 23.300 -2.374 -11.399 1.00 82.94 316 ASN A C 1
ATOM 2546 O O . ASN A 1 316 ? 24.025 -3.323 -11.713 1.00 82.94 316 ASN A O 1
ATOM 2550 N N . MET A 1 317 ? 21.996 -2.340 -11.667 1.00 83.62 317 MET A N 1
ATOM 2551 C CA . MET A 1 317 ? 21.283 -3.383 -12.402 1.00 83.62 317 MET A CA 1
ATOM 2552 C C . MET A 1 317 ? 20.866 -2.885 -13.784 1.00 83.62 317 MET A C 1
ATOM 2554 O O . MET A 1 317 ? 20.407 -1.757 -13.943 1.00 83.62 317 MET A O 1
ATOM 2558 N N . GLY A 1 318 ? 21.011 -3.754 -14.789 1.00 83.31 318 GLY A N 1
ATOM 2559 C CA . GLY A 1 318 ? 20.778 -3.406 -16.197 1.00 83.31 318 GLY A CA 1
ATOM 2560 C C . GLY A 1 318 ? 19.317 -3.145 -16.580 1.00 83.31 318 GLY A C 1
ATOM 2561 O O . GLY A 1 318 ? 19.047 -2.708 -17.696 1.00 83.31 318 GLY A O 1
ATOM 2562 N N . ASP A 1 319 ? 18.372 -3.427 -15.690 1.00 87.62 319 ASP A N 1
ATOM 2563 C CA . ASP A 1 319 ? 16.934 -3.258 -15.890 1.00 87.62 319 ASP A CA 1
ATOM 2564 C C . ASP A 1 319 ? 16.361 -2.007 -15.208 1.00 87.62 319 ASP A C 1
ATOM 2566 O O . ASP A 1 319 ? 15.306 -1.547 -15.627 1.00 87.62 319 ASP A O 1
ATOM 2570 N N . VAL A 1 320 ? 17.053 -1.402 -14.238 1.00 91.88 320 VAL A N 1
ATOM 2571 C CA . VAL A 1 320 ? 16.520 -0.296 -13.417 1.00 91.88 320 VAL A CA 1
ATOM 2572 C C . VAL A 1 320 ? 16.211 0.964 -14.237 1.00 91.88 320 VAL A C 1
ATOM 2574 O O . VAL A 1 320 ? 15.049 1.360 -14.314 1.00 91.88 320 VAL A O 1
ATOM 2577 N N . THR A 1 321 ? 17.194 1.571 -14.916 1.00 92.12 321 THR A N 1
ATOM 2578 C CA . THR A 1 321 ? 16.936 2.752 -15.773 1.00 92.12 321 THR A CA 1
ATOM 2579 C C . THR A 1 321 ? 15.948 2.416 -16.892 1.00 92.12 321 THR A C 1
ATOM 2581 O O . THR A 1 321 ? 15.065 3.202 -17.229 1.00 92.12 321 THR A O 1
ATOM 2584 N N . THR A 1 322 ? 16.070 1.217 -17.460 1.00 91.75 322 THR A N 1
ATOM 2585 C CA . THR A 1 322 ? 15.189 0.742 -18.529 1.00 91.75 322 THR A CA 1
ATOM 2586 C C . THR A 1 322 ? 13.728 0.723 -18.074 1.00 91.75 322 THR A C 1
ATOM 2588 O O . THR A 1 322 ? 12.861 1.218 -18.788 1.00 91.75 322 THR A O 1
ATOM 2591 N N . ILE A 1 323 ? 13.463 0.202 -16.876 1.00 93.69 323 ILE A N 1
ATOM 2592 C CA . ILE A 1 323 ? 12.135 0.179 -16.264 1.00 93.69 323 ILE A CA 1
ATOM 2593 C C . ILE A 1 323 ? 11.640 1.594 -15.976 1.00 93.69 323 ILE A C 1
ATOM 2595 O O . ILE A 1 323 ? 10.519 1.906 -16.352 1.00 93.69 323 ILE A O 1
ATOM 2599 N N . PHE A 1 324 ? 12.477 2.478 -15.431 1.00 94.88 324 PHE A N 1
ATOM 2600 C CA . PHE A 1 324 ? 12.098 3.877 -15.203 1.00 94.88 324 PHE A CA 1
ATOM 2601 C C . PHE A 1 324 ? 11.615 4.579 -16.491 1.00 94.88 324 PHE A C 1
ATOM 2603 O O . PHE A 1 324 ? 10.612 5.297 -16.488 1.00 94.88 324 PHE A O 1
ATOM 2610 N N . ILE A 1 325 ? 12.290 4.351 -17.625 1.00 95.06 325 ILE A N 1
ATOM 2611 C CA . ILE A 1 325 ? 11.881 4.908 -18.928 1.00 95.06 325 ILE A CA 1
ATOM 2612 C C . ILE A 1 325 ? 10.533 4.329 -19.379 1.00 95.06 325 ILE A C 1
ATOM 2614 O O . ILE A 1 325 ? 9.676 5.068 -19.872 1.00 95.06 325 ILE A O 1
ATOM 2618 N N . LEU A 1 326 ? 10.349 3.015 -19.229 1.00 94.50 326 LEU A N 1
ATOM 2619 C CA . LEU A 1 326 ? 9.105 2.330 -19.586 1.00 94.50 326 LEU A CA 1
ATOM 2620 C C . LEU A 1 326 ? 7.936 2.831 -18.740 1.00 94.50 326 LEU A C 1
ATOM 2622 O O . LEU A 1 326 ? 6.916 3.234 -19.290 1.00 94.50 326 LEU A O 1
ATOM 2626 N N . GLU A 1 327 ? 8.128 2.905 -17.429 1.00 94.94 327 GLU A N 1
ATOM 2627 C CA . GLU A 1 327 ? 7.122 3.350 -16.473 1.00 94.94 327 GLU A CA 1
ATOM 2628 C C . GLU A 1 327 ? 6.761 4.829 -16.662 1.00 94.94 327 GLU A C 1
ATOM 2630 O O . GLU A 1 327 ? 5.592 5.199 -16.565 1.00 94.94 327 GLU A O 1
ATOM 2635 N N . THR A 1 328 ? 7.724 5.676 -17.054 1.00 95.94 328 THR A N 1
ATOM 2636 C CA . THR A 1 328 ? 7.447 7.066 -17.469 1.00 95.94 328 THR A CA 1
ATOM 2637 C C . THR A 1 328 ? 6.450 7.112 -18.628 1.00 95.94 328 THR A C 1
ATOM 2639 O O . THR A 1 328 ? 5.497 7.899 -18.601 1.00 95.94 328 THR A O 1
ATOM 2642 N N . LEU A 1 329 ? 6.661 6.284 -19.658 1.00 95.50 329 LEU A N 1
ATOM 2643 C CA . LEU A 1 329 ? 5.754 6.219 -20.801 1.00 95.50 329 LEU A CA 1
ATOM 2644 C C . LEU A 1 329 ? 4.399 5.625 -20.416 1.00 95.50 329 LEU A C 1
ATOM 2646 O O . LEU A 1 329 ? 3.373 6.168 -20.826 1.00 95.50 329 LEU A O 1
ATOM 2650 N N . GLU A 1 330 ? 4.384 4.544 -19.642 1.00 94.62 330 GLU A N 1
ATOM 2651 C CA . GLU A 1 330 ? 3.159 3.873 -19.209 1.00 94.62 330 GLU A CA 1
ATOM 2652 C C . GLU A 1 330 ? 2.273 4.820 -18.391 1.00 94.62 330 GLU A C 1
ATOM 2654 O O . GLU A 1 330 ? 1.121 5.068 -18.760 1.00 94.62 330 GLU A O 1
ATOM 2659 N N . LEU A 1 331 ? 2.832 5.481 -17.372 1.00 95.19 331 LEU A N 1
ATOM 2660 C CA . LEU A 1 331 ? 2.120 6.498 -16.597 1.00 95.19 331 LEU A CA 1
ATOM 2661 C C . LEU A 1 331 ? 1.571 7.618 -17.478 1.00 95.19 331 LEU A C 1
ATOM 2663 O O . LEU A 1 331 ? 0.415 8.020 -17.310 1.00 95.19 331 LEU A O 1
ATOM 2667 N N . TYR A 1 332 ? 2.366 8.125 -18.426 1.00 96.06 332 TYR A N 1
ATOM 2668 C CA . TYR A 1 332 ? 1.899 9.154 -19.351 1.00 96.06 332 TYR A CA 1
ATOM 2669 C C . TYR A 1 332 ? 0.741 8.653 -20.223 1.00 96.06 332 TYR A C 1
ATOM 2671 O O . TYR A 1 332 ? -0.270 9.342 -20.331 1.00 96.06 332 TYR A O 1
ATOM 2679 N N . ARG A 1 333 ? 0.834 7.456 -20.811 1.00 94.50 333 ARG A N 1
ATOM 2680 C CA . ARG A 1 333 ? -0.229 6.885 -21.657 1.00 94.50 333 ARG A CA 1
ATOM 2681 C C . ARG A 1 333 ? -1.545 6.725 -20.898 1.00 94.50 333 ARG A C 1
ATOM 2683 O O . ARG A 1 333 ? -2.609 7.010 -21.446 1.00 94.50 333 ARG A O 1
ATOM 2690 N N . TRP A 1 334 ? -1.471 6.297 -19.643 1.00 93.06 334 TRP A N 1
ATOM 2691 C CA . TRP A 1 334 ? -2.645 5.987 -18.831 1.00 93.06 334 TRP A CA 1
ATOM 2692 C C . TRP A 1 334 ? -3.294 7.226 -18.211 1.00 93.06 334 TRP A C 1
ATOM 2694 O O . TRP A 1 334 ? -4.515 7.280 -18.062 1.00 93.06 334 TRP A O 1
ATOM 2704 N N . THR A 1 335 ? -2.497 8.240 -17.869 1.00 93.75 335 THR A N 1
ATOM 2705 C CA . THR A 1 335 ? -2.988 9.456 -17.197 1.00 93.75 335 THR A CA 1
ATOM 2706 C C . THR A 1 335 ? -3.123 10.660 -18.128 1.00 93.75 335 THR A C 1
ATOM 2708 O O . THR A 1 335 ? -3.830 11.613 -17.799 1.00 93.75 335 THR A O 1
ATOM 2711 N N . ASN A 1 336 ? -2.459 10.627 -19.286 1.00 95.50 336 ASN A N 1
ATOM 2712 C CA . ASN A 1 336 ? -2.265 11.757 -20.196 1.00 95.50 336 ASN A CA 1
ATOM 2713 C C . ASN A 1 336 ? -1.693 13.009 -19.490 1.00 95.50 336 ASN A C 1
ATOM 2715 O O . ASN A 1 336 ? -1.987 14.146 -19.869 1.00 95.50 336 ASN A O 1
ATOM 2719 N N . ASP A 1 337 ? -0.893 12.810 -18.436 1.00 97.25 337 ASP A N 1
ATOM 2720 C CA . ASP A 1 337 ? -0.305 13.889 -17.644 1.00 97.25 337 ASP A CA 1
ATOM 2721 C C . ASP A 1 337 ? 0.968 14.432 -18.304 1.00 97.25 337 ASP A C 1
ATOM 2723 O O . ASP A 1 337 ? 2.084 13.943 -18.114 1.00 97.25 337 ASP A O 1
ATOM 2727 N N . PHE A 1 338 ? 0.793 15.482 -19.103 1.00 97.94 338 PHE A N 1
ATOM 2728 C CA . PHE A 1 338 ? 1.900 16.135 -19.794 1.00 97.94 338 PHE A CA 1
ATOM 2729 C C . PHE A 1 338 ? 2.840 16.909 -18.853 1.00 97.94 338 PHE A C 1
ATOM 2731 O O . PHE A 1 338 ? 3.991 17.149 -19.214 1.00 97.94 338 PHE A O 1
ATOM 2738 N N . ILE A 1 339 ? 2.382 17.317 -17.661 1.00 97.94 339 ILE A N 1
ATOM 2739 C CA . ILE A 1 339 ? 3.238 18.009 -16.684 1.00 97.94 339 ILE A CA 1
ATOM 2740 C C . ILE A 1 339 ? 4.227 17.003 -16.104 1.00 97.94 339 ILE A C 1
ATOM 2742 O O . ILE A 1 339 ? 5.430 17.242 -16.167 1.00 97.94 339 ILE A O 1
ATOM 2746 N N . PHE A 1 340 ? 3.724 15.850 -15.654 1.00 98.06 340 PHE A N 1
ATOM 2747 C CA . PHE A 1 340 ? 4.558 14.732 -15.217 1.00 98.06 340 PHE A CA 1
ATOM 2748 C C . PHE A 1 340 ? 5.586 14.344 -16.288 1.00 98.06 340 PHE A C 1
ATOM 2750 O O . PHE A 1 340 ? 6.781 14.287 -16.006 1.00 98.06 340 PHE A O 1
ATOM 2757 N N . LEU A 1 341 ? 5.143 14.154 -17.539 1.00 98.19 341 LEU A N 1
ATOM 2758 C CA . LEU A 1 341 ? 6.049 13.815 -18.638 1.00 98.19 341 LEU A CA 1
ATOM 2759 C C . LEU A 1 341 ? 7.150 14.866 -18.815 1.00 98.19 341 LEU A C 1
ATOM 2761 O O . LEU A 1 341 ? 8.320 14.519 -18.958 1.00 98.19 341 LEU A O 1
ATOM 2765 N N . LYS A 1 342 ? 6.795 16.153 -18.803 1.00 98.25 342 LYS A N 1
ATOM 2766 C CA . LYS A 1 342 ? 7.765 17.239 -18.962 1.00 98.25 342 LYS A CA 1
ATOM 2767 C C . LYS A 1 342 ? 8.817 17.233 -17.853 1.00 98.25 342 LYS A C 1
ATOM 2769 O O . LYS A 1 342 ? 9.976 17.527 -18.139 1.00 98.25 342 LYS A O 1
ATOM 2774 N N . ASP A 1 343 ? 8.418 16.909 -16.628 1.00 98.25 343 ASP A N 1
ATOM 2775 C CA . ASP A 1 343 ? 9.328 16.841 -15.489 1.00 98.25 343 ASP A CA 1
ATOM 2776 C C . ASP A 1 343 ? 10.232 15.602 -15.548 1.00 98.25 343 ASP A C 1
ATOM 2778 O O . ASP A 1 343 ? 11.406 15.696 -15.204 1.00 98.25 343 ASP A O 1
ATOM 2782 N N . MET A 1 344 ? 9.724 14.457 -16.019 1.00 97.88 344 MET A N 1
ATOM 2783 C CA . MET A 1 344 ? 10.506 13.218 -16.146 1.00 97.88 344 MET A CA 1
ATOM 2784 C C . MET A 1 344 ? 11.405 13.185 -17.385 1.00 97.88 344 MET A C 1
ATOM 2786 O O . MET A 1 344 ? 12.441 12.525 -17.381 1.00 97.88 344 MET A O 1
ATOM 2790 N N . TYR A 1 345 ? 11.045 13.899 -18.453 1.00 97.06 345 TYR A N 1
ATOM 2791 C CA . TYR A 1 345 ? 11.737 13.824 -19.740 1.00 97.06 345 TYR A CA 1
ATOM 2792 C C . TYR A 1 345 ? 13.257 14.083 -19.683 1.00 97.06 345 TYR A C 1
ATOM 2794 O O . TYR A 1 345 ? 13.988 13.319 -20.316 1.00 97.06 345 TYR A O 1
ATOM 2802 N N . PRO A 1 346 ? 13.776 15.082 -18.934 1.00 95.62 346 PRO A N 1
ATOM 2803 C CA . PRO A 1 346 ? 15.220 15.269 -18.780 1.00 95.62 346 PRO A CA 1
ATOM 2804 C C . PRO A 1 346 ? 15.928 14.014 -18.256 1.00 95.62 346 PRO A C 1
ATOM 2806 O O . PRO A 1 346 ? 16.986 13.658 -18.764 1.00 95.62 346 PRO A O 1
ATOM 2809 N N . HIS A 1 347 ? 15.294 13.306 -17.320 1.00 95.00 347 HIS A N 1
ATOM 2810 C CA . HIS A 1 347 ? 15.833 12.095 -16.708 1.00 95.00 347 HIS A CA 1
ATOM 2811 C C . HIS A 1 347 ? 15.819 10.899 -17.669 1.00 95.00 347 HIS A C 1
ATOM 2813 O O . HIS A 1 347 ? 16.713 10.060 -17.624 1.00 95.00 347 HIS A O 1
ATOM 2819 N N . VAL A 1 348 ? 14.851 10.846 -18.591 1.00 92.69 348 VAL A N 1
ATOM 2820 C CA . VAL A 1 348 ? 14.782 9.820 -19.647 1.00 92.69 348 VAL A CA 1
ATOM 2821 C C . VAL A 1 348 ? 15.921 9.967 -20.659 1.00 92.69 348 VAL A C 1
ATOM 2823 O O . VAL A 1 348 ? 16.495 8.973 -21.101 1.00 92.69 348 VAL A O 1
ATOM 2826 N N . VAL A 1 349 ? 16.242 11.199 -21.068 1.00 89.69 349 VAL A N 1
ATOM 2827 C CA . VAL A 1 349 ? 17.220 11.439 -22.145 1.00 89.69 349 VAL A CA 1
ATOM 2828 C C . VAL A 1 349 ? 18.671 11.480 -21.669 1.00 89.69 349 VAL A C 1
ATOM 2830 O O . VAL A 1 349 ? 19.574 11.367 -22.501 1.00 89.69 349 VAL A O 1
ATOM 2833 N N . GLU A 1 350 ? 18.900 11.635 -20.362 1.00 82.19 350 GLU A N 1
ATOM 2834 C CA . GLU A 1 350 ? 20.238 11.636 -19.761 1.00 82.19 350 GLU A CA 1
ATOM 2835 C C . GLU A 1 350 ? 20.918 10.259 -19.865 1.00 82.19 350 GLU A C 1
ATOM 2837 O O . GLU A 1 350 ? 22.117 10.200 -20.132 1.00 82.19 350 GLU A O 1
ATOM 2842 N N . GLU A 1 351 ? 20.155 9.159 -19.815 1.00 66.62 351 GLU A N 1
ATOM 2843 C CA . GLU A 1 351 ? 20.669 7.803 -20.050 1.00 66.62 351 GLU A CA 1
ATOM 2844 C C . GLU A 1 351 ? 19.759 6.978 -20.976 1.00 66.62 351 GLU A C 1
ATOM 2846 O O . GLU A 1 351 ? 18.950 6.159 -20.553 1.00 66.62 351 GLU A O 1
ATOM 2851 N N . CYS A 1 352 ? 19.950 7.126 -22.286 1.00 55.47 352 CYS A N 1
ATOM 2852 C CA . CYS A 1 352 ? 19.396 6.195 -23.282 1.00 55.47 352 CYS A CA 1
ATOM 2853 C C . CYS A 1 352 ? 20.441 5.203 -23.826 1.00 55.47 352 CYS A C 1
ATOM 2855 O O . CYS A 1 352 ? 20.192 4.516 -24.819 1.00 55.47 352 CYS A O 1
ATOM 2857 N N . THR A 1 353 ? 21.632 5.133 -23.222 1.00 50.31 353 THR A N 1
ATOM 2858 C CA . THR A 1 353 ? 22.785 4.447 -23.820 1.00 50.31 353 THR A CA 1
ATOM 2859 C C . THR A 1 353 ? 23.562 3.608 -22.810 1.00 50.31 353 THR A C 1
ATOM 2861 O O . THR A 1 353 ? 24.742 3.856 -22.574 1.00 50.31 353 THR A O 1
ATOM 2864 N N . TYR A 1 354 ? 22.937 2.554 -22.280 1.00 53.25 354 TYR A N 1
ATOM 2865 C CA . TYR A 1 354 ? 23.712 1.372 -21.875 1.00 53.25 354 TYR A CA 1
ATOM 2866 C C . TYR A 1 354 ? 24.625 0.937 -23.042 1.00 53.25 354 TYR A C 1
ATOM 2868 O O . TYR A 1 354 ? 24.290 1.198 -24.197 1.00 53.25 354 TYR A O 1
ATOM 2876 N N . ASP A 1 355 ? 25.762 0.294 -22.748 1.00 52.44 355 ASP A N 1
ATOM 2877 C CA . ASP A 1 355 ? 26.903 -0.063 -23.625 1.00 52.44 355 ASP A CA 1
ATOM 2878 C C . ASP A 1 355 ? 26.597 -0.890 -24.909 1.00 52.44 355 ASP A C 1
ATOM 2880 O O . ASP A 1 355 ? 27.213 -1.919 -25.205 1.00 52.44 355 ASP A O 1
ATOM 2884 N N . ILE A 1 356 ? 25.682 -0.425 -25.757 1.00 51.03 356 ILE A N 1
ATOM 2885 C CA . ILE A 1 356 ? 25.327 -1.010 -27.053 1.00 51.03 356 ILE A CA 1
ATOM 2886 C C . ILE A 1 356 ? 26.516 -1.106 -28.018 1.00 51.03 356 ILE A C 1
ATOM 2888 O O . ILE A 1 356 ? 26.613 -2.141 -28.688 1.00 51.03 356 ILE A O 1
ATOM 2892 N N . PRO A 1 357 ? 27.450 -0.127 -28.115 1.00 51.66 357 PRO A N 1
ATOM 2893 C CA . PRO A 1 357 ? 28.592 -0.253 -29.025 1.00 51.66 357 PRO A CA 1
ATOM 2894 C C . PRO A 1 357 ? 29.427 -1.513 -28.755 1.00 51.66 357 PRO A C 1
ATOM 2896 O O . PRO A 1 357 ? 30.168 -1.963 -29.632 1.00 51.66 357 PRO A O 1
ATOM 2899 N N . TYR A 1 358 ? 29.277 -2.104 -27.563 1.00 59.62 358 TYR A N 1
ATOM 2900 C CA . TYR A 1 358 ? 30.096 -3.191 -27.059 1.00 59.62 358 TYR A CA 1
ATOM 2901 C C . TYR A 1 358 ? 29.290 -4.385 -26.526 1.00 59.62 358 TYR A C 1
ATOM 2903 O O . TYR A 1 358 ? 29.866 -5.213 -25.830 1.00 59.62 358 TYR A O 1
ATOM 2911 N N . LEU A 1 359 ? 28.015 -4.560 -26.910 1.00 63.06 359 LEU A N 1
ATOM 2912 C CA . LEU A 1 359 ? 27.190 -5.727 -26.519 1.00 63.06 359 LEU A CA 1
ATOM 2913 C C . LEU A 1 359 ? 27.913 -7.073 -26.712 1.00 63.06 359 LEU A C 1
ATOM 2915 O O . LEU A 1 359 ? 27.799 -7.975 -25.894 1.00 63.06 359 LEU A O 1
ATOM 2919 N N . SER A 1 360 ? 28.713 -7.209 -27.773 1.00 63.59 360 SER A N 1
ATOM 2920 C CA . SER A 1 360 ? 29.484 -8.430 -28.044 1.00 63.59 360 SER A CA 1
ATOM 2921 C C . SER A 1 360 ? 30.698 -8.652 -27.134 1.00 63.59 360 SER A C 1
ATOM 2923 O O . SER A 1 360 ? 31.334 -9.696 -27.242 1.00 63.59 360 SER A O 1
ATOM 2925 N N . GLN A 1 361 ? 31.081 -7.664 -26.325 1.00 66.75 361 GLN A N 1
ATOM 2926 C CA . GLN A 1 361 ? 32.227 -7.726 -25.411 1.00 66.75 361 GLN A CA 1
ATOM 2927 C C . GLN A 1 361 ? 31.837 -8.225 -24.015 1.00 66.75 361 GLN A C 1
ATOM 2929 O O . GLN A 1 361 ? 32.721 -8.574 -23.234 1.00 66.75 361 GLN A O 1
ATOM 2934 N N . TYR A 1 362 ? 30.537 -8.310 -23.721 1.00 72.19 362 TYR A N 1
ATOM 2935 C CA . TYR A 1 362 ? 30.016 -8.712 -22.420 1.00 72.19 362 TYR A CA 1
ATOM 2936 C C . TYR A 1 362 ? 29.053 -9.902 -22.544 1.00 72.19 362 TYR A C 1
ATOM 2938 O O . TYR A 1 362 ? 28.359 -10.036 -23.558 1.00 72.19 362 TYR A O 1
ATOM 2946 N N . PRO A 1 363 ? 28.964 -10.765 -21.514 1.00 78.50 363 PRO A N 1
ATOM 2947 C CA . PRO A 1 363 ? 27.856 -11.703 -21.387 1.00 78.50 363 PRO A CA 1
ATOM 2948 C C . PRO A 1 363 ? 26.525 -10.955 -21.512 1.00 78.50 363 PRO A C 1
ATOM 2950 O O . PRO A 1 363 ? 26.272 -9.983 -20.804 1.00 78.50 363 PRO A O 1
ATOM 2953 N N . THR A 1 364 ? 25.692 -11.386 -22.451 1.00 84.44 364 THR A N 1
ATOM 2954 C CA . THR A 1 364 ? 24.415 -10.746 -22.772 1.00 84.44 364 THR A CA 1
ATOM 2955 C C . THR A 1 364 ? 23.290 -11.626 -22.255 1.00 84.44 364 THR A C 1
ATOM 2957 O O . THR A 1 364 ? 23.320 -12.831 -22.487 1.00 84.44 364 THR A O 1
ATOM 2960 N N . THR A 1 365 ? 22.290 -11.050 -21.590 1.00 87.31 365 THR A N 1
ATOM 2961 C CA . THR A 1 365 ? 21.091 -11.777 -21.147 1.00 87.31 365 THR A CA 1
ATOM 2962 C C . THR A 1 365 ? 19.890 -11.374 -21.992 1.00 87.31 365 THR A C 1
ATOM 2964 O O . THR A 1 365 ? 19.760 -10.217 -22.400 1.00 87.31 365 THR A O 1
ATOM 2967 N N . THR A 1 366 ? 19.001 -12.324 -22.275 1.00 89.56 366 THR A N 1
ATOM 2968 C CA . THR A 1 366 ? 17.830 -12.062 -23.123 1.00 89.56 366 THR A CA 1
ATOM 2969 C C . THR A 1 366 ? 16.832 -11.118 -22.453 1.00 89.56 366 THR A C 1
ATOM 2971 O O . THR A 1 366 ? 16.342 -10.206 -23.110 1.00 89.56 366 THR A O 1
ATOM 2974 N N . PHE A 1 367 ? 16.613 -11.241 -21.142 1.00 89.81 367 PHE A N 1
ATOM 2975 C CA . PHE A 1 367 ? 15.735 -10.337 -20.388 1.00 89.81 367 PHE A CA 1
ATOM 2976 C C . PHE A 1 367 ? 16.140 -8.864 -20.532 1.00 89.81 367 PHE A C 1
ATOM 2978 O O . PHE A 1 367 ? 15.369 -8.067 -21.067 1.00 89.81 367 PHE A O 1
ATOM 2985 N N . ASN A 1 368 ? 17.382 -8.518 -20.166 1.00 88.81 368 ASN A N 1
ATOM 2986 C CA . ASN A 1 368 ? 17.873 -7.139 -20.265 1.00 88.81 368 ASN A CA 1
ATOM 2987 C C . ASN A 1 368 ? 17.898 -6.656 -21.719 1.00 88.81 368 ASN A C 1
ATOM 2989 O O . ASN A 1 368 ? 17.606 -5.498 -21.992 1.00 88.81 368 ASN A O 1
ATOM 2993 N N . SER A 1 369 ? 18.199 -7.550 -22.665 1.00 89.56 369 SER A N 1
ATOM 2994 C CA . SER A 1 369 ? 18.211 -7.226 -24.093 1.00 89.56 369 SER A CA 1
ATOM 2995 C C . SER A 1 369 ? 16.841 -6.781 -24.606 1.00 89.56 369 SER A C 1
ATOM 2997 O O . SER A 1 369 ? 16.738 -5.758 -25.280 1.00 89.56 369 SER A O 1
ATOM 2999 N N . PHE A 1 370 ? 15.777 -7.522 -24.287 1.00 91.81 370 PHE A N 1
ATOM 3000 C CA . PHE A 1 370 ? 14.425 -7.163 -24.719 1.00 91.81 370 PHE A CA 1
ATOM 3001 C C . PHE A 1 370 ? 13.851 -5.985 -23.935 1.00 91.81 370 PHE A C 1
ATOM 3003 O O . PHE A 1 370 ? 13.147 -5.166 -24.525 1.00 91.81 370 PHE A O 1
ATOM 3010 N N . MET A 1 371 ? 14.183 -5.855 -22.649 1.00 91.00 371 MET A N 1
ATOM 3011 C CA . MET A 1 371 ? 13.851 -4.664 -21.864 1.00 91.00 371 MET A CA 1
ATOM 3012 C C . MET A 1 371 ? 14.481 -3.414 -22.479 1.00 91.00 371 MET A C 1
ATOM 3014 O O . MET A 1 371 ? 13.801 -2.417 -22.707 1.00 91.00 371 MET A O 1
ATOM 3018 N N . HIS A 1 372 ? 15.751 -3.491 -22.865 1.00 89.88 372 HIS A N 1
ATOM 3019 C CA . HIS A 1 372 ? 16.445 -2.391 -23.515 1.00 89.88 372 HIS A CA 1
ATOM 3020 C C . HIS A 1 372 ? 15.813 -1.996 -24.862 1.00 89.88 372 HIS A C 1
ATOM 3022 O O . HIS A 1 372 ? 15.613 -0.812 -25.135 1.00 89.88 372 HIS A O 1
ATOM 3028 N N . LEU A 1 373 ? 15.426 -2.974 -25.695 1.00 92.19 373 LEU A N 1
ATOM 3029 C CA . LEU A 1 373 ? 14.665 -2.695 -26.920 1.00 92.19 373 LEU A CA 1
ATOM 3030 C C . LEU A 1 373 ? 13.346 -1.968 -26.625 1.00 92.19 373 LEU A C 1
ATOM 3032 O O . LEU A 1 373 ? 12.951 -1.086 -27.391 1.00 92.19 373 LEU A O 1
ATOM 3036 N N . ALA A 1 374 ? 12.670 -2.330 -25.535 1.00 93.69 374 ALA A N 1
ATOM 3037 C CA . ALA A 1 374 ? 11.449 -1.668 -25.107 1.00 93.69 374 ALA A CA 1
ATOM 3038 C C . ALA A 1 374 ? 11.722 -0.220 -24.666 1.00 93.69 374 ALA A C 1
ATOM 3040 O O . ALA A 1 374 ? 11.027 0.677 -25.135 1.00 93.69 374 ALA A O 1
ATOM 3041 N N . ALA A 1 375 ? 12.764 0.041 -23.867 1.00 92.94 375 ALA A N 1
ATOM 3042 C CA . ALA A 1 375 ? 13.123 1.406 -23.465 1.00 92.94 375 ALA A CA 1
ATOM 3043 C C . ALA A 1 375 ? 13.533 2.288 -24.647 1.00 92.94 375 ALA A C 1
ATOM 3045 O O . ALA A 1 375 ? 13.113 3.438 -24.713 1.00 92.94 375 ALA A O 1
ATOM 3046 N N . LEU A 1 376 ? 14.284 1.772 -25.625 1.00 92.81 376 LEU A N 1
ATOM 3047 C CA . LEU A 1 376 ? 14.595 2.535 -26.841 1.00 92.81 376 LEU A CA 1
ATOM 3048 C C . LEU A 1 376 ? 13.331 2.880 -27.635 1.00 92.81 376 LEU A C 1
ATOM 3050 O O . LEU A 1 376 ? 13.220 3.974 -28.190 1.00 92.81 376 LEU A O 1
ATOM 3054 N N . HIS A 1 377 ? 12.361 1.965 -27.677 1.00 93.94 377 HIS A N 1
ATOM 3055 C CA . HIS A 1 377 ? 11.064 2.245 -28.280 1.00 93.94 377 HIS A CA 1
ATOM 3056 C C . HIS A 1 377 ? 10.280 3.297 -27.494 1.00 93.94 377 HIS A C 1
ATOM 3058 O O . HIS A 1 377 ? 9.729 4.217 -28.096 1.00 93.94 377 HIS A O 1
ATOM 3064 N N . ALA A 1 378 ? 10.265 3.198 -26.166 1.00 95.19 378 ALA A N 1
ATOM 3065 C CA . ALA A 1 378 ? 9.631 4.189 -25.314 1.00 95.19 378 ALA A CA 1
ATOM 3066 C C . ALA A 1 378 ? 10.291 5.567 -25.461 1.00 95.19 378 ALA A C 1
ATOM 3068 O O . ALA A 1 378 ? 9.591 6.555 -25.650 1.00 95.19 378 ALA A O 1
ATOM 3069 N N . CYS A 1 379 ? 11.624 5.631 -25.517 1.00 94.31 379 CYS A N 1
ATOM 3070 C CA . CYS A 1 379 ? 12.372 6.845 -25.839 1.00 94.31 379 CYS A CA 1
ATOM 3071 C C . CYS A 1 379 ? 11.904 7.460 -27.166 1.00 94.31 379 CYS A C 1
ATOM 3073 O O . CYS A 1 379 ? 11.623 8.655 -27.220 1.00 94.31 379 CYS A O 1
ATOM 3075 N N . MET A 1 380 ? 11.789 6.674 -28.244 1.00 94.94 380 MET A N 1
ATOM 3076 C CA . MET A 1 380 ? 11.308 7.188 -29.536 1.00 94.94 380 MET A CA 1
ATOM 3077 C C . MET A 1 380 ? 9.904 7.803 -29.429 1.00 94.94 380 MET A C 1
ATOM 3079 O O . MET A 1 380 ? 9.629 8.838 -30.031 1.00 94.94 380 MET A O 1
ATOM 3083 N N . GLU A 1 381 ? 9.013 7.208 -28.643 1.00 96.56 381 GLU A N 1
ATOM 3084 C CA . GLU A 1 381 ? 7.670 7.752 -28.440 1.00 96.56 381 GLU A CA 1
ATOM 3085 C C . GLU A 1 381 ? 7.684 9.037 -27.609 1.00 96.56 381 GLU A C 1
ATOM 3087 O O . GLU A 1 381 ? 7.138 10.055 -28.035 1.00 96.56 381 GLU A O 1
ATOM 3092 N N . LEU A 1 382 ? 8.379 9.023 -26.471 1.00 96.75 382 LEU A N 1
ATOM 3093 C CA . LEU A 1 382 ? 8.516 10.172 -25.575 1.00 96.75 382 LEU A CA 1
ATOM 3094 C C . LEU A 1 382 ? 9.174 11.361 -26.288 1.00 96.75 382 LEU A C 1
ATOM 3096 O O . LEU A 1 382 ? 8.679 12.483 -26.221 1.00 96.75 382 LEU A O 1
ATOM 3100 N N . THR A 1 383 ? 10.247 11.122 -27.045 1.00 96.62 383 THR A N 1
ATOM 3101 C CA . THR A 1 383 ? 10.928 12.154 -27.848 1.00 96.62 383 THR A CA 1
ATOM 3102 C C . THR A 1 383 ? 10.038 12.691 -28.967 1.00 96.62 383 THR A C 1
ATOM 3104 O O . THR A 1 383 ? 10.059 13.893 -29.233 1.00 96.62 383 THR A O 1
ATOM 3107 N N . SER A 1 384 ? 9.201 11.850 -29.587 1.00 97.44 384 SER A N 1
ATOM 3108 C CA . SER A 1 384 ? 8.203 12.306 -30.559 1.00 97.44 384 SER A CA 1
ATOM 3109 C C . SER A 1 384 ? 7.156 13.212 -29.908 1.00 97.44 384 SER A C 1
ATOM 3111 O O . SER A 1 384 ? 6.816 14.244 -30.483 1.00 97.44 384 SER A O 1
ATOM 3113 N N . ILE A 1 385 ? 6.660 12.862 -28.717 1.00 97.69 385 ILE A N 1
ATOM 3114 C CA . ILE A 1 385 ? 5.708 13.685 -27.951 1.00 97.69 385 ILE A CA 1
ATOM 3115 C C . ILE A 1 385 ? 6.343 15.033 -27.573 1.00 97.69 385 ILE A C 1
ATOM 3117 O O . ILE A 1 385 ? 5.705 16.082 -27.675 1.00 97.69 385 ILE A O 1
ATOM 3121 N N . MET A 1 386 ? 7.622 15.015 -27.197 1.00 97.88 386 ME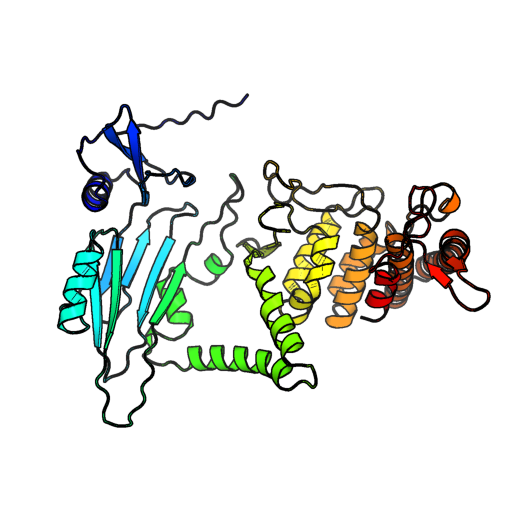T A N 1
ATOM 3122 C CA . MET A 1 386 ? 8.387 16.196 -26.787 1.00 97.88 386 MET A CA 1
ATOM 3123 C C . MET A 1 386 ? 8.991 16.993 -27.955 1.00 97.88 386 MET A C 1
ATOM 3125 O O . MET A 1 386 ? 9.605 18.035 -27.731 1.00 97.88 386 MET A O 1
ATOM 3129 N N . ASN A 1 387 ? 8.774 16.559 -29.201 1.00 97.62 387 ASN A N 1
ATOM 3130 C CA . ASN A 1 387 ? 9.331 17.153 -30.422 1.00 97.62 387 ASN A CA 1
ATOM 3131 C C . ASN A 1 387 ? 10.876 17.227 -30.450 1.00 97.62 387 ASN A C 1
ATOM 3133 O O . ASN A 1 387 ? 11.451 18.139 -31.046 1.00 97.62 387 ASN A O 1
ATOM 3137 N N . ASP A 1 388 ? 11.563 16.257 -29.846 1.00 97.12 388 ASP A N 1
ATOM 3138 C CA . ASP A 1 388 ? 13.025 16.143 -29.855 1.00 97.12 388 ASP A CA 1
ATOM 3139 C C . ASP A 1 388 ? 13.501 15.179 -30.948 1.00 97.12 388 ASP A C 1
ATOM 3141 O O . ASP A 1 388 ? 13.762 13.993 -30.736 1.00 97.12 388 ASP A O 1
ATOM 3145 N N . THR A 1 389 ? 13.638 15.706 -32.162 1.00 97.12 389 THR A N 1
ATOM 3146 C CA . THR A 1 389 ? 14.076 14.917 -33.322 1.00 97.12 389 THR A CA 1
ATOM 3147 C C . THR A 1 389 ? 15.515 14.405 -33.189 1.00 97.12 389 THR A C 1
ATOM 3149 O O . THR A 1 389 ? 15.864 13.385 -33.783 1.00 97.12 389 THR A O 1
ATOM 3152 N N . MET A 1 390 ? 16.374 15.093 -32.428 1.00 94.69 390 MET A N 1
ATOM 3153 C CA . MET A 1 390 ? 17.774 14.691 -32.285 1.00 94.69 390 MET A CA 1
ATOM 3154 C C . MET A 1 390 ? 17.880 13.416 -31.452 1.00 94.69 390 MET A C 1
ATOM 3156 O O . MET A 1 390 ? 18.532 12.460 -31.877 1.00 94.69 390 MET A O 1
ATOM 3160 N N . THR A 1 391 ? 17.228 13.393 -30.292 1.00 92.81 391 THR A N 1
ATOM 3161 C CA . THR A 1 391 ? 17.223 12.221 -29.412 1.00 92.81 391 THR A CA 1
ATOM 3162 C C . THR A 1 391 ? 16.416 11.079 -30.024 1.00 92.81 391 THR A C 1
ATOM 3164 O O . THR A 1 391 ? 16.872 9.936 -29.983 1.00 92.81 391 THR A O 1
ATOM 3167 N N . TYR A 1 392 ? 15.310 11.382 -30.717 1.00 95.06 392 TYR A N 1
ATOM 3168 C CA . TYR A 1 392 ? 14.561 10.392 -31.497 1.00 95.06 392 TYR A CA 1
ATOM 3169 C C . TYR A 1 392 ? 15.471 9.603 -32.449 1.00 95.06 392 TYR A C 1
ATOM 3171 O O . TYR A 1 392 ? 15.494 8.373 -32.413 1.00 95.06 392 TYR A O 1
ATOM 3179 N N . ASN A 1 393 ? 16.270 10.298 -33.270 1.00 94.75 393 ASN A N 1
ATOM 3180 C CA . ASN A 1 393 ? 17.150 9.647 -34.244 1.00 94.75 393 ASN A CA 1
ATOM 3181 C C . ASN A 1 393 ? 18.217 8.773 -33.566 1.00 94.75 393 ASN A C 1
ATOM 3183 O O . ASN A 1 393 ? 18.504 7.680 -34.049 1.00 94.75 393 ASN A O 1
ATOM 3187 N N . LYS A 1 394 ? 18.758 9.204 -32.417 1.00 91.44 394 LYS A N 1
ATOM 3188 C CA . LYS A 1 394 ? 19.713 8.401 -31.634 1.00 91.44 394 LYS A CA 1
ATOM 3189 C C . LYS A 1 394 ? 19.082 7.112 -31.103 1.00 91.44 394 LYS A C 1
ATOM 3191 O O . LYS A 1 394 ? 19.694 6.048 -31.216 1.00 91.44 394 LYS A O 1
ATOM 3196 N N . CYS A 1 395 ? 17.869 7.195 -30.552 1.00 91.25 395 CYS A N 1
ATOM 3197 C CA . CYS A 1 395 ? 17.134 6.029 -30.058 1.00 91.25 395 CYS A CA 1
ATOM 3198 C C . CYS A 1 395 ? 16.751 5.089 -31.214 1.00 91.25 395 CYS A C 1
ATOM 3200 O O . CYS A 1 395 ? 16.919 3.874 -31.103 1.00 91.25 395 CYS A O 1
ATOM 3202 N N . TYR A 1 396 ? 16.349 5.645 -32.360 1.00 93.56 396 TYR A N 1
ATOM 3203 C CA . TYR A 1 396 ? 16.038 4.896 -33.578 1.00 93.56 396 TYR A CA 1
ATOM 3204 C C . TYR A 1 396 ? 17.244 4.107 -34.104 1.00 93.56 396 TYR A C 1
ATOM 3206 O O . TYR A 1 396 ? 17.159 2.893 -34.285 1.00 93.56 396 TYR A O 1
ATOM 3214 N N . GLU A 1 397 ? 18.390 4.758 -34.318 1.00 92.31 397 GLU A N 1
ATOM 3215 C CA . GLU A 1 397 ? 19.601 4.090 -34.814 1.00 92.31 397 GLU A CA 1
ATOM 3216 C C . GLU A 1 397 ? 20.085 2.996 -33.851 1.00 92.31 397 GLU A C 1
ATOM 3218 O O . GLU A 1 397 ? 20.385 1.872 -34.275 1.00 92.31 397 GLU A O 1
ATOM 3223 N N . SER A 1 398 ? 20.083 3.299 -32.549 1.00 90.06 398 SER A N 1
ATOM 3224 C CA . SER A 1 398 ? 20.441 2.353 -31.487 1.00 90.06 398 SER A CA 1
ATOM 3225 C C . SER A 1 398 ? 19.525 1.129 -31.475 1.00 90.06 398 SER A C 1
ATOM 3227 O O . SER A 1 398 ? 20.010 0.004 -31.354 1.00 90.06 398 SER A O 1
ATOM 3229 N N . TYR A 1 399 ? 18.219 1.321 -31.685 1.00 91.50 399 TYR A N 1
ATOM 3230 C CA . TYR A 1 399 ? 17.232 0.241 -31.688 1.00 91.50 399 TYR A CA 1
ATOM 3231 C C . TYR A 1 399 ? 17.528 -0.789 -32.777 1.00 91.50 399 TYR A C 1
ATOM 3233 O O . TYR A 1 399 ? 17.651 -1.982 -32.496 1.00 91.50 399 TYR A O 1
ATOM 3241 N N . PHE A 1 400 ? 17.715 -0.349 -34.025 1.00 92.31 400 PHE A N 1
ATOM 3242 C CA . PHE A 1 400 ? 17.988 -1.275 -35.130 1.00 92.31 400 PHE A CA 1
ATOM 3243 C C . PHE A 1 400 ? 19.336 -1.977 -34.990 1.00 92.31 400 PHE A C 1
ATOM 3245 O O . PHE A 1 400 ? 19.463 -3.156 -35.344 1.00 92.31 400 PHE A O 1
ATOM 3252 N N . PHE A 1 401 ? 20.339 -1.285 -34.451 1.00 90.62 401 PHE A N 1
ATOM 3253 C CA . PHE A 1 401 ? 21.612 -1.917 -34.143 1.00 90.62 401 PHE A CA 1
ATOM 3254 C C . PHE A 1 401 ? 21.451 -3.003 -33.067 1.00 90.62 401 PHE A C 1
ATOM 3256 O O . PHE A 1 401 ? 21.913 -4.131 -33.271 1.00 90.62 401 PHE A O 1
ATOM 3263 N N . ALA A 1 402 ? 20.754 -2.702 -31.967 1.00 88.75 402 ALA A N 1
ATOM 3264 C CA . ALA A 1 402 ? 20.503 -3.640 -30.877 1.00 88.75 402 ALA A CA 1
ATOM 3265 C C . ALA A 1 402 ? 19.724 -4.873 -31.359 1.00 88.75 402 ALA A C 1
ATOM 3267 O O . ALA A 1 402 ? 20.162 -5.995 -31.111 1.00 88.75 402 ALA A O 1
ATOM 3268 N N . VAL A 1 403 ? 18.656 -4.699 -32.149 1.00 91.88 403 VAL A N 1
ATOM 3269 C CA . VAL A 1 403 ? 17.892 -5.813 -32.749 1.00 91.88 403 VAL A CA 1
ATOM 3270 C C . VAL A 1 403 ? 18.807 -6.757 -33.532 1.00 91.88 403 VAL A C 1
ATOM 3272 O O . VAL A 1 403 ? 18.704 -7.981 -33.410 1.00 91.88 403 VAL A O 1
ATOM 3275 N N . LYS A 1 404 ? 19.733 -6.215 -34.332 1.00 91.62 404 LYS A N 1
ATOM 3276 C CA . LYS A 1 404 ? 20.679 -7.029 -35.105 1.00 91.62 404 LYS A CA 1
ATOM 3277 C C . LYS A 1 404 ? 21.637 -7.807 -34.200 1.00 91.62 404 LYS A C 1
ATOM 3279 O O . LYS A 1 404 ? 21.907 -8.975 -34.478 1.00 91.62 404 LYS A O 1
ATOM 3284 N N . GLN A 1 405 ? 22.161 -7.183 -33.144 1.00 89.25 405 GLN A N 1
ATOM 3285 C CA . GLN A 1 405 ? 23.085 -7.853 -32.222 1.00 89.25 405 GLN A CA 1
ATOM 3286 C C . GLN A 1 405 ? 22.388 -8.917 -31.378 1.00 89.25 405 GLN A C 1
ATOM 3288 O O . GLN A 1 405 ? 22.909 -10.022 -31.275 1.00 89.25 405 GLN A O 1
ATOM 3293 N N . ILE A 1 406 ? 21.202 -8.623 -30.845 1.00 89.88 406 ILE A N 1
ATOM 3294 C CA . ILE A 1 406 ? 20.408 -9.554 -30.035 1.00 89.88 406 ILE A CA 1
ATOM 3295 C C . ILE A 1 406 ? 20.076 -10.804 -30.846 1.00 89.88 406 ILE A C 1
ATOM 3297 O O . ILE A 1 406 ? 20.372 -11.909 -30.403 1.00 89.88 406 ILE A O 1
ATOM 3301 N N . ASN A 1 407 ? 19.574 -10.651 -32.076 1.00 91.38 407 ASN A N 1
ATOM 3302 C CA . ASN A 1 407 ? 19.324 -11.800 -32.950 1.00 91.38 407 ASN A CA 1
ATOM 3303 C C . ASN A 1 407 ? 20.603 -12.593 -33.242 1.00 91.38 407 ASN A C 1
ATOM 3305 O O . ASN A 1 407 ? 20.589 -13.815 -33.219 1.00 91.38 407 ASN A O 1
ATOM 3309 N N . ARG A 1 408 ? 21.733 -11.924 -33.487 1.00 89.94 408 ARG A N 1
ATOM 3310 C CA . ARG A 1 408 ? 23.001 -12.613 -33.764 1.00 89.94 408 ARG A CA 1
ATOM 3311 C C . ARG A 1 408 ? 23.540 -13.387 -32.556 1.00 89.94 408 ARG A C 1
ATOM 3313 O O . ARG A 1 408 ? 24.189 -14.410 -32.746 1.00 89.94 408 ARG A O 1
ATOM 3320 N N . LEU A 1 409 ? 23.364 -12.852 -31.350 1.00 87.69 409 LEU A N 1
ATOM 3321 C CA . LEU A 1 409 ? 23.989 -13.361 -30.128 1.00 87.69 409 LEU A CA 1
ATOM 3322 C C . LEU A 1 409 ? 23.106 -14.356 -29.373 1.00 87.69 409 LEU A C 1
ATOM 3324 O O . LEU A 1 409 ? 23.631 -15.302 -28.795 1.00 87.69 409 LEU A O 1
ATOM 3328 N N . LEU A 1 410 ? 21.793 -14.127 -29.352 1.00 89.69 410 LEU A N 1
ATOM 3329 C CA . LEU A 1 410 ? 20.864 -14.819 -28.461 1.00 89.69 410 LEU A CA 1
ATOM 3330 C C . LEU A 1 410 ? 19.879 -15.727 -29.193 1.00 89.69 410 LEU A C 1
ATOM 3332 O O . LEU A 1 410 ? 19.288 -16.583 -28.546 1.00 89.69 410 LEU A O 1
ATOM 3336 N N . TRP A 1 411 ? 19.673 -15.578 -30.504 1.00 92.00 411 TRP A N 1
ATOM 3337 C CA . TRP A 1 411 ? 18.803 -16.499 -31.231 1.00 92.00 411 TRP A CA 1
ATOM 3338 C C . TRP A 1 411 ? 19.500 -17.845 -31.439 1.00 92.00 411 TRP A C 1
ATOM 3340 O O . TRP A 1 411 ? 20.552 -17.932 -32.076 1.00 92.00 411 TRP A O 1
ATOM 3350 N N . TYR A 1 412 ? 18.886 -18.906 -30.930 1.00 89.44 412 TYR A N 1
ATOM 3351 C CA . TYR A 1 412 ? 19.324 -20.274 -31.143 1.00 89.44 412 TYR A CA 1
ATOM 3352 C C . TYR A 1 412 ? 18.360 -20.999 -32.070 1.00 89.44 412 TYR A C 1
ATOM 3354 O O . TYR A 1 412 ? 17.159 -21.078 -31.812 1.00 89.44 412 TYR A O 1
ATOM 3362 N N . HIS A 1 413 ? 18.913 -21.569 -33.136 1.00 89.25 413 HIS A N 1
ATOM 3363 C CA . HIS A 1 413 ? 18.191 -22.470 -34.020 1.00 89.25 413 HIS A CA 1
ATOM 3364 C C . HIS A 1 413 ? 18.188 -23.879 -33.421 1.00 89.25 413 HIS A C 1
ATOM 3366 O O . HIS A 1 413 ? 19.236 -24.518 -33.320 1.00 89.25 413 HIS A O 1
ATOM 3372 N N . ASP A 1 414 ? 17.005 -24.354 -33.041 1.00 84.69 414 ASP A N 1
ATOM 3373 C CA . ASP A 1 414 ? 16.785 -25.742 -32.623 1.00 84.69 414 ASP A CA 1
ATOM 3374 C C . ASP A 1 414 ? 16.577 -26.656 -33.843 1.00 84.69 414 ASP A C 1
ATOM 3376 O O . ASP A 1 414 ? 17.046 -27.792 -33.886 1.00 84.69 414 ASP A O 1
ATOM 3380 N N . SER A 1 415 ? 15.955 -26.116 -34.893 1.00 86.50 415 SER A N 1
ATOM 3381 C CA . SER A 1 415 ? 15.877 -26.726 -36.218 1.00 86.50 415 SER A CA 1
ATOM 3382 C C . SER A 1 415 ? 15.963 -25.657 -37.318 1.00 86.50 415 SER A C 1
ATOM 3384 O O . SER A 1 415 ? 16.203 -24.480 -37.045 1.00 86.50 415 SER A O 1
ATOM 3386 N N . ILE A 1 416 ? 15.773 -26.062 -38.579 1.00 82.31 416 ILE A N 1
ATOM 3387 C CA . ILE A 1 416 ? 15.703 -25.136 -39.722 1.00 82.31 416 ILE A CA 1
ATOM 3388 C C . ILE A 1 416 ? 14.525 -24.156 -39.562 1.00 82.31 416 ILE A C 1
ATOM 3390 O O . ILE A 1 416 ? 14.668 -22.987 -39.915 1.00 82.31 416 ILE A O 1
ATOM 3394 N N . ASP A 1 417 ? 13.412 -24.609 -38.973 1.00 85.31 417 ASP A N 1
ATOM 3395 C CA . ASP A 1 417 ? 12.155 -23.852 -38.888 1.00 85.31 417 ASP A CA 1
ATOM 3396 C C . ASP A 1 417 ? 11.818 -23.378 -37.464 1.00 85.31 417 ASP A C 1
ATOM 3398 O O . ASP A 1 417 ? 10.870 -22.617 -37.268 1.00 85.31 417 ASP A O 1
ATOM 3402 N N . THR A 1 418 ? 12.569 -23.822 -36.452 1.00 87.56 418 THR A N 1
ATOM 3403 C CA . THR A 1 418 ? 12.283 -23.527 -35.042 1.00 87.56 418 THR A CA 1
ATOM 3404 C C . THR A 1 418 ? 13.511 -23.021 -34.304 1.00 87.56 418 THR A C 1
ATOM 3406 O O . THR A 1 418 ? 14.645 -23.440 -34.540 1.00 87.56 418 THR A O 1
ATOM 3409 N N . GLY A 1 419 ? 13.275 -22.118 -33.362 1.00 89.56 419 GLY A N 1
ATOM 3410 C CA . GLY A 1 419 ? 14.311 -21.581 -32.502 1.00 89.56 419 GLY A CA 1
ATOM 3411 C C . GLY A 1 419 ? 13.721 -20.841 -31.317 1.00 89.56 419 GLY A C 1
ATOM 3412 O O . GLY A 1 419 ? 12.505 -20.671 -31.209 1.00 89.56 419 GLY A O 1
ATOM 3413 N N . TYR A 1 420 ? 14.600 -20.434 -30.415 1.00 91.50 420 TYR A N 1
ATOM 3414 C CA . TYR A 1 420 ? 14.254 -19.662 -29.232 1.00 91.50 420 TYR A CA 1
ATOM 3415 C C . TYR A 1 420 ? 15.418 -18.756 -28.837 1.00 91.50 420 TYR A C 1
ATOM 3417 O O . TYR A 1 420 ? 16.559 -18.967 -29.251 1.00 91.50 420 TYR A O 1
ATOM 3425 N N . PHE A 1 421 ? 15.130 -17.738 -28.027 1.00 90.94 421 PHE A N 1
ATOM 3426 C CA . PHE A 1 421 ? 16.173 -16.901 -27.448 1.00 90.94 421 PHE A CA 1
ATOM 3427 C C . PHE A 1 421 ? 16.791 -17.582 -26.226 1.00 90.94 421 PHE A C 1
ATOM 3429 O O . PHE A 1 421 ? 16.084 -17.998 -25.306 1.00 90.94 421 PHE A O 1
ATOM 3436 N N . LEU A 1 422 ? 18.116 -17.684 -26.223 1.00 90.19 422 LEU A N 1
ATOM 3437 C CA . LEU A 1 422 ? 18.911 -18.222 -25.123 1.00 90.19 422 LEU A CA 1
ATOM 3438 C C . LEU A 1 422 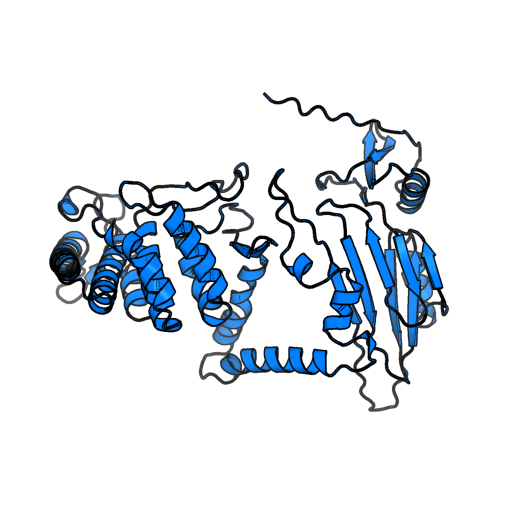? 18.777 -17.351 -23.879 1.00 90.19 422 LEU A C 1
ATOM 3440 O O . LEU A 1 422 ? 18.738 -16.136 -24.001 1.00 90.19 422 LEU A O 1
ATOM 3444 N N . ALA A 1 423 ? 18.783 -17.915 -22.672 1.00 87.69 423 ALA A N 1
ATOM 3445 C CA . ALA A 1 423 ? 18.734 -17.103 -21.451 1.00 87.69 423 ALA A CA 1
ATOM 3446 C C . ALA A 1 423 ? 19.900 -16.089 -21.360 1.00 87.69 423 ALA A C 1
ATOM 3448 O O . ALA A 1 423 ? 19.680 -14.926 -21.006 1.00 87.69 423 ALA A O 1
ATOM 3449 N N . TYR A 1 424 ? 21.121 -16.511 -21.710 1.00 86.44 424 TYR A N 1
ATOM 3450 C CA . TYR A 1 424 ? 22.325 -15.674 -21.738 1.00 86.44 424 TYR A CA 1
ATOM 3451 C C . TYR A 1 424 ? 23.439 -16.271 -22.610 1.00 86.44 424 TYR A C 1
ATOM 3453 O O . TYR A 1 424 ? 23.432 -17.466 -22.906 1.00 86.44 424 TYR A O 1
ATOM 3461 N N . THR A 1 425 ? 24.421 -15.445 -22.981 1.00 84.56 425 THR A N 1
ATOM 3462 C CA . THR A 1 425 ? 25.670 -15.856 -23.646 1.00 84.56 425 THR A CA 1
ATOM 3463 C C . THR A 1 425 ? 26.826 -16.031 -22.649 1.00 84.56 425 THR A C 1
ATOM 3465 O O . THR A 1 425 ? 26.881 -15.343 -21.631 1.00 84.56 425 THR A O 1
ATOM 3468 N N . GLY A 1 426 ? 27.785 -16.921 -22.942 1.00 72.06 426 GLY A N 1
ATOM 3469 C CA . GLY A 1 426 ? 29.093 -16.961 -22.274 1.00 72.06 426 GLY A CA 1
ATOM 3470 C C . GLY A 1 426 ? 29.154 -17.687 -20.923 1.00 72.06 426 GLY A C 1
ATOM 3471 O O . GLY A 1 426 ? 30.063 -17.410 -20.141 1.00 72.06 426 GLY A O 1
ATOM 3472 N N . GLY A 1 427 ? 28.225 -18.605 -20.621 1.00 66.69 427 GLY A N 1
ATOM 3473 C CA . GLY A 1 427 ? 28.168 -19.309 -19.328 1.00 66.69 427 GLY A CA 1
ATOM 3474 C C . GLY A 1 427 ? 27.665 -20.760 -19.395 1.00 66.69 427 GLY A C 1
ATOM 3475 O O . GLY A 1 427 ? 27.186 -21.234 -20.421 1.00 66.69 427 GLY A O 1
ATOM 3476 N N . GLN A 1 428 ? 27.749 -21.502 -18.281 1.00 56.91 428 GLN A N 1
ATOM 3477 C CA . GLN A 1 428 ? 27.138 -22.839 -18.182 1.00 56.91 428 GLN A CA 1
ATOM 3478 C C . GLN A 1 428 ? 25.625 -22.712 -18.324 1.00 56.91 428 GLN A C 1
ATOM 3480 O O . GLN A 1 428 ? 25.052 -21.970 -17.548 1.00 56.91 428 GLN A O 1
ATOM 3485 N N . GLY A 1 429 ? 24.975 -23.419 -19.252 1.00 60.66 429 GLY A N 1
ATOM 3486 C CA . GLY A 1 429 ? 23.521 -23.308 -19.457 1.00 60.66 429 GLY A CA 1
ATOM 3487 C C . GLY A 1 429 ? 23.100 -22.396 -20.614 1.00 60.66 429 GLY A C 1
ATOM 3488 O O . GLY A 1 429 ? 21.935 -22.021 -20.676 1.00 60.66 429 GLY A O 1
ATOM 3489 N N . GLU A 1 430 ? 23.998 -22.105 -21.560 1.00 65.06 430 GLU A N 1
ATOM 3490 C CA . GLU A 1 430 ? 23.745 -21.323 -22.787 1.00 65.06 430 GLU A CA 1
ATOM 3491 C C . GLU A 1 430 ? 22.511 -21.741 -23.596 1.00 65.06 430 GLU A C 1
ATOM 3493 O O . GLU A 1 430 ? 22.037 -20.948 -24.386 1.00 65.06 430 GLU A O 1
ATOM 3498 N N . LYS A 1 431 ? 21.958 -22.946 -23.409 1.00 78.81 431 LYS A N 1
ATOM 3499 C CA . LYS A 1 431 ? 20.728 -23.408 -24.083 1.00 78.81 431 LYS A CA 1
ATOM 3500 C C . LYS A 1 431 ? 19.465 -23.322 -23.225 1.00 78.81 431 LYS A C 1
ATOM 3502 O O . LYS A 1 431 ? 18.431 -23.858 -23.617 1.00 78.81 431 LYS A O 1
ATOM 3507 N N . SER A 1 432 ? 19.540 -22.691 -22.058 1.00 84.06 432 SER A N 1
ATOM 3508 C CA . SER A 1 432 ? 18.395 -22.543 -21.161 1.00 84.06 432 SER A CA 1
ATOM 3509 C C . SER A 1 432 ? 17.331 -21.646 -21.784 1.00 84.06 432 SER A C 1
ATOM 3511 O O . SER A 1 432 ? 17.648 -20.630 -22.404 1.00 84.06 432 SER A O 1
ATOM 3513 N N . ILE A 1 433 ? 16.072 -22.023 -21.579 1.00 86.81 433 ILE A N 1
ATOM 3514 C CA . ILE A 1 433 ? 14.909 -21.190 -21.881 1.00 86.81 433 ILE A CA 1
ATOM 3515 C C . ILE A 1 433 ? 14.576 -20.406 -20.613 1.00 86.81 433 ILE A C 1
ATOM 3517 O O . ILE A 1 433 ? 14.542 -20.980 -19.524 1.00 86.81 433 ILE A O 1
ATOM 3521 N N . PHE A 1 434 ? 14.329 -19.107 -20.756 1.00 88.38 434 PHE A N 1
ATOM 3522 C CA . PHE A 1 434 ? 13.934 -18.236 -19.655 1.00 88.38 434 PHE A CA 1
ATOM 3523 C C . PHE A 1 434 ? 12.492 -17.764 -19.850 1.00 88.38 434 PHE A C 1
ATOM 3525 O O . PHE A 1 434 ? 12.132 -17.327 -20.940 1.00 88.38 434 PHE A O 1
ATOM 3532 N N . THR A 1 435 ? 11.657 -17.866 -18.815 1.00 89.44 435 THR A N 1
ATOM 3533 C CA . THR A 1 435 ? 10.224 -17.535 -18.902 1.00 89.44 435 THR A CA 1
ATOM 3534 C C . THR A 1 435 ? 9.984 -16.057 -19.190 1.00 89.44 435 THR A C 1
ATOM 3536 O O . THR A 1 435 ? 9.113 -15.740 -19.995 1.00 89.44 435 THR A O 1
ATOM 3539 N N . ASP A 1 436 ? 10.821 -15.173 -18.644 1.00 88.94 436 ASP A N 1
ATOM 3540 C CA . ASP A 1 436 ? 10.718 -13.725 -18.865 1.00 88.94 436 ASP A CA 1
ATOM 3541 C C . ASP A 1 436 ? 11.592 -13.241 -20.030 1.00 88.94 436 ASP A C 1
ATOM 3543 O O . ASP A 1 436 ? 11.835 -12.048 -20.187 1.00 88.94 436 ASP A O 1
ATOM 3547 N N . ALA A 1 437 ? 12.054 -14.149 -20.898 1.00 86.56 437 ALA A N 1
ATOM 3548 C CA . ALA A 1 437 ? 12.907 -13.818 -22.041 1.00 86.56 437 ALA A CA 1
ATOM 3549 C C . ALA A 1 437 ? 12.361 -12.657 -22.895 1.00 86.56 437 ALA A C 1
ATOM 3551 O O . ALA A 1 437 ? 13.114 -11.809 -23.363 1.00 86.56 437 ALA A O 1
ATOM 3552 N N . LEU A 1 438 ? 11.043 -12.601 -23.083 1.00 89.12 438 LEU A N 1
ATOM 3553 C CA . LEU A 1 438 ? 10.386 -11.605 -23.928 1.00 89.12 438 LEU A CA 1
ATOM 3554 C C . LEU A 1 438 ? 9.614 -10.557 -23.116 1.00 89.12 438 LEU A C 1
ATOM 3556 O O . LEU A 1 438 ? 8.703 -9.931 -23.652 1.00 89.12 438 LEU A O 1
ATOM 3560 N N . TYR A 1 439 ? 9.952 -10.348 -21.840 1.00 86.75 439 TYR A N 1
ATOM 3561 C CA . TYR A 1 439 ? 9.201 -9.444 -20.962 1.00 86.75 439 TYR A CA 1
ATOM 3562 C C . TYR A 1 439 ? 9.100 -8.014 -21.521 1.00 86.75 439 TYR A C 1
ATOM 3564 O O . TYR A 1 439 ? 8.002 -7.471 -21.596 1.00 86.75 439 TYR A O 1
ATOM 3572 N N . GLY A 1 440 ? 10.184 -7.450 -22.068 1.00 84.69 440 GLY A N 1
ATOM 3573 C CA . GLY A 1 440 ? 10.134 -6.128 -22.716 1.00 84.69 440 GLY A CA 1
ATOM 3574 C C . GLY A 1 440 ? 9.179 -6.048 -23.919 1.00 84.69 440 GLY A C 1
ATOM 3575 O O . GLY A 1 440 ? 8.631 -4.988 -24.216 1.00 84.69 440 GLY A O 1
ATOM 3576 N N . GLN A 1 441 ? 8.902 -7.170 -24.592 1.00 84.50 441 GLN A N 1
ATOM 3577 C CA . GLN A 1 441 ? 7.913 -7.205 -25.671 1.00 84.50 441 GLN A CA 1
ATOM 3578 C C . GLN A 1 441 ? 6.480 -7.059 -25.146 1.00 84.50 441 GLN A C 1
ATOM 3580 O O . GLN A 1 441 ? 5.651 -6.500 -25.862 1.00 84.50 441 GLN A O 1
ATOM 3585 N N . LYS A 1 442 ? 6.198 -7.549 -23.930 1.00 79.12 442 LYS A N 1
ATOM 3586 C CA . LYS A 1 442 ? 4.913 -7.360 -23.246 1.00 79.12 442 LYS A CA 1
ATOM 3587 C C . LYS A 1 442 ? 4.713 -5.879 -22.913 1.00 79.12 442 LYS A C 1
ATOM 3589 O O . LYS A 1 442 ? 3.762 -5.292 -23.408 1.00 79.12 442 LYS A O 1
ATOM 3594 N N . VAL A 1 443 ? 5.668 -5.279 -22.197 1.00 71.81 443 VAL A N 1
ATOM 3595 C CA . VAL A 1 443 ? 5.589 -3.883 -21.716 1.00 71.81 443 VAL A CA 1
ATOM 3596 C C . VAL A 1 443 ? 5.436 -2.879 -22.864 1.00 71.81 443 VAL A C 1
ATOM 3598 O O . VAL A 1 443 ? 4.780 -1.859 -22.730 1.00 71.81 443 VAL A O 1
ATOM 3601 N N . LYS A 1 444 ? 5.977 -3.176 -24.052 1.00 70.25 444 LYS A N 1
ATOM 3602 C CA . LYS A 1 444 ? 5.779 -2.332 -25.242 1.00 70.25 444 LYS A CA 1
ATOM 3603 C C . LYS A 1 444 ? 4.298 -2.149 -25.635 1.00 70.25 444 LYS A C 1
ATOM 3605 O O . LYS A 1 444 ? 3.960 -1.125 -26.239 1.00 70.25 444 LYS A O 1
ATOM 3610 N N . TYR A 1 445 ? 3.468 -3.168 -25.409 1.00 65.12 445 TYR A N 1
ATOM 3611 C CA . TYR A 1 445 ? 2.066 -3.210 -25.839 1.00 65.12 445 TYR A CA 1
ATOM 3612 C C . TYR A 1 445 ? 1.062 -2.845 -24.740 1.00 65.12 445 TYR A C 1
ATOM 3614 O O . TYR A 1 445 ? -0.117 -2.696 -25.070 1.00 65.12 445 TYR A O 1
ATOM 3622 N N . ASP A 1 446 ? 1.525 -2.725 -23.497 1.00 56.19 446 ASP A N 1
ATOM 3623 C CA . ASP A 1 446 ? 0.769 -2.158 -22.377 1.00 56.19 446 ASP A CA 1
ATOM 3624 C C . ASP A 1 446 ? 0.713 -0.612 -22.512 1.00 56.19 446 ASP A C 1
ATOM 3626 O O . ASP A 1 446 ? -0.335 -0.020 -22.159 1.00 56.19 446 ASP A O 1
#

Foldseek 3Di:
DDPPPPPFPWDWDFDQDDQPVVVLVVQVVDPQFFKWKWDCDPNGTIITTGSDDDDDDDDPPMDMDGRWKWKDAQQFWTKIARDDAALPGWMKTKAKLDDPFKDKAKDAASDVVVVVVQCVPPVHHPRDRIDIDDHPDMDMGMDGDDDVPDDDDIDIDIDIDRQWDDDPPRTFGAQCVVVDVHRRRVVVCCVRSVSDNVSVVVVVVVVVVVLCVLVVDPDDPVVSVCVVCVLVQCVQWGQTNVRAIWHALDPQFRFIPQLVSCLVSCPCCLVPPLVNVLNSLVLQLVPQDQLLDGFRTQWHARNHDTDPGRHGHDDRDLQRLLSSLLVLLVSCVSVVDVVSLVVCVVSLLSDLDDPLVCCVVDKDFLLSLLSNLLSLVSQLVSCVVVVPVPSNVVSVVSNVSSVVVQCVFFWDDPDPPDTDGARIPDDDRRNDDDPSSNVSVVSSVD

Secondary structure (DSSP, 8-state):
---------PPEEE-SS--HHHHHHHHHH-TT--EEEEEEETTEEEEEEESS-------TT--EEE--EEEEETTS-EEEEE-SSSTT-EEEEEEE---TT-EEEEEEES-HHHHHHHHHHHSS----SEEEE--SEEEEEEE----TT------EEEEEE----EETTEE--BGGGGT-SSHHHHHHHTTGGGT--HHHHHHHHHHHHHHHHHHTSSS-HHHHHHHHHHGGGGGGEEEBTTS-EEEBS-SS---BS-HHHHHHH-HHHHHH-HHHHHHHHHHHHHT--TTSPPPSBSS--TTSPPPPTT--B----TTHHHHHHHHHHHHHHHH--HHHHHHHHHHHHHT--SSGGGGGGS--BHHHHHHHHHHHHHHHHHHHHTT-HHHHHHHHHHHHHHHHHHHHHHEEESSSS-EEE-SBSSSTTTT---TTTTHHHHHTT-

pLDDT: mean 86.16, std 13.84, range [20.67, 98.25]

Sequence (446 aa):
MWEAKISAQGIFGLELRPDAGSRISYCDQNNLCASWNWHIVNNRSTCLLYSDIGNNVYLSGHVSGVREQWTYNKTGPLVLDRPGNMPANGQYVLWPFLSSNQTMTVTIDNDINNILNNISINGTWFEQTELKGSAANGAVSISTKLQPGEKKTLSILFAWYFPHHYWLDLSLDNYYLLLFNNVTTVGQSIGIDKNDDSQLKIIIKDILRLHNLYFNSSLPVYLVDSLINSASHMRSAMYFSNGDWRQWEAYDCNDVDSVHNDHQRHLPYILYFPETEKIKMYTWAKYQQNDGMIQETFIVGCMGNTAPYNQSGGRNMGDVTTIFILETLELYRWTNDFIFLKDMYPHVVEECTYDIPYLSQYPTTTFNSFMHLAALHACMELTSIMNDTMTYNKCYESYFFAVKQINRLLWYHDSIDTGYFLAYTGGQGEKSIFTDALYGQKVKYD